Protein AF-A0A496XW71-F1 (afdb_monomer_lite)

Foldseek 3Di:
DDDDCPVVVVVVVVVVVVVVLPDKDKFKEWEDAQAAQDAADAPPLADQCNHNVNDPNHHNVLNVLLLVLQLVQCVVVRHQKYKYWNAQDPVSVVSSCVSVVLQVDKDWDDDPSHRITIMMTHNFDFPDKDWLDFDPVPVHAYIWIWTWTQDSNDTEIETRDDFDAPVAAQVRLLRNLQSVLVVCLPPDLLHHYKYWYQSNAFLLNLQPNCPVVRHPPPNSDHSNPNSQPCDDPSHGQDLVNLQPDDPPSHWHWHKLLQLPFPVQDAFAADPLDGGHSTTMITTSNLQPQDFKHWAASQKDWDDPCCQDDPSAGDPSRHNTTMIMTMIIGHDHDDHPCPDDPQADPVNLSRGAWDPDKHKHAFWAFLDDDPFWTWIAHPVLQIAIEGNACPVPDHQWTWIKIQDTWHQNLNHIYGDYIDPIDTPGGHPDDSVVSADEQQPDDQFDPSQAFGWHAWFKAFDAPQWGFGDHPNDTDIAGEAEPPPVPDDDHRDIDTDGGWGWHDHNNTIHTYDD

Radius of gyration: 27.23 Å; chains: 1; bounding box: 65×84×76 Å

Secondary structure (DSSP, 8-state):
----THHHHHHHHHHHHHHTT----EEEEEEEEEEEE--SS--S---GGG-TTT-SSS-HHHHHHHHHHHHHHHHHHT-SEEEEEEE--HHHHHHHHHT-TT--EEEEE--TT-S-EEEEEESSEEEEEEEEPPPTT-TT---EEEEEEEETTEEEEEEEEEPPPTTS-HHHHHHHHHHHHHHHTTS-TT--EEEEEE-SS-TTHHHHHTT-TTT--STT--IIIIITTSEETTEE--HHHHHH---TT----EEGGGGS-GGG--SEEETTEEE--EEEEE-SGGGSSSS-EE-TT--EE---TTTEETTEE-TTT-SB--EEEEEESSSPP------TT-SSHHHHTT-SS-SS-EEEEEEEEEEEETTEEEEE-TTS-EEEEES--TTPPTTEEEEEEEEEEEEETTEEEEEEEEEEEEEEE-SS-SGGGSEETTTS-TTSGGGTT-EEESEEEEEETTEEEEEETTEEEEEEEEESSGGGPPPTT-EEEE-SEEEEEETTEEEEEE-

pLDDT: mean 91.27, std 10.56, range [42.56, 98.94]

Sequence (511 aa):
MCKNNGGVIKQLFLICLFCSYIFALEFKVGSYNVGNLFDASYDGTEYYDFDVSKNAYWDEHKYKQKLKNISKVLKDAKLDIVVLQEIENSFVLKQLQNNLPMYKYKFFYKRPGSPIGISIFSRYKIVASKLLHLPPNRKKSRDILKSTIKIDGKNFIIFSTHFRSKRAPESHRIAYAIAINNEIKNLQITTDYIIIGDLNSNYDEYKTIKHQKRLNNTSGITGINHILNTIYKDIFVTKSFIQTTKPYFQKLHYNTWLDVKKTSRFSYRYKQTNQTPDNILLSYGVFDNKDISYVDGSFTTFKPKYLYSNGKINKRYSDHLPIYASFDTQKKWKQNTNTNTKNSIRYLYTIDVLEKPVKLDNITVIYKKQKGTIIQDQKGDTIYLYKCSENLKLNHNYNLTINTIKDYYGLTEITKISKIKLLGISKSSLKSRYIDTKIDDIQNKKYQSRIIDNISGVYKKKYLYYRYKNEEQKIRLYFADKTKKPKQNSRTTLKAKRLSIYYGKMQIVID

Structure (mmCIF, N/CA/C/O backbone):
data_AF-A0A496XW71-F1
#
_entry.id   AF-A0A496XW71-F1
#
loop_
_atom_site.group_PDB
_atom_site.id
_atom_site.type_symbol
_atom_site.label_atom_id
_atom_site.label_alt_id
_atom_site.label_comp_id
_atom_site.label_asym_id
_atom_site.label_entity_id
_atom_site.label_seq_id
_atom_site.pdbx_PDB_ins_code
_atom_site.Cartn_x
_atom_site.Cartn_y
_atom_site.Cartn_z
_atom_site.occupancy
_atom_site.B_iso_or_equiv
_atom_site.auth_seq_id
_atom_site.auth_comp_id
_atom_site.auth_asym_id
_atom_site.auth_atom_id
_atom_site.pdbx_PDB_model_num
ATOM 1 N N . MET A 1 1 ? -17.976 -60.954 -38.174 1.00 42.75 1 MET A N 1
ATOM 2 C CA . MET A 1 1 ? -18.329 -59.915 -37.178 1.00 42.75 1 MET A CA 1
ATOM 3 C C . MET A 1 1 ? -17.131 -58.986 -36.960 1.00 42.75 1 MET A C 1
ATOM 5 O O . MET A 1 1 ? -16.367 -59.204 -36.034 1.00 42.75 1 MET A O 1
ATOM 9 N N . CYS A 1 2 ? -16.940 -57.958 -37.791 1.00 42.56 2 CYS A N 1
ATOM 10 C CA . CYS A 1 2 ? -15.975 -56.887 -37.502 1.00 42.56 2 CYS A CA 1
ATOM 11 C C . CYS A 1 2 ? -16.772 -55.640 -37.122 1.00 42.56 2 CYS A C 1
ATOM 13 O O . CYS A 1 2 ? -17.368 -54.993 -37.980 1.00 42.56 2 CYS A O 1
ATOM 15 N N . LYS A 1 3 ? -16.871 -55.363 -35.816 1.00 49.19 3 LYS A N 1
ATOM 16 C CA . LYS A 1 3 ? -17.564 -54.177 -35.305 1.00 49.19 3 LYS A CA 1
ATOM 17 C C . LYS A 1 3 ? -16.702 -52.932 -35.519 1.00 49.19 3 LYS A C 1
ATOM 19 O O . LYS A 1 3 ? -15.489 -52.926 -35.330 1.00 49.19 3 LYS A O 1
ATOM 24 N N . ASN A 1 4 ? -17.395 -51.891 -35.948 1.00 54.38 4 ASN A N 1
ATOM 25 C CA . ASN A 1 4 ? -16.906 -50.616 -36.436 1.00 54.38 4 ASN A CA 1
ATOM 26 C C . ASN A 1 4 ? -16.316 -49.767 -35.283 1.00 54.38 4 ASN A C 1
ATOM 28 O O . ASN A 1 4 ? -16.997 -48.921 -34.709 1.00 54.38 4 ASN A O 1
ATOM 32 N N . ASN A 1 5 ? -15.051 -50.001 -34.914 1.00 55.16 5 ASN A N 1
ATOM 33 C CA . ASN A 1 5 ? -14.367 -49.299 -33.810 1.00 55.16 5 ASN A CA 1
ATOM 34 C C . ASN A 1 5 ? -13.922 -47.856 -34.150 1.00 55.16 5 ASN A C 1
ATOM 36 O O . ASN A 1 5 ? -13.454 -47.127 -33.276 1.00 55.16 5 ASN A O 1
ATOM 40 N N . GLY A 1 6 ? -14.083 -47.406 -35.402 1.00 54.59 6 GLY A N 1
ATOM 41 C CA . GLY A 1 6 ? -13.645 -46.075 -35.849 1.00 54.59 6 GLY A CA 1
ATOM 42 C C . GLY A 1 6 ? -14.481 -44.903 -35.312 1.00 54.59 6 GLY A C 1
ATOM 43 O O . GLY A 1 6 ? -13.964 -43.794 -35.171 1.00 54.59 6 GLY A O 1
ATOM 44 N N . GLY A 1 7 ? -15.756 -45.133 -34.974 1.00 56.97 7 GLY A N 1
ATOM 45 C CA . GLY A 1 7 ? -16.652 -44.095 -34.443 1.00 56.97 7 GLY A CA 1
ATOM 46 C C . GLY A 1 7 ? -16.316 -43.681 -33.008 1.00 56.97 7 GLY A C 1
ATOM 47 O O . GLY A 1 7 ? -16.302 -42.492 -32.693 1.00 56.97 7 GLY A O 1
ATOM 48 N N . VAL A 1 8 ? -15.951 -44.653 -32.167 1.00 60.81 8 VAL A N 1
ATOM 49 C CA . VAL A 1 8 ? -15.616 -44.436 -30.750 1.00 60.81 8 VAL A CA 1
ATOM 50 C C . VAL A 1 8 ? -14.286 -43.692 -30.609 1.00 60.81 8 VAL A C 1
ATOM 52 O O . VAL A 1 8 ? -14.181 -42.774 -29.802 1.00 60.81 8 VAL A O 1
ATOM 55 N N . ILE A 1 9 ? -13.296 -44.006 -31.453 1.00 63.16 9 ILE A N 1
ATOM 56 C CA . ILE A 1 9 ? -12.004 -43.301 -31.480 1.00 63.16 9 ILE A CA 1
ATOM 57 C C . ILE A 1 9 ? -12.185 -41.852 -31.956 1.00 63.16 9 ILE A C 1
ATOM 59 O O . ILE A 1 9 ? -11.627 -40.943 -31.347 1.00 63.16 9 ILE A O 1
ATOM 63 N N . LYS A 1 10 ? -13.017 -41.601 -32.981 1.00 56.78 10 LYS A N 1
ATOM 64 C CA . LYS A 1 10 ? -13.358 -40.233 -33.416 1.00 56.78 10 LYS A CA 1
ATOM 65 C C . LYS A 1 10 ? -14.107 -39.440 -32.340 1.00 56.78 10 LYS A C 1
ATOM 67 O O . LYS A 1 10 ? -13.804 -38.265 -32.156 1.00 56.78 10 LYS A O 1
ATOM 72 N N . GLN A 1 11 ? -15.039 -40.060 -31.613 1.00 58.56 11 GLN A N 1
ATOM 73 C CA . GLN A 1 11 ? -15.750 -39.415 -30.501 1.00 58.56 11 GLN A CA 1
ATOM 74 C C . GLN A 1 11 ? -14.835 -39.128 -29.305 1.00 58.56 11 GLN A C 1
ATOM 76 O O . GLN A 1 11 ? -14.893 -38.027 -28.770 1.00 58.56 11 GLN A O 1
ATOM 81 N N . LEU A 1 12 ? -13.942 -40.048 -28.928 1.00 60.19 12 LEU A N 1
ATOM 82 C CA . LEU A 1 12 ? -12.924 -39.815 -27.894 1.00 60.19 12 LEU A CA 1
ATOM 83 C C . LEU A 1 12 ? -11.941 -38.708 -28.295 1.00 60.19 12 LEU A C 1
ATOM 85 O O . LEU A 1 12 ? -11.598 -37.870 -27.466 1.00 60.19 12 LEU A O 1
ATOM 89 N N . PHE A 1 13 ? -11.540 -38.650 -29.568 1.00 61.84 13 PHE A N 1
ATOM 90 C CA . PHE A 1 13 ? -10.673 -37.588 -30.083 1.00 61.84 13 PHE A CA 1
ATOM 91 C C . PHE A 1 13 ? -11.383 -36.226 -30.084 1.00 61.84 13 PHE A C 1
ATOM 93 O O . PHE A 1 13 ? -10.783 -35.234 -29.675 1.00 61.84 13 PHE A O 1
ATOM 100 N N . LEU A 1 14 ? -12.673 -36.173 -30.450 1.00 58.28 14 LEU A N 1
ATOM 101 C CA . LEU A 1 14 ? -13.492 -34.960 -30.329 1.00 58.28 14 LEU A CA 1
ATOM 102 C C . LEU A 1 14 ? -13.669 -34.535 -28.864 1.00 58.28 14 LEU A C 1
ATOM 104 O O . LEU A 1 14 ? -13.517 -33.360 -28.558 1.00 58.28 14 LEU A O 1
ATOM 108 N N . ILE A 1 15 ? -13.939 -35.468 -27.946 1.00 59.62 15 ILE A N 1
ATOM 109 C CA . ILE A 1 15 ? -14.089 -35.174 -26.511 1.00 59.62 15 ILE A CA 1
ATOM 110 C C . ILE A 1 15 ? -12.761 -34.670 -25.922 1.00 59.62 15 ILE A C 1
ATOM 112 O O . ILE A 1 15 ? -12.764 -33.677 -25.201 1.00 59.62 15 ILE A O 1
ATOM 116 N N . CYS A 1 16 ? -11.613 -35.249 -26.289 1.00 57.22 16 CYS A N 1
ATOM 117 C CA . CYS A 1 16 ? -10.295 -34.730 -25.903 1.00 57.22 16 CYS A CA 1
ATOM 118 C C . CYS A 1 16 ? -9.974 -33.355 -26.526 1.00 57.22 16 CYS A C 1
ATOM 120 O O . CYS A 1 16 ? -9.353 -32.526 -25.860 1.00 57.22 16 CYS A O 1
ATOM 122 N N . LEU A 1 17 ? -10.419 -33.084 -27.760 1.00 55.41 17 LEU A N 1
ATOM 123 C CA . LEU A 1 17 ? -10.305 -31.773 -28.419 1.00 55.41 17 LEU A CA 1
ATOM 124 C C . LEU A 1 17 ? -11.235 -30.709 -27.814 1.00 55.41 17 LEU A C 1
ATOM 126 O O . LEU A 1 17 ? -10.888 -29.533 -27.837 1.00 55.41 17 LEU A O 1
ATOM 130 N N . PHE A 1 18 ? -12.384 -31.095 -27.252 1.00 51.84 18 PHE A N 1
ATOM 131 C CA . PHE A 1 18 ? -13.297 -30.177 -26.560 1.00 51.84 18 PHE A CA 1
ATOM 132 C C . PHE A 1 18 ? -12.927 -29.975 -25.079 1.00 51.84 18 PHE A C 1
ATOM 134 O O . PHE A 1 18 ? -13.084 -28.873 -24.555 1.00 51.84 18 PHE A O 1
ATOM 141 N N . CYS A 1 19 ? -12.371 -30.985 -24.400 1.00 49.09 19 CYS A N 1
ATOM 142 C CA . CYS A 1 19 ? -11.926 -30.868 -23.007 1.00 49.09 19 CYS A CA 1
ATOM 143 C C . CYS A 1 19 ? -10.683 -29.978 -22.828 1.00 49.09 19 CYS A C 1
ATOM 145 O O . CYS A 1 19 ? -10.473 -29.446 -21.739 1.00 49.09 19 CYS A O 1
ATOM 147 N N . SER A 1 20 ? -9.875 -29.768 -23.872 1.00 47.06 20 SER A N 1
ATOM 148 C CA . SER A 1 20 ? -8.675 -28.919 -23.810 1.00 47.06 20 SER A CA 1
ATOM 149 C C . SER A 1 20 ? -8.966 -27.410 -23.776 1.00 47.06 20 SER A C 1
ATOM 151 O O . SER A 1 20 ? -8.056 -26.634 -23.492 1.00 47.06 20 SER A O 1
ATOM 153 N N . TYR A 1 21 ? -10.223 -26.988 -23.963 1.00 51.25 21 TYR A N 1
ATOM 154 C CA . TYR A 1 21 ? -10.646 -25.579 -23.903 1.00 51.25 21 TYR A CA 1
ATOM 155 C C . TYR A 1 21 ? -11.283 -25.153 -22.565 1.00 51.25 21 TYR A C 1
ATOM 157 O O . TYR A 1 21 ? -11.683 -24.000 -22.415 1.00 51.25 21 TYR A O 1
ATOM 165 N N . ILE A 1 22 ? -11.374 -26.051 -21.577 1.00 54.88 22 ILE A N 1
ATOM 166 C CA . ILE A 1 22 ? -12.163 -25.825 -20.345 1.00 54.88 22 ILE A CA 1
ATOM 167 C C . ILE A 1 22 ? -11.284 -25.457 -19.130 1.00 54.88 22 ILE A C 1
ATOM 169 O O . ILE A 1 22 ? -11.785 -25.202 -18.035 1.00 54.88 22 ILE A O 1
ATOM 173 N N . PHE A 1 23 ? -9.959 -25.401 -19.283 1.00 64.56 23 PHE A N 1
ATOM 174 C CA . PHE A 1 23 ? -9.085 -25.078 -18.156 1.00 64.56 23 PHE A CA 1
ATOM 175 C C . PHE A 1 23 ? -8.854 -23.573 -18.034 1.00 64.56 23 PHE A C 1
ATOM 177 O O . PHE A 1 23 ? -8.150 -22.963 -18.834 1.00 64.56 23 PHE A O 1
ATOM 184 N N . ALA A 1 24 ? -9.415 -22.999 -16.970 1.00 73.94 24 ALA A N 1
ATOM 185 C CA . ALA A 1 24 ? -9.101 -21.664 -16.487 1.00 73.94 24 ALA A CA 1
ATOM 186 C C . ALA A 1 24 ? -7.579 -21.466 -16.352 1.00 73.94 24 ALA A C 1
ATOM 188 O O . ALA A 1 24 ? -6.916 -22.183 -15.596 1.00 73.94 24 ALA A O 1
ATOM 189 N N . LEU A 1 25 ? -7.022 -20.487 -17.071 1.00 91.31 25 LEU A N 1
ATOM 190 C CA . LEU A 1 25 ? -5.621 -20.101 -16.927 1.00 91.31 25 LEU A CA 1
ATOM 191 C C . LEU A 1 25 ? -5.495 -19.035 -15.833 1.00 91.31 25 LEU A C 1
ATOM 193 O O . LEU A 1 25 ? -5.841 -17.871 -16.060 1.00 91.31 25 LEU A O 1
ATOM 197 N N . GLU A 1 26 ? -4.965 -19.432 -14.675 1.00 95.38 26 GLU A N 1
ATOM 198 C CA . GLU A 1 26 ? -4.516 -18.509 -13.628 1.00 95.38 26 GLU A CA 1
ATOM 199 C C . GLU A 1 26 ? -3.095 -18.010 -13.938 1.00 95.38 26 GLU A C 1
ATOM 201 O O . GLU A 1 26 ? -2.203 -18.794 -14.272 1.00 95.38 26 GLU A O 1
ATOM 206 N N . PHE A 1 27 ? -2.866 -16.703 -13.808 1.00 97.81 27 PHE A N 1
ATOM 207 C CA . PHE A 1 27 ? -1.564 -16.081 -14.040 1.00 97.81 27 PHE A CA 1
ATOM 208 C C . PHE A 1 27 ? -1.259 -14.965 -13.035 1.00 97.81 27 PHE A C 1
ATOM 210 O O . PHE A 1 27 ? -2.152 -14.302 -12.505 1.00 97.81 27 PHE A O 1
ATOM 217 N N . LYS A 1 28 ? 0.032 -14.728 -12.784 1.00 98.44 28 LYS A N 1
ATOM 218 C CA . LYS A 1 28 ? 0.541 -13.737 -11.828 1.00 98.44 28 LYS A CA 1
ATOM 219 C C . LYS A 1 28 ? 1.154 -12.536 -12.520 1.00 98.44 28 LYS A C 1
ATOM 221 O O . LYS A 1 28 ? 2.054 -12.671 -13.352 1.00 98.44 28 LYS A O 1
ATOM 226 N N . VAL A 1 29 ? 0.734 -11.353 -12.084 1.00 98.88 29 VAL A N 1
ATOM 227 C CA . VAL A 1 29 ? 1.261 -10.073 -12.556 1.00 98.88 29 VAL A CA 1
ATOM 228 C C . VAL A 1 29 ? 1.848 -9.299 -11.389 1.00 98.88 29 VAL A C 1
ATOM 230 O O . VAL A 1 29 ? 1.185 -9.107 -10.368 1.00 98.88 29 VAL A O 1
ATOM 233 N N . GLY A 1 30 ? 3.098 -8.863 -11.525 1.00 98.75 30 GLY A N 1
ATOM 234 C CA . GLY A 1 30 ? 3.809 -8.175 -10.453 1.00 98.75 30 GLY A CA 1
ATOM 235 C C . GLY A 1 30 ? 4.633 -6.972 -10.887 1.00 98.75 30 GLY A C 1
ATOM 236 O O . GLY A 1 30 ? 4.818 -6.699 -12.071 1.00 98.75 30 GLY A O 1
ATOM 237 N N . SER A 1 31 ? 5.124 -6.245 -9.888 1.00 98.88 31 SER A N 1
ATOM 238 C CA . SER A 1 31 ? 6.050 -5.124 -10.038 1.00 98.88 31 SER A CA 1
ATOM 239 C C . SER A 1 31 ? 7.248 -5.305 -9.131 1.00 98.88 31 SER A C 1
ATOM 241 O O . SER A 1 31 ? 7.096 -5.743 -7.986 1.00 98.88 31 SER A O 1
ATOM 243 N N . TYR A 1 32 ? 8.418 -4.892 -9.609 1.00 98.81 32 TYR A N 1
ATOM 244 C CA . TYR A 1 32 ? 9.615 -4.830 -8.793 1.00 98.81 32 TYR A CA 1
ATOM 245 C C . TYR A 1 32 ? 10.532 -3.678 -9.209 1.00 98.81 32 TYR A C 1
ATOM 247 O O . TYR A 1 32 ? 11.146 -3.712 -10.277 1.00 98.81 32 TYR A O 1
ATOM 255 N N . ASN A 1 33 ? 10.674 -2.688 -8.323 1.00 98.69 33 ASN A N 1
ATOM 256 C CA . ASN A 1 33 ? 11.764 -1.730 -8.422 1.00 98.69 33 ASN A CA 1
ATOM 257 C C . ASN A 1 33 ? 13.057 -2.454 -8.015 1.00 98.69 33 ASN A C 1
ATOM 259 O O . ASN A 1 33 ? 13.224 -2.859 -6.861 1.00 98.69 33 ASN A O 1
ATOM 263 N N . VAL A 1 34 ? 13.962 -2.663 -8.974 1.00 98.31 34 VAL A N 1
ATOM 264 C CA . VAL A 1 34 ? 15.163 -3.485 -8.757 1.00 98.31 34 VAL A CA 1
ATOM 265 C C . VAL A 1 34 ? 16.260 -2.748 -7.979 1.00 98.31 34 VAL A C 1
ATOM 267 O O . VAL A 1 34 ? 17.287 -3.351 -7.658 1.00 98.31 34 VAL A O 1
ATOM 270 N N . GLY A 1 35 ? 16.040 -1.472 -7.645 1.00 95.94 35 GLY A N 1
ATOM 271 C CA . GLY A 1 35 ? 16.976 -0.629 -6.912 1.00 95.94 35 GLY A CA 1
ATOM 272 C C . GLY A 1 35 ? 18.273 -0.459 -7.691 1.00 95.94 35 GLY A C 1
ATOM 273 O O . GLY A 1 35 ? 19.287 -1.029 -7.280 1.00 95.94 35 GLY A O 1
ATOM 274 N N . ASN A 1 36 ? 18.203 0.274 -8.806 1.00 96.19 36 ASN A N 1
ATOM 275 C CA . ASN A 1 36 ? 19.284 0.560 -9.757 1.00 96.19 36 ASN A CA 1
ATOM 276 C C . ASN A 1 36 ? 20.079 -0.680 -10.216 1.00 96.19 36 ASN A C 1
ATOM 278 O O . ASN A 1 36 ? 21.071 -1.070 -9.598 1.00 96.19 36 ASN A O 1
ATOM 282 N N . LEU A 1 37 ? 19.661 -1.297 -11.325 1.00 97.56 37 LEU A N 1
ATOM 283 C CA . LEU A 1 37 ? 20.436 -2.331 -12.016 1.00 97.56 37 LEU A CA 1
ATOM 284 C C . LEU A 1 37 ? 21.139 -1.708 -13.227 1.00 97.56 37 LEU A C 1
ATOM 286 O O . LEU A 1 37 ? 20.533 -1.571 -14.292 1.00 97.56 37 LEU A O 1
ATOM 290 N N . PHE A 1 38 ? 22.397 -1.338 -13.004 1.00 97.75 38 PHE A N 1
ATOM 291 C CA . PHE A 1 38 ? 23.336 -0.827 -14.000 1.00 97.75 38 PHE A CA 1
ATOM 292 C C . PHE A 1 38 ? 24.286 -1.946 -14.435 1.00 97.75 38 PHE A C 1
ATOM 294 O O . PHE A 1 38 ? 24.587 -2.819 -13.620 1.00 97.75 38 PHE A O 1
ATOM 301 N N . ASP A 1 39 ? 24.732 -1.954 -15.685 1.00 96.44 39 ASP A N 1
ATOM 302 C CA . ASP A 1 39 ? 25.880 -2.739 -16.120 1.00 96.44 39 ASP A CA 1
ATOM 303 C C . ASP A 1 39 ? 27.190 -2.110 -15.614 1.00 96.44 39 ASP A C 1
ATOM 305 O O . ASP A 1 39 ? 27.185 -1.249 -14.733 1.00 96.44 39 ASP A O 1
ATOM 309 N N . ALA A 1 40 ? 28.327 -2.646 -16.051 1.00 94.94 40 ALA A N 1
ATOM 310 C CA . ALA A 1 40 ? 29.647 -2.163 -15.658 1.00 94.94 40 ALA A CA 1
ATOM 311 C C . ALA A 1 40 ? 30.340 -1.378 -16.782 1.00 94.94 40 ALA A C 1
ATOM 313 O O . ALA A 1 40 ? 31.565 -1.412 -16.890 1.00 94.94 40 ALA A O 1
ATOM 314 N N . SER A 1 41 ? 29.558 -0.703 -17.626 1.00 94.00 41 SER A N 1
ATOM 315 C CA . SER A 1 41 ? 30.034 0.196 -18.678 1.00 94.00 41 SER A CA 1
ATOM 316 C C . SER A 1 41 ? 29.630 1.639 -18.364 1.00 94.00 41 SER A C 1
ATOM 318 O O . SER A 1 41 ? 28.690 1.891 -17.619 1.00 94.00 41 SER A O 1
ATOM 320 N N . TYR A 1 42 ? 30.380 2.604 -18.896 1.00 92.44 42 TYR A N 1
ATOM 321 C CA . TYR A 1 42 ? 30.062 4.023 -18.746 1.00 92.44 42 TYR A CA 1
ATOM 322 C C . TYR A 1 42 ? 29.343 4.529 -20.001 1.00 92.44 42 TYR A C 1
ATOM 324 O O . TYR A 1 42 ? 29.972 4.653 -21.053 1.00 92.44 42 TYR A O 1
ATOM 332 N N . ASP A 1 43 ? 28.052 4.856 -19.873 1.00 89.88 43 ASP A N 1
ATOM 333 C CA . ASP A 1 43 ? 27.229 5.436 -20.946 1.00 89.88 43 ASP A CA 1
ATOM 334 C C . ASP A 1 43 ? 27.058 6.970 -20.795 1.00 89.88 43 ASP A C 1
ATOM 336 O O . ASP A 1 43 ? 26.463 7.631 -21.651 1.00 89.88 43 ASP A O 1
ATOM 340 N N . GLY A 1 44 ? 27.561 7.572 -19.709 1.00 92.19 44 GLY A N 1
ATOM 341 C CA . GLY A 1 44 ? 27.503 9.012 -19.439 1.00 92.19 44 GLY A CA 1
ATOM 342 C C . GLY A 1 44 ? 26.203 9.497 -18.797 1.00 92.19 44 GLY A C 1
ATOM 343 O O . GLY A 1 44 ? 26.011 10.704 -18.620 1.00 92.19 44 GLY A O 1
ATOM 344 N N . THR A 1 45 ? 25.298 8.586 -18.432 1.00 93.12 45 THR A N 1
ATOM 345 C CA . THR A 1 45 ? 24.018 8.922 -17.784 1.00 93.12 45 THR A CA 1
ATOM 346 C C . THR A 1 45 ? 23.930 8.456 -16.338 1.00 93.12 45 THR A C 1
ATOM 348 O O . THR A 1 45 ? 22.924 8.722 -15.674 1.00 93.12 45 THR A O 1
ATOM 351 N N . GLU A 1 46 ? 24.965 7.781 -15.849 1.00 94.38 46 GLU A N 1
ATOM 352 C CA . GLU A 1 46 ? 24.962 7.029 -14.605 1.00 94.38 46 GLU A CA 1
ATOM 353 C C . GLU A 1 46 ? 24.868 7.956 -13.394 1.00 94.38 46 GLU A C 1
ATOM 355 O O . GLU A 1 46 ? 25.268 9.126 -13.396 1.00 94.38 46 GLU A O 1
ATOM 360 N N . TYR A 1 47 ? 24.316 7.429 -12.302 1.00 93.12 47 TYR A N 1
ATOM 361 C CA . TYR A 1 47 ? 24.509 8.084 -11.016 1.00 93.12 47 TYR A CA 1
ATOM 362 C C . TYR A 1 47 ? 25.967 7.948 -10.596 1.00 93.12 47 TYR A C 1
ATOM 364 O O . TYR A 1 47 ? 26.593 6.946 -10.916 1.00 93.12 47 TYR A O 1
ATOM 372 N N . TYR A 1 48 ? 26.458 8.909 -9.806 1.00 92.12 48 TYR A N 1
ATOM 373 C CA . TYR A 1 48 ? 27.839 8.908 -9.323 1.00 92.12 48 TYR A CA 1
ATOM 374 C C . TYR A 1 48 ? 28.257 7.528 -8.807 1.00 92.12 48 TYR A C 1
ATOM 376 O O . TYR A 1 48 ? 29.193 6.970 -9.345 1.00 92.12 48 TYR A O 1
ATOM 384 N N . ASP A 1 49 ? 27.497 6.919 -7.890 1.00 91.75 49 ASP A N 1
ATOM 385 C CA . ASP A 1 49 ? 27.807 5.605 -7.294 1.00 91.75 49 ASP A CA 1
ATOM 386 C C . ASP A 1 49 ? 27.884 4.422 -8.290 1.00 91.75 49 ASP A C 1
ATOM 388 O O . ASP A 1 49 ? 28.343 3.352 -7.906 1.00 91.75 49 ASP A O 1
ATOM 392 N N . PHE A 1 50 ? 27.418 4.585 -9.532 1.00 93.00 50 PHE A N 1
ATOM 393 C CA . PHE A 1 50 ? 27.429 3.566 -10.593 1.00 93.00 50 PHE A CA 1
ATOM 394 C C . PHE A 1 50 ? 28.363 3.932 -11.760 1.00 93.00 50 PHE A C 1
ATOM 396 O O . PHE A 1 50 ? 28.514 3.149 -12.690 1.00 93.00 50 PHE A O 1
ATOM 403 N N . ASP A 1 51 ? 29.003 5.102 -11.705 1.00 90.75 51 ASP A N 1
ATOM 404 C CA . ASP A 1 51 ? 29.965 5.564 -12.702 1.00 90.75 51 ASP A CA 1
ATOM 405 C C . ASP A 1 51 ? 31.316 4.857 -12.500 1.00 90.75 51 ASP A C 1
ATOM 407 O O . ASP A 1 51 ? 32.152 5.285 -11.695 1.00 90.75 51 ASP A O 1
ATOM 411 N N . VAL A 1 52 ? 31.525 3.778 -13.262 1.00 91.06 52 VAL A N 1
ATOM 412 C CA . VAL A 1 52 ? 32.745 2.951 -13.238 1.00 91.06 52 VAL A CA 1
ATOM 413 C C . VAL A 1 52 ? 34.010 3.711 -13.658 1.00 91.06 52 VAL A C 1
ATOM 415 O O . VAL A 1 52 ? 35.115 3.257 -13.374 1.00 91.06 52 VAL A O 1
ATOM 418 N N . SER A 1 53 ? 33.871 4.875 -14.309 1.00 87.44 53 SER A N 1
ATOM 419 C CA . SER A 1 53 ? 35.004 5.730 -14.691 1.00 87.44 53 SER A CA 1
ATOM 420 C C . SER A 1 53 ? 35.466 6.644 -13.552 1.00 87.44 53 SER A C 1
ATOM 422 O O . SER A 1 53 ? 36.615 7.083 -13.541 1.00 87.44 53 SER A O 1
ATOM 424 N N . LYS A 1 54 ? 34.586 6.935 -12.580 1.00 86.50 54 LYS A N 1
ATOM 425 C CA . LYS A 1 54 ? 34.847 7.899 -11.494 1.00 86.50 54 LYS A CA 1
ATOM 426 C C . LYS A 1 54 ? 34.935 7.279 -10.107 1.00 86.50 54 LYS A C 1
ATOM 428 O O . LYS A 1 54 ? 35.466 7.923 -9.202 1.00 86.50 54 LYS A O 1
ATOM 433 N N . ASN A 1 55 ? 34.417 6.070 -9.895 1.00 83.19 55 ASN A N 1
ATOM 434 C CA . ASN A 1 55 ? 34.641 5.333 -8.657 1.00 83.19 55 ASN A CA 1
ATOM 435 C C . ASN A 1 55 ? 34.722 3.818 -8.873 1.00 83.19 55 ASN A C 1
ATOM 437 O O . ASN A 1 55 ? 34.114 3.258 -9.774 1.00 83.19 55 ASN A O 1
ATOM 441 N N . ALA A 1 56 ? 35.430 3.148 -7.962 1.00 85.56 56 ALA A N 1
ATOM 442 C CA . ALA A 1 56 ? 35.510 1.688 -7.899 1.00 85.56 56 ALA A CA 1
ATOM 443 C C . ALA A 1 56 ? 34.364 1.059 -7.072 1.00 85.56 56 ALA A C 1
ATOM 445 O O . ALA A 1 56 ? 34.425 -0.112 -6.677 1.00 85.56 56 ALA A O 1
ATOM 446 N N . TYR A 1 57 ? 33.326 1.834 -6.719 1.00 89.50 57 TYR A N 1
ATOM 447 C CA . TYR A 1 57 ? 32.221 1.314 -5.913 1.00 89.50 57 TYR A CA 1
ATOM 448 C C . TYR A 1 57 ? 31.333 0.376 -6.724 1.00 89.50 57 TYR A C 1
ATOM 450 O O . TYR A 1 57 ? 30.851 -0.603 -6.157 1.00 89.50 57 TYR A O 1
ATOM 458 N N . TRP A 1 58 ? 31.173 0.604 -8.024 1.00 94.94 58 TRP A N 1
ATOM 459 C CA . TRP A 1 58 ? 30.481 -0.301 -8.936 1.00 94.94 58 TRP A CA 1
ATOM 460 C C . TRP A 1 58 ? 31.473 -0.940 -9.909 1.00 94.94 58 TRP A C 1
ATOM 462 O O . TRP A 1 58 ? 32.411 -0.293 -10.355 1.00 94.94 58 TRP A O 1
ATOM 472 N N . ASP A 1 59 ? 31.305 -2.232 -10.180 1.00 94.62 59 ASP A N 1
ATOM 473 C CA . ASP A 1 59 ? 32.196 -3.007 -11.044 1.00 94.62 59 ASP A CA 1
ATOM 474 C C . ASP A 1 59 ? 31.448 -4.206 -11.650 1.00 94.62 59 ASP A C 1
ATOM 476 O O . ASP A 1 59 ? 30.327 -4.543 -11.247 1.00 94.62 59 ASP A O 1
ATOM 480 N N . GLU A 1 60 ? 32.089 -4.882 -12.603 1.00 96.12 60 GLU A N 1
ATOM 481 C CA . GLU A 1 60 ? 31.552 -6.055 -13.306 1.00 96.12 60 GLU A CA 1
ATOM 482 C C . GLU A 1 60 ? 31.126 -7.182 -12.353 1.00 96.12 60 GLU A C 1
ATOM 484 O O . GLU A 1 60 ? 30.125 -7.872 -12.571 1.00 96.12 60 GLU A O 1
ATOM 489 N N . HIS A 1 61 ? 31.858 -7.372 -11.256 1.00 96.31 61 HIS A N 1
ATOM 490 C CA . HIS A 1 61 ? 31.542 -8.399 -10.275 1.00 96.31 61 HIS A CA 1
ATOM 491 C C . HIS A 1 61 ? 30.261 -8.054 -9.496 1.00 96.31 61 HIS A C 1
ATOM 493 O O . HIS A 1 61 ? 29.374 -8.903 -9.362 1.00 96.31 61 HIS A O 1
ATOM 499 N N . LYS A 1 62 ? 30.102 -6.808 -9.036 1.00 96.06 62 LYS A N 1
ATOM 500 C CA . LYS A 1 62 ? 28.887 -6.321 -8.361 1.00 96.06 62 LYS A CA 1
ATOM 501 C C . LYS A 1 62 ? 27.683 -6.308 -9.296 1.00 96.06 62 LYS A C 1
ATOM 503 O O . LYS A 1 62 ? 26.609 -6.749 -8.877 1.00 96.06 62 LYS A O 1
ATOM 508 N N . TYR A 1 63 ? 27.865 -5.901 -10.553 1.00 97.00 63 TYR A N 1
ATOM 509 C CA . TYR A 1 63 ? 26.834 -6.008 -11.582 1.00 97.00 63 TYR A CA 1
ATOM 510 C C . TYR A 1 63 ? 26.354 -7.457 -11.734 1.00 97.00 63 TYR A C 1
ATOM 512 O O . TYR A 1 63 ? 25.164 -7.730 -11.551 1.00 97.00 63 TYR A O 1
ATOM 520 N N . LYS A 1 64 ? 27.262 -8.418 -11.955 1.00 97.94 64 LYS A N 1
ATOM 521 C CA . LYS A 1 64 ? 26.912 -9.847 -12.075 1.00 97.94 64 LYS A CA 1
ATOM 522 C C . LYS A 1 64 ? 26.210 -10.388 -10.833 1.00 97.94 64 LYS A C 1
ATOM 524 O O . LYS A 1 64 ? 25.227 -11.126 -10.948 1.00 97.94 64 LYS A O 1
ATOM 529 N N . GLN A 1 65 ? 26.667 -10.011 -9.638 1.00 97.81 65 GLN A N 1
ATOM 530 C CA . GLN A 1 65 ? 26.004 -10.393 -8.390 1.00 97.81 65 GLN A CA 1
ATOM 531 C C . GLN A 1 65 ? 24.583 -9.833 -8.301 1.00 97.81 65 GLN A C 1
ATOM 533 O O . GLN A 1 65 ? 23.650 -10.572 -7.974 1.00 97.81 65 GLN A O 1
ATOM 538 N N . LYS A 1 66 ? 24.397 -8.546 -8.609 1.00 97.88 66 LYS A N 1
ATOM 539 C CA . LYS A 1 66 ? 23.083 -7.900 -8.615 1.00 97.88 66 LYS A CA 1
ATOM 540 C C . LYS A 1 66 ? 22.170 -8.555 -9.652 1.00 97.88 66 LYS A C 1
ATOM 542 O O . LYS A 1 66 ? 21.050 -8.927 -9.310 1.00 97.88 66 LYS A O 1
ATOM 547 N N . LEU A 1 67 ? 22.656 -8.801 -10.867 1.00 98.38 67 LEU A N 1
ATOM 548 C CA . LEU A 1 67 ? 21.921 -9.492 -11.925 1.00 98.38 67 LEU A CA 1
ATOM 549 C C . LEU A 1 67 ? 21.453 -10.886 -11.471 1.00 98.38 67 LEU A C 1
ATOM 551 O O . LEU A 1 67 ? 20.272 -11.218 -11.609 1.00 98.38 67 LEU A O 1
ATOM 555 N N . LYS A 1 68 ? 22.341 -11.681 -10.857 1.00 98.44 68 LYS A N 1
ATOM 556 C CA . LYS A 1 68 ? 22.016 -13.000 -10.281 1.00 98.44 68 LYS A CA 1
ATOM 557 C C . LYS A 1 68 ? 20.972 -12.895 -9.166 1.00 98.44 68 LYS A C 1
ATOM 559 O O . LYS A 1 68 ? 20.021 -13.677 -9.136 1.00 98.44 68 LYS A O 1
ATOM 564 N N . ASN A 1 69 ? 21.116 -11.917 -8.274 1.00 98.50 69 ASN A N 1
ATOM 565 C CA . ASN A 1 69 ? 20.188 -11.664 -7.174 1.00 98.50 69 ASN A CA 1
ATOM 566 C C . ASN A 1 69 ? 18.785 -11.313 -7.685 1.00 98.50 69 ASN A C 1
ATOM 568 O O . ASN A 1 69 ? 17.809 -11.921 -7.245 1.00 98.50 69 ASN A O 1
ATOM 572 N N . ILE A 1 70 ? 18.670 -10.382 -8.636 1.00 98.50 70 ILE A N 1
ATOM 573 C CA . ILE A 1 70 ? 17.386 -10.008 -9.245 1.00 98.50 70 ILE A CA 1
ATOM 574 C C . ILE A 1 70 ? 16.782 -11.198 -10.002 1.00 98.50 70 ILE A C 1
ATOM 576 O O . ILE A 1 70 ? 15.602 -11.493 -9.818 1.00 98.50 70 ILE A O 1
ATOM 580 N N . SER A 1 71 ? 17.593 -11.949 -10.756 1.00 98.38 71 SER A N 1
ATOM 581 C CA . SER A 1 71 ? 17.147 -13.168 -11.449 1.00 98.38 71 SER A CA 1
ATOM 582 C C . SER A 1 71 ? 16.554 -14.188 -10.471 1.00 98.38 71 SER A C 1
ATOM 584 O O . SER A 1 71 ? 15.467 -14.715 -10.700 1.00 98.38 71 SER A O 1
ATOM 586 N N . LYS A 1 72 ? 17.217 -14.416 -9.328 1.00 98.44 72 LYS A N 1
ATOM 587 C CA . LYS A 1 72 ? 16.711 -15.293 -8.265 1.00 98.44 72 LYS A CA 1
ATOM 588 C C . LYS A 1 72 ? 15.356 -14.825 -7.734 1.00 98.44 72 LYS A C 1
ATOM 590 O O . LYS A 1 72 ? 14.458 -15.644 -7.579 1.00 98.44 72 LYS A O 1
ATOM 595 N N . VAL A 1 73 ? 15.193 -13.527 -7.467 1.00 98.50 73 VAL A N 1
ATOM 596 C CA . VAL A 1 73 ? 13.914 -12.973 -6.989 1.00 98.50 73 VAL A CA 1
ATOM 597 C C . VAL A 1 73 ? 12.792 -13.239 -7.982 1.00 98.50 73 VAL A C 1
ATOM 599 O O . VAL A 1 73 ? 11.746 -13.743 -7.586 1.00 98.50 73 VAL A O 1
ATOM 602 N N . LEU A 1 74 ? 13.012 -12.929 -9.260 1.00 98.12 74 LEU A N 1
ATOM 603 C CA . LEU A 1 74 ? 11.990 -13.086 -10.293 1.00 98.12 74 LEU A CA 1
ATOM 604 C C . LEU A 1 74 ? 11.637 -14.559 -10.537 1.00 98.12 74 LEU A C 1
ATOM 606 O O . LEU A 1 74 ? 10.460 -14.881 -10.700 1.00 98.12 74 LEU A O 1
ATOM 610 N N . LYS A 1 75 ? 12.630 -15.457 -10.494 1.00 97.25 75 LYS A N 1
ATOM 611 C CA . LYS A 1 75 ? 12.423 -16.908 -10.601 1.00 97.25 75 LYS A CA 1
ATOM 612 C C . LYS A 1 75 ? 11.618 -17.460 -9.421 1.00 97.25 75 LYS A C 1
ATOM 614 O O . LYS A 1 75 ? 10.649 -18.185 -9.636 1.00 97.25 75 LYS A O 1
ATOM 619 N N . ASP A 1 76 ? 11.981 -17.097 -8.191 1.00 98.25 76 ASP A N 1
ATOM 620 C CA . ASP A 1 76 ? 11.334 -17.616 -6.978 1.00 98.25 76 ASP A CA 1
ATOM 621 C C . ASP A 1 76 ? 9.925 -17.029 -6.773 1.00 98.25 76 ASP A C 1
ATOM 623 O O . ASP A 1 76 ? 9.044 -17.709 -6.243 1.00 98.25 76 ASP A O 1
ATOM 627 N N . ALA A 1 77 ? 9.685 -15.791 -7.222 1.00 97.62 77 ALA A N 1
ATOM 628 C CA . ALA A 1 77 ? 8.362 -15.166 -7.199 1.00 97.62 77 ALA A CA 1
ATOM 629 C C . ALA A 1 77 ? 7.375 -15.813 -8.189 1.00 97.62 77 ALA A C 1
ATOM 631 O O . ALA A 1 77 ? 6.164 -15.706 -7.984 1.00 97.62 77 ALA A O 1
ATOM 632 N N . LYS A 1 78 ? 7.883 -16.514 -9.220 1.00 97.25 78 LYS A N 1
ATOM 633 C CA . LYS A 1 78 ? 7.098 -17.224 -10.247 1.00 97.25 78 LYS A CA 1
ATOM 634 C C . LYS A 1 78 ? 6.036 -16.327 -10.893 1.00 97.25 78 LYS A C 1
ATOM 636 O O . LYS A 1 78 ? 4.861 -16.681 -10.936 1.00 97.25 78 LYS A O 1
ATOM 641 N N . LEU A 1 79 ? 6.450 -15.138 -11.327 1.00 97.69 79 LEU A N 1
ATOM 642 C CA . LEU A 1 79 ? 5.573 -14.196 -12.020 1.00 97.69 79 LEU A CA 1
ATOM 643 C C . LEU A 1 79 ? 5.470 -14.571 -13.501 1.00 97.69 79 LEU A C 1
ATOM 645 O O . LEU A 1 79 ? 6.458 -14.972 -14.113 1.00 97.69 79 LEU A O 1
ATOM 649 N N . ASP A 1 80 ? 4.284 -14.419 -14.083 1.00 98.69 80 ASP A N 1
ATOM 650 C CA . ASP A 1 80 ? 4.078 -14.635 -15.517 1.00 98.69 80 ASP A CA 1
ATOM 651 C C . ASP A 1 80 ? 4.285 -13.347 -16.309 1.00 98.69 80 ASP A C 1
ATOM 653 O O . ASP A 1 80 ? 4.764 -13.368 -17.445 1.00 98.69 80 ASP A O 1
ATOM 657 N N . ILE A 1 81 ? 3.956 -12.218 -15.684 1.00 98.88 81 ILE A N 1
ATOM 658 C CA . ILE A 1 81 ? 4.209 -10.875 -16.184 1.00 98.88 81 ILE A CA 1
ATOM 659 C C . ILE A 1 81 ? 4.825 -10.058 -15.048 1.00 98.88 81 ILE A C 1
ATOM 661 O O . ILE A 1 81 ? 4.308 -10.046 -13.929 1.00 98.88 81 ILE A O 1
ATOM 665 N N . VAL A 1 82 ? 5.918 -9.349 -15.320 1.00 98.81 82 VAL A N 1
ATOM 666 C CA . VAL A 1 82 ? 6.544 -8.468 -14.332 1.00 98.81 82 VAL A CA 1
ATOM 667 C C . VAL A 1 82 ? 6.951 -7.137 -14.941 1.00 98.81 82 VAL A C 1
ATOM 669 O O . VAL A 1 82 ? 7.601 -7.081 -15.982 1.00 98.81 82 VAL A O 1
ATOM 672 N N . VAL A 1 83 ? 6.578 -6.058 -14.262 1.00 98.81 83 VAL A N 1
ATOM 673 C CA . VAL A 1 83 ? 7.035 -4.700 -14.551 1.00 98.81 83 VAL A CA 1
ATOM 674 C C . VAL A 1 83 ? 8.265 -4.405 -13.704 1.00 98.81 83 VAL A C 1
ATOM 676 O O . VAL A 1 83 ? 8.231 -4.573 -12.485 1.00 98.81 83 VAL A O 1
ATOM 679 N N . LEU A 1 84 ? 9.343 -3.954 -14.341 1.00 98.81 84 LEU A N 1
ATOM 680 C CA . LEU A 1 84 ? 10.586 -3.602 -13.658 1.00 98.81 84 LEU A CA 1
ATOM 681 C C . LEU A 1 84 ? 10.879 -2.116 -13.824 1.00 98.81 84 LEU A C 1
ATOM 683 O O . LEU A 1 84 ? 10.844 -1.574 -14.933 1.00 98.81 84 LEU A O 1
ATOM 687 N N . GLN A 1 85 ? 11.200 -1.471 -12.710 1.00 98.75 85 GLN A N 1
ATOM 688 C CA . GLN A 1 85 ? 11.710 -0.106 -12.666 1.00 98.75 85 GLN A CA 1
ATOM 689 C C . GLN A 1 85 ? 13.213 -0.122 -12.385 1.00 98.75 85 GLN A C 1
ATOM 691 O O . GLN A 1 85 ? 13.702 -1.071 -11.785 1.00 98.75 85 GLN A O 1
ATOM 696 N N . GLU A 1 86 ? 13.915 0.950 -12.758 1.00 98.00 86 GLU A N 1
ATOM 697 C CA . GLU A 1 86 ? 15.343 1.156 -12.443 1.00 98.00 86 GLU A CA 1
ATOM 698 C C . GLU A 1 86 ? 16.311 0.228 -13.188 1.00 98.00 86 GLU A C 1
ATOM 700 O O . GLU A 1 86 ? 17.353 -0.154 -12.662 1.00 98.00 86 GLU A O 1
ATOM 705 N N . ILE A 1 87 ? 15.964 -0.111 -14.431 1.00 98.25 87 ILE A N 1
ATOM 706 C CA . ILE A 1 87 ? 16.849 -0.810 -15.370 1.00 98.25 87 ILE A CA 1
ATOM 707 C C . ILE A 1 87 ? 17.609 0.232 -16.186 1.00 98.25 87 ILE A C 1
ATOM 709 O O . ILE A 1 87 ? 16.971 1.097 -16.784 1.00 98.25 87 ILE A O 1
ATOM 713 N N . GLU A 1 88 ? 18.933 0.158 -16.238 1.00 97.75 88 GLU A N 1
ATOM 714 C CA . GLU A 1 88 ? 19.743 1.147 -16.953 1.00 97.75 88 GLU A CA 1
ATOM 715 C C . GLU A 1 88 ? 19.488 1.169 -18.462 1.00 97.75 88 GLU A C 1
ATOM 717 O O . GLU A 1 88 ? 19.190 2.225 -19.013 1.00 97.75 88 GLU A O 1
ATOM 722 N N . ASN A 1 89 ? 19.599 0.039 -19.159 1.00 97.19 89 ASN A N 1
ATOM 723 C CA . ASN A 1 89 ? 19.543 0.007 -20.621 1.00 97.19 89 ASN A CA 1
ATOM 724 C C . ASN A 1 89 ? 18.978 -1.332 -21.150 1.00 97.19 89 ASN A C 1
ATOM 726 O O . ASN A 1 89 ? 18.634 -2.255 -20.400 1.00 97.19 89 ASN A O 1
ATOM 730 N N . SER A 1 90 ? 18.823 -1.432 -22.474 1.00 96.56 90 SER A N 1
ATOM 731 C CA . SER A 1 90 ? 18.296 -2.635 -23.132 1.00 96.56 90 SER A CA 1
ATOM 732 C C . SER A 1 90 ? 19.254 -3.830 -23.045 1.00 96.56 90 SER A C 1
ATOM 734 O O . SER A 1 90 ? 18.786 -4.975 -23.062 1.00 96.56 90 SER A O 1
ATOM 736 N N . PHE A 1 91 ? 20.563 -3.583 -22.917 1.00 97.31 91 PHE A N 1
ATOM 737 C CA . PHE A 1 91 ? 21.577 -4.617 -22.724 1.00 97.31 91 PHE A CA 1
ATOM 738 C C . PHE A 1 91 ? 21.378 -5.321 -21.380 1.00 97.31 91 PHE A C 1
ATOM 740 O O . PHE A 1 91 ? 21.191 -6.540 -21.365 1.00 97.31 91 PHE A O 1
ATOM 747 N N . VAL A 1 92 ? 21.274 -4.570 -20.281 1.00 97.88 92 VAL A N 1
ATOM 748 C CA . VAL A 1 92 ? 20.956 -5.103 -18.947 1.00 97.88 92 VAL A CA 1
ATOM 749 C C . VAL A 1 92 ? 19.670 -5.931 -18.975 1.00 97.88 92 VAL A C 1
ATOM 751 O O . VAL A 1 92 ? 19.630 -7.052 -18.460 1.00 97.88 92 VAL A O 1
ATOM 754 N N . LEU A 1 93 ? 18.612 -5.430 -19.627 1.00 97.69 93 LEU A N 1
ATOM 755 C CA . LEU A 1 93 ? 17.361 -6.184 -19.741 1.00 97.69 93 LEU A CA 1
ATOM 756 C C . LEU A 1 93 ? 17.545 -7.494 -20.528 1.00 97.69 93 LEU A C 1
ATOM 758 O O . LEU A 1 93 ? 16.934 -8.507 -20.195 1.00 97.69 93 LEU A O 1
ATOM 762 N N . LYS A 1 94 ? 18.379 -7.507 -21.576 1.00 98.06 94 LYS A N 1
ATOM 763 C CA . LYS A 1 94 ? 18.711 -8.729 -22.326 1.00 98.06 94 LYS A CA 1
ATOM 764 C C . LYS A 1 94 ? 19.477 -9.728 -21.458 1.00 98.06 94 LYS A C 1
ATOM 766 O O . LYS A 1 94 ? 19.107 -10.897 -21.457 1.00 98.06 94 LYS A O 1
ATOM 771 N N . GLN A 1 95 ? 20.457 -9.280 -20.677 1.00 98.25 95 GLN A N 1
ATOM 772 C CA . GLN A 1 95 ? 21.188 -10.146 -19.747 1.00 98.25 95 GLN A CA 1
ATOM 773 C C . GLN A 1 95 ? 20.257 -10.759 -18.692 1.00 98.25 95 GLN A C 1
ATOM 775 O O . GLN A 1 95 ? 20.325 -11.955 -18.407 1.00 98.25 95 GLN A O 1
ATOM 780 N N . LEU A 1 96 ? 19.312 -9.972 -18.169 1.00 97.81 96 LEU A N 1
ATOM 781 C CA . LEU A 1 96 ? 18.315 -10.470 -17.224 1.00 97.81 96 LEU A CA 1
ATOM 782 C C . LEU A 1 96 ? 17.373 -11.503 -17.868 1.00 97.81 96 LEU 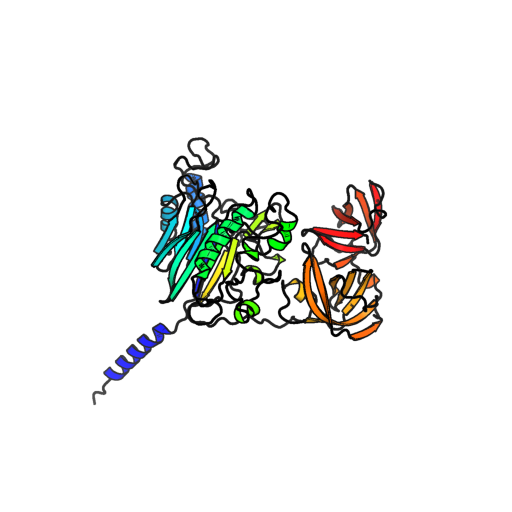A C 1
ATOM 784 O O . LEU A 1 96 ? 17.050 -12.506 -17.236 1.00 97.81 96 LEU A O 1
ATOM 788 N N . GLN A 1 97 ? 16.975 -11.298 -19.130 1.00 97.75 97 GLN A N 1
ATOM 789 C CA . GLN A 1 97 ? 16.172 -12.263 -19.890 1.00 97.75 97 GLN A CA 1
ATOM 790 C C . GLN A 1 97 ? 16.925 -13.575 -20.150 1.00 97.75 97 GLN A C 1
ATOM 792 O O . GLN A 1 97 ? 16.318 -14.636 -20.057 1.00 97.75 97 GLN A O 1
ATOM 797 N N . ASN A 1 98 ? 18.232 -13.530 -20.426 1.00 98.00 98 ASN A N 1
ATOM 798 C CA . ASN A 1 98 ? 19.039 -14.740 -20.625 1.00 98.00 98 ASN A CA 1
ATOM 799 C C . ASN A 1 98 ? 19.018 -15.646 -19.380 1.00 98.00 98 ASN A C 1
ATOM 801 O O . ASN A 1 98 ? 18.917 -16.864 -19.498 1.00 98.00 98 ASN A O 1
ATOM 805 N N . ASN A 1 99 ? 19.023 -15.054 -18.180 1.00 97.75 99 ASN A N 1
ATOM 806 C CA . ASN A 1 99 ? 18.878 -15.787 -16.916 1.00 97.75 99 ASN A CA 1
ATOM 807 C C . ASN A 1 99 ? 17.434 -16.246 -16.634 1.00 97.75 99 ASN A C 1
ATOM 809 O O . ASN A 1 99 ? 17.198 -17.038 -15.716 1.00 97.75 99 ASN A O 1
ATOM 813 N N . LEU A 1 100 ? 16.461 -15.721 -17.381 1.00 97.44 100 LEU A N 1
ATOM 814 C CA . LEU A 1 100 ? 15.026 -15.912 -17.189 1.00 97.44 100 LEU A CA 1
ATOM 815 C C . LEU A 1 100 ? 14.322 -16.242 -18.523 1.00 97.44 100 LEU A C 1
ATOM 817 O O . LEU A 1 100 ? 13.401 -15.525 -18.934 1.00 97.44 100 LEU A O 1
ATOM 821 N N . PRO A 1 101 ? 14.697 -17.350 -19.196 1.00 96.44 101 PRO A N 1
ATOM 822 C CA . PRO A 1 101 ? 14.205 -17.683 -20.536 1.00 96.44 101 PRO A CA 1
ATOM 823 C C . PRO A 1 101 ? 12.695 -17.965 -20.589 1.00 96.44 101 PRO A C 1
ATOM 825 O O . PRO A 1 101 ? 12.113 -18.028 -21.670 1.00 96.44 101 PRO A O 1
ATOM 828 N N . MET A 1 102 ? 12.028 -18.108 -19.435 1.00 96.44 102 MET A N 1
ATOM 829 C CA . MET A 1 102 ? 10.570 -18.219 -19.372 1.00 96.44 102 MET A CA 1
ATOM 830 C C . MET A 1 102 ? 9.859 -16.974 -19.924 1.00 96.44 102 MET A C 1
ATOM 832 O O . MET A 1 102 ? 8.759 -17.099 -20.464 1.00 96.44 102 MET A O 1
ATOM 836 N N . TYR A 1 103 ? 10.467 -15.787 -19.823 1.00 98.25 103 TYR A N 1
ATOM 837 C CA . TYR A 1 103 ? 9.906 -14.556 -20.374 1.00 98.25 103 TYR A CA 1
ATOM 838 C C . TYR A 1 103 ? 10.248 -14.431 -21.857 1.00 98.25 103 TYR A C 1
ATOM 840 O O . TYR A 1 103 ? 11.293 -13.905 -22.245 1.00 98.25 103 TYR A O 1
ATOM 848 N N . LYS A 1 104 ? 9.334 -14.909 -22.701 1.00 97.88 104 LYS A N 1
ATOM 849 C CA . LYS A 1 104 ? 9.477 -14.894 -24.163 1.00 97.88 104 LYS A CA 1
ATOM 850 C C . LYS A 1 104 ? 9.361 -13.492 -24.763 1.00 97.88 104 LYS A C 1
ATOM 852 O O . LYS A 1 104 ? 9.915 -13.236 -25.827 1.00 97.88 104 LYS A O 1
ATOM 857 N N . TYR A 1 105 ? 8.666 -12.582 -24.083 1.00 98.56 105 TYR A N 1
ATOM 858 C CA . TYR A 1 105 ? 8.387 -11.235 -24.570 1.00 98.56 105 TYR A CA 1
ATOM 859 C C . TYR A 1 105 ? 8.892 -10.186 -23.584 1.00 98.56 105 TYR A C 1
ATOM 861 O O . TYR A 1 105 ? 8.794 -10.354 -22.365 1.00 98.56 105 TYR A O 1
ATOM 869 N N . LYS A 1 106 ? 9.417 -9.083 -24.120 1.00 98.12 106 LYS A N 1
ATOM 870 C CA . LYS A 1 106 ? 9.887 -7.945 -23.333 1.00 98.12 106 LYS A CA 1
ATOM 871 C C . LYS A 1 106 ? 9.645 -6.627 -24.050 1.00 98.12 106 LYS A C 1
ATOM 873 O O . LYS A 1 106 ? 9.611 -6.588 -25.277 1.00 98.12 106 LYS A O 1
ATOM 878 N N . PHE A 1 107 ? 9.562 -5.549 -23.283 1.00 98.50 107 PHE A N 1
ATOM 879 C CA . PHE A 1 107 ? 9.651 -4.188 -23.801 1.00 98.50 107 PHE A CA 1
ATOM 880 C C . PHE A 1 107 ? 10.448 -3.325 -22.820 1.00 98.50 107 PHE A C 1
ATOM 882 O O . PHE A 1 107 ? 10.281 -3.459 -21.608 1.00 98.50 107 PHE A O 1
ATOM 889 N N . PHE A 1 108 ? 11.306 -2.448 -23.340 1.00 98.31 108 PHE A N 1
ATOM 890 C CA . PHE A 1 108 ? 12.117 -1.510 -22.565 1.00 98.31 108 PHE A CA 1
ATOM 891 C C . PHE A 1 108 ? 11.919 -0.099 -23.095 1.00 98.31 108 PHE A C 1
ATOM 893 O O . PHE A 1 108 ? 11.902 0.107 -24.306 1.00 98.31 108 PHE A O 1
ATOM 900 N N . TYR A 1 109 ? 11.842 0.871 -22.191 1.00 97.31 109 TYR A N 1
ATOM 901 C CA . TYR A 1 109 ? 11.949 2.271 -22.556 1.00 97.31 109 TYR A CA 1
ATOM 902 C C . TYR A 1 109 ? 12.693 3.071 -21.491 1.00 97.31 109 TYR A C 1
ATOM 904 O O . TYR A 1 109 ? 12.404 2.978 -20.296 1.00 97.31 109 TYR A O 1
ATOM 912 N N . LYS A 1 110 ? 13.601 3.928 -21.956 1.00 94.38 110 LYS A N 1
ATOM 913 C CA . LYS A 1 110 ? 14.283 4.953 -21.172 1.00 94.38 110 LYS A CA 1
ATOM 914 C C . LYS A 1 110 ? 14.229 6.259 -21.952 1.00 94.38 110 LYS A C 1
ATOM 916 O O . LYS A 1 110 ? 14.554 6.284 -23.134 1.00 94.38 110 LYS A O 1
ATOM 921 N N . ARG A 1 111 ? 13.816 7.341 -21.291 1.00 92.62 111 ARG A N 1
ATOM 922 C CA . ARG A 1 111 ? 13.842 8.680 -21.892 1.00 92.62 111 ARG A CA 1
ATOM 923 C C . ARG A 1 111 ? 15.305 9.088 -22.152 1.00 92.62 111 ARG A C 1
ATOM 925 O O . ARG A 1 111 ? 16.130 8.850 -21.266 1.00 92.62 111 ARG A O 1
ATOM 932 N N . PRO A 1 112 ? 15.632 9.738 -23.286 1.00 90.06 112 PRO A N 1
ATOM 933 C CA . PRO A 1 112 ? 16.984 10.235 -23.547 1.00 90.06 112 PRO A CA 1
ATOM 934 C C . PRO A 1 112 ? 17.555 11.051 -22.377 1.00 90.06 112 PRO A C 1
ATOM 936 O O . PRO A 1 112 ? 16.839 11.841 -21.754 1.00 90.06 112 PRO A O 1
ATOM 939 N N . GLY A 1 113 ? 18.826 10.811 -22.043 1.00 89.31 113 GLY A N 1
ATOM 940 C CA . GLY A 1 113 ? 19.526 11.450 -20.920 1.00 89.31 113 GLY A CA 1
ATOM 941 C C . GLY A 1 113 ? 19.079 11.005 -19.521 1.00 89.31 113 GLY A C 1
ATOM 942 O O . GLY A 1 113 ? 19.548 11.554 -18.526 1.00 89.31 113 GLY A O 1
ATOM 943 N N . SER A 1 114 ? 18.160 10.039 -19.405 1.00 92.81 114 SER A N 1
ATOM 944 C CA . SER A 1 114 ? 17.825 9.450 -18.106 1.00 92.81 114 SER A CA 1
ATOM 945 C C . SER A 1 114 ? 18.802 8.323 -17.745 1.00 92.81 114 SER A C 1
ATOM 947 O O . SER A 1 114 ? 19.149 7.544 -18.627 1.00 92.81 114 SER A O 1
ATOM 949 N N . PRO A 1 115 ? 19.169 8.169 -16.458 1.00 94.81 115 PRO A N 1
ATOM 950 C CA . PRO A 1 115 ? 20.003 7.059 -15.974 1.00 94.81 115 PRO A CA 1
ATOM 951 C C . PRO A 1 115 ? 19.311 5.699 -16.103 1.00 94.81 115 PRO A C 1
ATOM 953 O O . PRO A 1 115 ? 19.931 4.684 -16.375 1.00 94.81 115 PRO A O 1
ATOM 956 N N . ILE A 1 116 ? 17.992 5.680 -15.908 1.00 96.62 116 ILE A N 1
ATOM 957 C CA . ILE A 1 116 ? 17.202 4.455 -15.785 1.00 96.62 116 ILE A CA 1
ATOM 958 C C . ILE A 1 116 ? 15.897 4.523 -16.575 1.00 96.62 116 ILE A C 1
ATOM 960 O O . ILE A 1 116 ? 15.295 5.589 -16.740 1.00 96.62 116 ILE A O 1
ATOM 964 N N . GLY A 1 117 ? 15.429 3.356 -16.995 1.00 96.81 117 GLY A N 1
ATOM 965 C CA . GLY A 1 117 ? 14.179 3.129 -17.697 1.00 96.81 117 GLY A CA 1
ATOM 966 C C . GLY A 1 117 ? 13.165 2.290 -16.921 1.00 96.81 117 GLY A C 1
ATOM 967 O O . GLY A 1 117 ? 13.314 1.966 -15.736 1.00 96.81 117 GLY A O 1
ATOM 968 N N . ILE A 1 118 ? 12.100 1.959 -17.642 1.00 97.94 118 ILE A N 1
ATOM 969 C CA . ILE A 1 118 ? 11.032 1.052 -17.243 1.00 97.94 118 ILE A CA 1
ATOM 970 C C . ILE A 1 118 ? 10.941 -0.087 -18.254 1.00 97.94 118 ILE A C 1
ATOM 972 O O . ILE A 1 118 ? 11.179 0.097 -19.450 1.00 97.94 118 ILE A O 1
ATOM 976 N N . SER A 1 119 ? 10.585 -1.272 -17.779 1.00 98.25 119 SER A N 1
ATOM 977 C CA . SER A 1 119 ? 10.396 -2.429 -18.643 1.00 98.25 119 SER A CA 1
ATOM 978 C C . SER A 1 119 ? 9.255 -3.315 -18.187 1.00 98.25 119 SER A C 1
ATOM 980 O O . SER A 1 119 ? 8.748 -3.200 -17.070 1.00 98.25 119 SER A O 1
ATOM 982 N N . ILE A 1 120 ? 8.864 -4.207 -19.084 1.00 98.75 120 ILE A N 1
ATOM 983 C CA . ILE A 1 120 ? 7.948 -5.300 -18.809 1.00 98.75 120 ILE A CA 1
ATOM 984 C C . ILE A 1 120 ? 8.519 -6.582 -19.405 1.00 98.75 120 ILE A C 1
ATOM 986 O O . ILE A 1 120 ? 8.975 -6.594 -20.549 1.00 98.75 120 ILE A O 1
ATOM 990 N N . PHE A 1 121 ? 8.483 -7.652 -18.621 1.00 98.56 121 PHE A N 1
ATOM 991 C CA . PHE A 1 121 ? 8.672 -9.023 -19.067 1.00 98.56 121 PHE A CA 1
ATOM 992 C C . PHE A 1 121 ? 7.338 -9.755 -19.053 1.00 98.56 121 PHE A C 1
ATOM 994 O O . PHE A 1 121 ? 6.519 -9.541 -18.160 1.00 98.56 121 PHE A O 1
ATOM 1001 N N . SER A 1 122 ? 7.132 -10.638 -20.025 1.00 98.62 122 SER A N 1
ATOM 1002 C CA . SER A 1 122 ? 5.910 -11.424 -20.139 1.00 98.62 122 SER A CA 1
ATOM 1003 C C . SER A 1 122 ? 6.187 -12.801 -20.740 1.00 98.62 122 SER A C 1
ATOM 1005 O O . SER A 1 122 ? 6.921 -12.943 -21.721 1.00 98.62 122 SER A O 1
ATOM 1007 N N . ARG A 1 123 ? 5.566 -13.833 -20.163 1.00 98.50 123 ARG A N 1
ATOM 1008 C CA . ARG A 1 123 ? 5.456 -15.168 -20.777 1.00 98.50 123 ARG A CA 1
ATOM 1009 C C . ARG A 1 123 ? 4.492 -15.164 -21.971 1.00 98.50 123 ARG A C 1
ATOM 1011 O O . ARG A 1 123 ? 4.622 -15.994 -22.866 1.00 98.50 123 ARG A O 1
ATOM 1018 N N . TYR A 1 124 ? 3.564 -14.208 -21.990 1.00 98.50 124 TYR A N 1
ATOM 1019 C CA . TYR A 1 124 ? 2.516 -14.030 -22.994 1.00 98.50 124 TYR A CA 1
ATOM 1020 C C . TYR A 1 124 ? 2.851 -12.914 -23.990 1.00 98.50 124 TYR A C 1
ATOM 1022 O O . TYR A 1 124 ? 3.586 -11.977 -23.664 1.00 98.50 124 TYR A O 1
ATOM 1030 N N . LYS A 1 125 ? 2.292 -12.983 -25.201 1.00 98.50 125 LYS A N 1
ATOM 1031 C CA . LYS A 1 125 ? 2.620 -12.051 -26.287 1.00 98.50 125 LYS A CA 1
ATOM 1032 C C . LYS A 1 125 ? 2.208 -10.618 -25.941 1.00 98.50 125 LYS A C 1
ATOM 1034 O O . LYS A 1 125 ? 1.041 -10.361 -25.652 1.00 98.50 125 LYS A O 1
ATOM 1039 N N . ILE A 1 126 ? 3.153 -9.683 -26.042 1.00 98.62 126 ILE A N 1
ATOM 1040 C CA . ILE A 1 126 ? 2.868 -8.242 -26.042 1.00 98.62 126 ILE A CA 1
ATOM 1041 C C . ILE A 1 126 ? 2.434 -7.880 -27.465 1.00 98.62 126 ILE A C 1
ATOM 1043 O O . ILE A 1 126 ? 3.225 -8.003 -28.397 1.00 98.62 126 ILE A O 1
ATOM 1047 N N . VAL A 1 127 ? 1.167 -7.506 -27.647 1.00 98.50 127 VAL A N 1
ATOM 1048 C CA . VAL A 1 127 ? 0.578 -7.245 -28.975 1.00 98.50 127 VAL A CA 1
ATOM 1049 C C . VAL A 1 127 ? 0.563 -5.766 -29.348 1.00 98.50 127 VAL A C 1
ATOM 1051 O O . VAL A 1 127 ? 0.498 -5.445 -30.528 1.00 98.50 127 VAL A O 1
ATOM 1054 N N . ALA A 1 128 ? 0.653 -4.870 -28.365 1.00 98.38 128 ALA A N 1
ATOM 1055 C CA . ALA A 1 128 ? 0.790 -3.436 -28.594 1.00 98.38 128 ALA A CA 1
ATOM 1056 C C . ALA A 1 128 ? 1.498 -2.766 -27.412 1.00 98.38 128 ALA A C 1
ATOM 1058 O O . ALA A 1 128 ? 1.244 -3.123 -26.260 1.00 98.38 128 ALA A O 1
ATOM 1059 N N . SER A 1 129 ? 2.315 -1.754 -27.699 1.00 98.00 129 SER A N 1
ATOM 1060 C CA . SER A 1 129 ? 2.963 -0.900 -26.701 1.00 98.00 129 SER A CA 1
ATOM 1061 C C . SER A 1 129 ? 2.795 0.566 -27.087 1.00 98.00 129 SER A C 1
ATOM 1063 O O . SER A 1 129 ? 2.978 0.928 -28.245 1.00 98.00 129 SER A O 1
ATOM 1065 N N . LYS A 1 130 ? 2.462 1.416 -26.116 1.00 97.94 130 LYS A N 1
ATOM 1066 C CA . LYS A 1 130 ? 2.337 2.870 -26.270 1.00 97.94 130 LYS A CA 1
ATOM 1067 C C . LYS A 1 130 ? 2.992 3.563 -25.082 1.00 97.94 130 LYS A C 1
ATOM 1069 O O . LYS A 1 130 ? 2.805 3.148 -23.939 1.00 97.94 130 LYS A O 1
ATOM 1074 N N . LEU A 1 131 ? 3.723 4.641 -25.341 1.00 97.94 131 LEU A N 1
ATOM 1075 C CA . LEU A 1 131 ? 4.273 5.501 -24.297 1.00 97.94 131 LEU A CA 1
ATOM 1076 C C . LEU A 1 131 ? 3.323 6.668 -24.033 1.00 97.94 131 LEU A C 1
ATOM 1078 O O . LEU A 1 131 ? 2.836 7.306 -24.964 1.00 97.94 131 LEU A O 1
ATOM 1082 N N . LEU A 1 132 ? 3.060 6.954 -22.759 1.00 96.88 132 LEU A N 1
ATOM 1083 C CA . LEU A 1 132 ? 2.406 8.192 -22.344 1.00 96.88 132 LEU A CA 1
ATOM 1084 C C . LEU A 1 132 ? 3.496 9.151 -21.879 1.00 96.88 132 LEU A C 1
ATOM 1086 O O . LEU A 1 132 ? 4.076 8.973 -20.802 1.00 96.88 132 LEU A O 1
ATOM 1090 N N . HIS A 1 133 ? 3.793 10.138 -22.720 1.00 94.00 133 HIS A N 1
ATOM 1091 C CA . HIS A 1 133 ? 4.871 11.081 -22.468 1.00 94.00 133 HIS A CA 1
ATOM 1092 C C . HIS A 1 133 ? 4.483 12.121 -21.419 1.00 94.00 133 HIS A C 1
ATOM 1094 O O . HIS A 1 133 ? 3.425 12.748 -21.487 1.00 94.00 133 HIS A O 1
ATOM 1100 N N . LEU A 1 134 ? 5.367 12.325 -20.446 1.00 91.75 134 LEU A N 1
ATOM 1101 C CA . LEU A 1 134 ? 5.233 13.395 -19.460 1.00 91.75 134 LEU A CA 1
ATOM 1102 C C . LEU A 1 134 ? 5.794 14.713 -20.025 1.00 91.75 134 LEU A C 1
ATOM 1104 O O . LEU A 1 134 ? 6.730 14.673 -20.830 1.00 91.75 134 LEU A O 1
ATOM 1108 N N . PRO A 1 135 ? 5.304 15.886 -19.573 1.00 79.62 135 PRO A N 1
ATOM 1109 C CA . PRO A 1 135 ? 5.758 17.179 -20.083 1.00 79.62 135 PRO A CA 1
ATOM 1110 C C . PRO A 1 135 ? 7.295 17.337 -20.087 1.00 79.62 135 PRO A C 1
ATOM 1112 O O . PRO A 1 135 ? 7.948 17.017 -19.082 1.00 79.62 135 PRO A O 1
ATOM 1115 N N . PRO A 1 136 ? 7.897 17.841 -21.184 1.00 69.62 136 PRO A N 1
ATOM 1116 C CA . PRO A 1 136 ? 9.353 17.876 -21.370 1.00 69.62 136 PRO A CA 1
ATOM 1117 C C . PRO A 1 136 ? 10.064 18.808 -20.382 1.00 69.62 136 PRO A C 1
ATOM 1119 O O . PRO A 1 136 ? 11.197 18.543 -19.985 1.00 69.62 136 PRO A O 1
ATOM 1122 N N . ASN A 1 137 ? 9.373 19.838 -19.884 1.00 73.75 137 ASN A N 1
ATOM 1123 C CA . ASN A 1 137 ? 9.888 20.777 -18.882 1.00 73.75 137 ASN A CA 1
ATOM 1124 C C . ASN A 1 137 ? 10.244 20.124 -17.527 1.00 73.75 137 ASN A C 1
ATOM 1126 O O . ASN A 1 137 ? 10.821 20.764 -16.648 1.00 73.75 137 ASN A O 1
ATOM 1130 N N . ARG A 1 138 ? 9.953 18.832 -17.340 1.00 74.62 138 ARG A N 1
ATOM 1131 C CA . ARG A 1 138 ? 10.333 18.059 -16.155 1.00 74.62 138 ARG A CA 1
ATOM 1132 C C . ARG A 1 138 ? 11.528 17.160 -16.476 1.00 74.62 138 ARG A C 1
ATOM 1134 O O . ARG A 1 138 ? 11.352 15.963 -16.684 1.00 74.62 138 ARG A O 1
ATOM 1141 N N . LYS A 1 139 ? 12.750 17.709 -16.398 1.00 69.62 139 LYS A N 1
ATOM 1142 C CA . LYS A 1 139 ? 14.046 17.037 -16.695 1.00 69.62 139 LYS A CA 1
ATOM 1143 C C . LYS A 1 139 ? 14.299 15.688 -15.983 1.00 69.62 139 LYS A C 1
ATOM 1145 O O . LYS A 1 139 ? 15.202 14.961 -16.359 1.00 69.62 139 LYS A O 1
ATOM 1150 N N . LYS A 1 140 ? 13.526 15.346 -14.940 1.00 82.25 140 LYS A N 1
ATOM 1151 C CA . LYS A 1 140 ? 13.605 14.072 -14.181 1.00 82.25 140 LYS A CA 1
ATOM 1152 C C . LYS A 1 140 ? 12.300 13.266 -14.228 1.00 82.25 140 LYS A C 1
ATOM 1154 O O . LYS A 1 140 ? 11.994 12.524 -13.291 1.00 82.25 140 LYS A O 1
ATOM 1159 N N . SER A 1 141 ? 11.459 13.524 -15.227 1.00 86.31 141 SER A N 1
ATOM 1160 C CA . SER A 1 141 ? 10.245 12.750 -15.465 1.00 86.31 141 SER A CA 1
ATOM 1161 C C . SER A 1 141 ? 10.560 11.475 -16.238 1.00 86.31 141 SER A C 1
ATOM 1163 O O . SER A 1 141 ? 11.524 11.411 -16.994 1.00 86.31 141 SER A O 1
ATOM 1165 N N . ARG A 1 142 ? 9.751 10.453 -15.987 1.00 92.69 142 ARG A N 1
ATOM 1166 C CA . ARG A 1 142 ? 9.782 9.155 -16.648 1.00 92.69 142 ARG A CA 1
ATOM 1167 C C . ARG A 1 142 ? 8.457 8.999 -17.377 1.00 92.69 142 ARG A C 1
ATOM 1169 O O . ARG A 1 142 ? 7.445 9.492 -16.883 1.00 92.69 142 ARG A O 1
ATOM 1176 N N . ASP A 1 143 ? 8.468 8.341 -18.527 1.00 95.75 143 ASP A N 1
ATOM 1177 C CA . ASP A 1 143 ? 7.222 8.058 -19.240 1.00 95.75 143 ASP A CA 1
ATOM 1178 C C . ASP A 1 143 ? 6.544 6.805 -18.692 1.00 95.75 143 ASP A C 1
ATOM 1180 O O . ASP A 1 143 ? 7.139 6.023 -17.945 1.00 95.75 143 ASP A O 1
ATOM 1184 N N . ILE A 1 144 ? 5.270 6.648 -19.033 1.00 98.12 144 ILE A N 1
ATOM 1185 C CA . ILE A 1 144 ? 4.450 5.507 -18.624 1.00 98.12 144 ILE A CA 1
ATOM 1186 C C . ILE A 1 144 ? 4.331 4.576 -19.820 1.00 98.12 144 ILE A C 1
ATOM 1188 O O . ILE A 1 144 ? 4.010 5.021 -20.920 1.00 98.12 144 ILE A O 1
ATOM 1192 N N . LEU A 1 145 ? 4.567 3.286 -19.608 1.00 98.62 145 LEU A N 1
ATOM 1193 C CA . LEU A 1 145 ? 4.444 2.281 -20.656 1.00 98.62 145 LEU A CA 1
ATOM 1194 C C . LEU A 1 145 ? 3.076 1.600 -20.546 1.00 98.62 145 LEU A C 1
ATOM 1196 O O . LEU A 1 145 ? 2.816 0.879 -19.588 1.00 98.62 145 LEU A O 1
ATOM 1200 N N . LYS A 1 146 ? 2.213 1.810 -21.539 1.00 98.69 146 LYS A N 1
ATOM 1201 C CA . LYS A 1 146 ? 0.969 1.061 -21.737 1.00 98.69 146 LYS A CA 1
ATOM 1202 C C . LYS A 1 146 ? 1.268 -0.135 -22.637 1.00 98.69 146 LYS A C 1
ATOM 1204 O O . LYS A 1 146 ? 1.622 0.055 -23.795 1.00 98.69 146 LYS A O 1
ATOM 1209 N N . SER A 1 147 ? 1.104 -1.348 -22.125 1.00 98.75 147 SER A N 1
ATOM 1210 C CA . SER A 1 147 ? 1.266 -2.591 -22.890 1.00 98.75 147 SER A CA 1
ATOM 1211 C C . SER A 1 147 ? -0.062 -3.335 -22.968 1.00 98.75 147 SER A C 1
ATOM 1213 O O . SER A 1 147 ? -0.760 -3.430 -21.966 1.00 98.75 147 SER A O 1
ATOM 1215 N N . THR A 1 148 ? -0.406 -3.877 -24.132 1.00 98.81 148 THR A N 1
ATOM 1216 C CA . THR A 1 148 ? -1.523 -4.819 -24.292 1.00 98.81 148 THR A CA 1
ATOM 1217 C C . THR A 1 148 ? -0.944 -6.217 -24.427 1.00 98.81 148 THR A C 1
ATOM 1219 O O . THR A 1 148 ? -0.142 -6.469 -25.329 1.00 98.81 148 THR A O 1
ATOM 1222 N N . ILE A 1 149 ? -1.319 -7.112 -23.520 1.00 98.69 149 ILE A N 1
ATOM 1223 C CA . ILE A 1 149 ? -0.843 -8.493 -23.471 1.00 98.69 149 ILE A CA 1
ATOM 1224 C C . ILE A 1 149 ? -1.991 -9.422 -23.846 1.00 98.69 149 ILE A C 1
ATOM 1226 O O . ILE A 1 149 ? -3.092 -9.274 -23.323 1.00 98.69 149 ILE A O 1
ATOM 1230 N N . LYS A 1 150 ? -1.732 -10.376 -24.744 1.00 98.25 150 LYS A N 1
ATOM 1231 C CA . LYS A 1 150 ? -2.718 -11.376 -25.160 1.00 98.25 150 LYS A CA 1
ATOM 1232 C C . LYS A 1 150 ? -2.562 -12.653 -24.333 1.00 98.25 150 LYS A C 1
ATOM 1234 O O . LYS A 1 150 ? -1.544 -13.332 -24.464 1.00 98.25 150 LYS A O 1
ATOM 1239 N N . ILE A 1 151 ? -3.556 -12.968 -23.505 1.00 97.12 151 ILE A N 1
ATOM 1240 C CA . ILE A 1 151 ? -3.560 -14.081 -22.543 1.00 97.12 151 ILE A CA 1
ATOM 1241 C C . ILE A 1 151 ? -4.823 -14.900 -22.787 1.00 97.12 151 ILE A C 1
ATOM 1243 O O . ILE A 1 151 ? -5.917 -14.360 -22.686 1.00 97.12 151 ILE A O 1
ATOM 1247 N N . ASP A 1 152 ? -4.670 -16.173 -23.154 1.00 94.56 152 ASP A N 1
ATOM 1248 C CA . ASP A 1 152 ? -5.798 -17.054 -23.503 1.00 94.56 152 ASP A CA 1
ATOM 1249 C C . ASP A 1 152 ? -6.791 -16.414 -24.500 1.00 94.56 152 ASP A C 1
ATOM 1251 O O . ASP A 1 152 ? -8.000 -16.377 -24.309 1.00 94.56 152 ASP A O 1
ATOM 1255 N N . GLY A 1 153 ? -6.259 -15.767 -25.544 1.00 94.31 153 GLY A N 1
ATOM 1256 C CA . GLY A 1 153 ? -7.067 -15.048 -26.537 1.00 94.31 153 GLY A CA 1
ATOM 1257 C C . GLY A 1 153 ? -7.571 -13.661 -26.109 1.00 94.31 153 GLY A C 1
ATOM 1258 O O . GLY A 1 153 ? -7.900 -12.866 -26.988 1.00 94.31 153 GLY A O 1
ATOM 1259 N N . LYS A 1 154 ? -7.544 -13.331 -24.814 1.00 96.31 154 LYS A N 1
ATOM 1260 C CA . LYS A 1 154 ? -8.073 -12.089 -24.226 1.00 96.31 154 LYS A CA 1
ATOM 1261 C C . LYS A 1 154 ? -7.014 -10.995 -24.132 1.00 96.31 154 LYS A C 1
ATOM 1263 O O . LYS A 1 154 ? -5.827 -11.277 -23.969 1.00 96.31 154 LYS A O 1
ATOM 1268 N N . ASN A 1 155 ? -7.438 -9.736 -24.226 1.00 97.81 155 ASN A N 1
ATOM 1269 C CA . ASN A 1 155 ? -6.546 -8.582 -24.116 1.00 97.81 155 ASN A CA 1
ATOM 1270 C C . ASN A 1 155 ? -6.508 -8.058 -22.681 1.00 97.81 155 ASN A C 1
ATOM 1272 O O . ASN A 1 155 ? -7.536 -7.685 -22.129 1.00 97.81 155 ASN A O 1
ATOM 1276 N N . PHE A 1 156 ? -5.304 -7.938 -22.125 1.00 98.56 156 PHE A N 1
ATOM 1277 C CA . PHE A 1 156 ? -5.064 -7.345 -20.815 1.00 98.56 156 PHE A CA 1
ATOM 1278 C C . PHE A 1 156 ? -4.163 -6.120 -20.937 1.00 98.56 156 PHE A C 1
ATOM 1280 O O . PHE A 1 156 ? -3.030 -6.225 -21.417 1.00 98.56 156 PHE A O 1
ATOM 1287 N N . ILE A 1 157 ? -4.644 -4.950 -20.514 1.00 98.81 157 ILE A N 1
ATOM 1288 C CA . ILE A 1 157 ? -3.861 -3.711 -20.588 1.00 98.81 157 ILE A CA 1
ATOM 1289 C C . ILE A 1 157 ? -3.117 -3.472 -19.272 1.00 98.81 157 ILE A C 1
ATOM 1291 O O . ILE A 1 157 ? -3.696 -3.439 -18.189 1.00 98.81 157 ILE A O 1
ATOM 1295 N N . ILE A 1 158 ? -1.816 -3.225 -19.371 1.00 98.94 158 ILE A N 1
ATOM 1296 C CA . ILE A 1 158 ? -0.947 -2.941 -18.233 1.00 98.94 158 ILE A CA 1
ATOM 1297 C C . ILE A 1 158 ? -0.332 -1.558 -18.402 1.00 98.94 158 ILE A C 1
ATOM 1299 O O . ILE A 1 158 ? 0.415 -1.311 -19.350 1.00 98.94 158 ILE A O 1
ATOM 1303 N N . PHE A 1 159 ? -0.620 -0.664 -17.456 1.00 98.88 159 PHE A N 1
ATOM 1304 C CA . PHE A 1 159 ? 0.086 0.604 -17.299 1.00 98.88 159 PHE A CA 1
ATOM 1305 C C . PHE A 1 159 ? 1.248 0.417 -16.328 1.00 98.88 159 PHE A C 1
ATOM 1307 O O . PHE A 1 159 ? 1.070 0.451 -15.110 1.00 98.88 159 PHE A O 1
ATOM 1314 N N . SER A 1 160 ? 2.439 0.231 -16.884 1.00 98.81 160 SER A N 1
ATOM 1315 C CA . SER A 1 160 ? 3.703 0.144 -16.163 1.00 98.81 160 SER A CA 1
ATOM 1316 C C . SER A 1 160 ? 4.156 1.535 -15.729 1.00 98.81 160 SER A C 1
ATOM 1318 O O . SER A 1 160 ? 4.336 2.429 -16.561 1.00 98.81 160 SER A O 1
ATOM 1320 N N . THR A 1 161 ? 4.368 1.725 -14.427 1.00 98.38 161 THR A N 1
ATOM 1321 C CA . THR A 1 161 ? 4.626 3.046 -13.838 1.00 98.38 161 THR A CA 1
ATOM 1322 C C . THR A 1 161 ? 5.922 3.121 -13.028 1.00 98.38 161 THR A C 1
ATOM 1324 O O . THR A 1 161 ? 6.355 2.154 -12.399 1.00 98.38 161 THR A O 1
ATOM 1327 N N . HIS A 1 162 ? 6.539 4.309 -13.047 1.00 98.00 162 HIS A N 1
ATOM 1328 C CA . HIS A 1 162 ? 7.577 4.728 -12.106 1.00 98.00 162 HIS A CA 1
ATOM 1329 C C . HIS A 1 162 ? 7.478 6.246 -11.857 1.00 98.00 162 HIS A C 1
ATOM 1331 O O . HIS A 1 162 ? 8.178 7.060 -12.468 1.00 98.00 162 HIS A O 1
ATOM 1337 N N . PHE A 1 163 ? 6.565 6.658 -10.980 1.00 97.50 163 PHE A N 1
ATOM 1338 C CA . PHE A 1 163 ? 6.229 8.069 -10.757 1.00 97.50 163 PHE A CA 1
ATOM 1339 C C . PHE A 1 163 ? 7.384 8.840 -10.127 1.00 97.50 163 PHE A C 1
ATOM 1341 O O . PHE A 1 163 ? 8.292 8.264 -9.537 1.00 97.50 163 PHE A O 1
ATOM 1348 N N . ARG A 1 164 ? 7.360 10.173 -10.210 1.00 96.12 164 ARG A N 1
ATOM 1349 C CA . ARG A 1 164 ? 8.402 11.015 -9.607 1.00 96.12 164 ARG A CA 1
ATOM 1350 C C . ARG A 1 164 ? 8.522 10.776 -8.091 1.00 96.12 164 ARG A C 1
ATOM 1352 O O . ARG A 1 164 ? 7.552 10.941 -7.352 1.00 96.12 164 ARG A O 1
ATOM 1359 N N . SER A 1 165 ? 9.747 10.515 -7.629 1.00 95.06 165 SER A N 1
ATOM 1360 C CA . SER A 1 165 ? 10.019 10.281 -6.207 1.00 95.06 165 SER A CA 1
ATOM 1361 C C . SER A 1 165 ? 9.643 11.443 -5.291 1.00 95.06 165 SER A C 1
ATOM 1363 O O . SER A 1 165 ? 9.592 12.610 -5.699 1.00 95.06 165 SER A O 1
ATOM 1365 N N . LYS A 1 166 ? 9.476 11.141 -3.997 1.00 94.69 166 LYS A N 1
ATOM 1366 C CA . LYS A 1 166 ? 9.211 12.130 -2.937 1.00 94.69 166 LYS A CA 1
ATOM 1367 C C . LYS A 1 166 ? 10.365 13.119 -2.696 1.00 94.69 166 LYS A C 1
ATOM 1369 O O . LYS A 1 166 ? 10.318 13.900 -1.750 1.00 94.69 166 LYS A O 1
ATOM 1374 N N . ARG A 1 167 ? 11.401 13.170 -3.541 1.00 93.06 167 ARG A N 1
ATOM 1375 C CA . ARG A 1 167 ? 12.317 14.329 -3.602 1.00 93.06 167 ARG A CA 1
ATOM 1376 C C . ARG A 1 167 ? 11.635 15.554 -4.227 1.00 93.06 167 ARG A C 1
ATOM 1378 O O . ARG A 1 167 ? 12.038 16.667 -3.923 1.00 93.06 167 ARG A O 1
ATOM 1385 N N . ALA A 1 168 ? 10.591 15.353 -5.033 1.00 94.06 168 ALA A N 1
ATOM 1386 C CA . ALA A 1 168 ? 9.771 16.405 -5.634 1.00 94.06 168 ALA A CA 1
ATOM 1387 C C . ALA A 1 168 ? 8.359 16.459 -5.008 1.00 94.06 168 ALA A C 1
ATOM 1389 O O . ALA A 1 168 ? 7.903 15.451 -4.446 1.00 94.06 168 ALA A O 1
ATOM 1390 N N . PRO A 1 169 ? 7.667 17.610 -5.098 1.00 95.88 169 PRO A N 1
ATOM 1391 C CA . PRO A 1 169 ? 6.349 17.790 -4.497 1.00 95.88 169 PRO A CA 1
ATOM 1392 C C . PRO A 1 169 ? 5.241 17.014 -5.239 1.00 95.88 169 PRO A C 1
ATOM 1394 O O . PRO A 1 169 ? 5.460 16.478 -6.325 1.00 95.88 169 PRO A O 1
ATOM 1397 N N . GLU A 1 170 ? 4.056 16.901 -4.634 1.00 97.56 170 GLU A N 1
ATOM 1398 C CA . GLU A 1 170 ? 2.943 16.042 -5.083 1.00 97.56 170 GLU A CA 1
ATOM 1399 C C . GLU A 1 170 ? 2.435 16.372 -6.489 1.00 97.56 170 GLU A C 1
ATOM 1401 O O . GLU A 1 170 ? 2.144 15.459 -7.261 1.00 97.56 170 GLU A O 1
ATOM 1406 N N . SER A 1 171 ? 2.450 17.645 -6.886 1.00 96.00 171 SER A N 1
ATOM 1407 C CA . SER A 1 171 ? 2.160 18.078 -8.267 1.00 96.00 171 SER A CA 1
ATOM 1408 C C . SER A 1 171 ? 2.994 17.352 -9.337 1.00 96.00 171 SER A C 1
ATOM 1410 O O . SER A 1 171 ? 2.581 17.228 -10.498 1.00 96.00 171 SER A O 1
ATOM 1412 N N . HIS A 1 172 ? 4.171 16.828 -8.969 1.00 95.75 172 HIS A N 1
ATOM 1413 C CA . HIS A 1 172 ? 4.973 16.032 -9.885 1.00 95.75 172 HIS A CA 1
ATOM 1414 C C . HIS A 1 172 ? 4.374 14.657 -10.153 1.00 95.75 172 HIS A C 1
ATOM 1416 O O . HIS A 1 172 ? 4.436 14.204 -11.291 1.00 95.75 172 HIS A O 1
ATOM 1422 N N . ARG A 1 173 ? 3.789 14.023 -9.133 1.00 97.31 173 ARG A N 1
ATOM 1423 C CA . ARG A 1 173 ? 3.107 12.725 -9.231 1.00 97.31 173 ARG A CA 1
ATOM 1424 C C . ARG A 1 173 ? 1.711 12.867 -9.834 1.00 97.31 173 ARG A C 1
ATOM 1426 O O . ARG A 1 173 ? 1.327 12.033 -10.646 1.00 97.31 173 ARG A O 1
ATOM 1433 N N . ILE A 1 174 ? 1.006 13.965 -9.544 1.00 97.56 174 ILE A N 1
ATOM 1434 C CA . ILE A 1 174 ? -0.291 14.281 -10.166 1.00 97.56 174 ILE A CA 1
ATOM 1435 C C . ILE A 1 174 ? -0.214 14.270 -11.697 1.00 97.56 174 ILE A C 1
ATOM 1437 O O . ILE A 1 174 ? -1.106 13.721 -12.329 1.00 97.56 174 ILE A O 1
ATOM 1441 N N . ALA A 1 175 ? 0.853 14.790 -12.311 1.00 96.81 175 ALA A N 1
ATOM 1442 C CA . ALA A 1 175 ? 0.956 14.784 -13.776 1.00 96.81 175 ALA A CA 1
ATOM 1443 C C . ALA A 1 175 ? 0.955 13.373 -14.389 1.00 96.81 175 ALA A C 1
ATOM 1445 O O . ALA A 1 175 ? 0.395 13.181 -15.462 1.00 96.81 175 ALA A O 1
ATOM 1446 N N . TYR A 1 176 ? 1.530 12.382 -13.700 1.00 97.81 176 TYR A N 1
ATOM 1447 C CA . TYR A 1 176 ? 1.473 10.988 -14.153 1.00 97.81 176 TYR A CA 1
ATOM 1448 C C . TYR A 1 176 ? 0.056 10.438 -14.038 1.00 97.81 176 TYR A C 1
ATOM 1450 O O . TYR A 1 176 ? -0.436 9.790 -14.957 1.00 97.81 176 TYR A O 1
ATOM 1458 N N . ALA A 1 177 ? -0.612 10.730 -12.922 1.00 98.00 177 ALA A N 1
ATOM 1459 C CA . ALA A 1 177 ? -1.993 10.330 -12.718 1.00 98.00 177 ALA A CA 1
ATOM 1460 C C . ALA A 1 177 ? -2.931 10.952 -13.767 1.00 98.00 177 ALA A C 1
ATOM 1462 O O . ALA A 1 177 ? -3.788 10.253 -14.295 1.00 98.00 177 ALA A O 1
ATOM 1463 N N . ILE A 1 178 ? -2.726 12.224 -14.131 1.00 97.06 178 ILE A N 1
ATOM 1464 C CA . ILE A 1 178 ? -3.465 12.897 -15.211 1.00 97.06 178 ILE A CA 1
ATOM 1465 C C . ILE A 1 178 ? -3.194 12.221 -16.559 1.00 97.06 178 ILE A C 1
ATOM 1467 O O . ILE A 1 178 ? -4.139 11.969 -17.299 1.00 97.06 178 ILE A O 1
ATOM 1471 N N . ALA A 1 179 ? -1.935 11.896 -16.874 1.00 97.19 179 ALA A N 1
ATOM 1472 C CA . ALA A 1 179 ? -1.586 11.217 -18.124 1.00 97.19 179 ALA A CA 1
ATOM 1473 C C . ALA A 1 179 ? -2.298 9.859 -18.256 1.00 97.19 179 ALA A C 1
ATOM 1475 O O . ALA A 1 179 ? -2.870 9.568 -19.303 1.00 97.19 179 ALA A O 1
ATOM 1476 N N . ILE A 1 180 ? -2.339 9.067 -17.178 1.00 97.94 180 ILE A N 1
ATOM 1477 C CA . ILE A 1 180 ? -3.105 7.812 -17.146 1.00 97.94 180 ILE A CA 1
ATOM 1478 C C . ILE A 1 180 ? -4.602 8.094 -17.274 1.00 97.94 180 ILE A C 1
ATOM 1480 O O . ILE A 1 180 ? -5.258 7.472 -18.103 1.00 97.94 180 ILE A O 1
ATOM 1484 N N . ASN A 1 181 ? -5.144 9.038 -16.499 1.00 95.81 181 ASN A N 1
ATOM 1485 C CA . ASN A 1 181 ? -6.574 9.348 -16.512 1.00 95.81 181 ASN A CA 1
ATOM 1486 C C . ASN A 1 181 ? -7.058 9.790 -17.911 1.00 95.81 181 ASN A C 1
ATOM 1488 O O . ASN A 1 181 ? -8.121 9.380 -18.372 1.00 95.81 181 ASN A O 1
ATOM 1492 N N . ASN A 1 182 ? -6.236 10.566 -18.623 1.00 95.50 182 ASN A N 1
ATOM 1493 C CA . ASN A 1 182 ? -6.490 10.987 -20.000 1.00 95.50 182 ASN A CA 1
ATOM 1494 C C . ASN A 1 182 ? -6.469 9.836 -21.011 1.00 95.50 182 ASN A C 1
ATOM 1496 O O . ASN A 1 182 ? -7.144 9.932 -22.031 1.00 95.50 182 ASN A O 1
ATOM 1500 N N . GLU A 1 183 ? -5.714 8.772 -20.748 1.00 96.12 183 GLU A N 1
ATOM 1501 C CA . GLU A 1 183 ? -5.693 7.583 -21.599 1.00 96.12 183 GLU A CA 1
ATOM 1502 C C . GLU A 1 183 ? -6.883 6.659 -21.290 1.00 96.12 183 GLU A C 1
ATOM 1504 O O . GLU A 1 183 ? -7.552 6.188 -22.207 1.00 96.12 183 GLU A O 1
ATOM 1509 N N . ILE A 1 184 ? -7.195 6.426 -20.009 1.00 95.75 184 ILE A N 1
ATOM 1510 C CA . ILE A 1 184 ? -8.263 5.495 -19.599 1.00 95.75 184 ILE A CA 1
ATOM 1511 C C . ILE A 1 184 ? -9.676 6.047 -19.812 1.00 95.75 184 ILE A C 1
ATOM 1513 O O . ILE A 1 184 ? -10.618 5.260 -19.906 1.00 95.75 184 ILE A O 1
ATOM 1517 N N . LYS A 1 185 ? -9.859 7.374 -19.908 1.00 92.50 185 LYS A N 1
ATOM 1518 C CA . LYS A 1 185 ? -11.180 7.969 -20.193 1.00 92.50 185 LYS A CA 1
ATOM 1519 C C . LYS A 1 185 ? -11.756 7.493 -21.533 1.00 92.50 185 LYS A C 1
ATOM 1521 O O . LYS A 1 185 ? -12.970 7.402 -21.665 1.00 92.50 185 LYS A O 1
ATOM 1526 N N . ASN A 1 186 ? -10.881 7.146 -22.479 1.00 90.50 186 ASN A N 1
ATOM 1527 C CA . ASN A 1 186 ? -11.245 6.653 -23.807 1.00 90.50 186 ASN A CA 1
ATOM 1528 C C . ASN A 1 186 ? -11.473 5.131 -23.838 1.00 90.50 186 ASN A C 1
ATOM 1530 O O . ASN A 1 186 ? -11.865 4.592 -24.868 1.00 90.50 186 ASN A O 1
ATOM 1534 N N . LEU A 1 187 ? -11.202 4.416 -22.740 1.00 93.19 187 LEU A N 1
ATOM 1535 C CA . LEU A 1 187 ? -11.435 2.975 -22.652 1.00 93.19 187 LEU A CA 1
ATOM 1536 C C . LEU A 1 187 ? -12.889 2.686 -22.272 1.00 93.19 187 LEU A C 1
ATOM 1538 O O . LEU A 1 187 ? -13.513 3.417 -21.490 1.00 93.19 187 LEU A O 1
ATOM 1542 N N . GLN A 1 188 ? -13.417 1.563 -22.757 1.00 92.75 188 GLN A N 1
ATOM 1543 C CA . GLN A 1 188 ? -14.699 1.046 -22.284 1.00 92.75 188 GLN A CA 1
ATOM 1544 C C . GLN A 1 188 ? -14.609 0.740 -20.782 1.00 92.75 188 GLN A C 1
ATOM 1546 O O . GLN A 1 188 ? -13.543 0.468 -20.234 1.00 92.75 188 GLN A O 1
ATOM 1551 N N . ILE A 1 189 ? -15.726 0.847 -20.057 1.00 91.62 189 ILE A N 1
ATOM 1552 C CA . ILE A 1 189 ? -15.721 0.575 -18.607 1.00 91.62 189 ILE A CA 1
ATOM 1553 C C . ILE A 1 189 ? -15.369 -0.886 -18.294 1.00 91.62 189 ILE A C 1
ATOM 1555 O O . ILE A 1 189 ? -14.751 -1.140 -17.268 1.00 91.62 189 ILE A O 1
ATOM 1559 N N . THR A 1 190 ? -15.708 -1.799 -19.203 1.00 93.19 190 THR A N 1
ATOM 1560 C CA . THR A 1 190 ? -15.443 -3.244 -19.148 1.00 93.19 190 THR A CA 1
ATOM 1561 C C . THR A 1 190 ? -14.040 -3.622 -19.621 1.00 93.19 190 THR A C 1
ATOM 1563 O O . THR A 1 190 ? -13.731 -4.797 -19.701 1.00 93.19 190 THR A O 1
ATOM 1566 N N . THR A 1 191 ? -13.186 -2.662 -19.995 1.00 96.31 191 THR A N 1
ATOM 1567 C CA . THR A 1 191 ? -11.818 -2.991 -20.405 1.00 96.31 191 THR A CA 1
ATOM 1568 C C . THR A 1 191 ? -11.019 -3.507 -19.211 1.00 96.31 191 THR A C 1
ATOM 1570 O O . THR A 1 191 ? -10.884 -2.802 -18.209 1.00 96.31 191 THR A O 1
ATOM 1573 N N . ASP A 1 192 ? -10.419 -4.686 -19.360 1.00 97.75 192 ASP A N 1
ATOM 1574 C CA . ASP A 1 192 ? -9.530 -5.261 -18.356 1.00 97.75 192 ASP A CA 1
ATOM 1575 C C . ASP A 1 192 ? -8.165 -4.593 -18.389 1.00 97.75 192 ASP A C 1
ATOM 1577 O O . ASP A 1 192 ? -7.335 -4.806 -19.282 1.00 97.75 192 ASP A O 1
ATOM 1581 N N . TYR A 1 193 ? -7.927 -3.758 -17.384 1.00 98.69 193 TYR A N 1
ATOM 1582 C CA . TYR A 1 193 ? -6.630 -3.134 -17.204 1.00 98.69 193 TYR A CA 1
ATOM 1583 C C . TYR A 1 193 ? -6.217 -2.998 -15.746 1.00 98.69 193 TYR A C 1
ATOM 1585 O O . TYR A 1 193 ? -7.050 -2.955 -14.832 1.00 98.69 193 TYR A O 1
ATOM 1593 N N . ILE A 1 194 ? -4.906 -2.861 -15.552 1.00 98.88 194 ILE A N 1
ATOM 1594 C CA . ILE A 1 194 ? -4.295 -2.521 -14.268 1.00 98.88 194 ILE A CA 1
ATOM 1595 C C . ILE A 1 194 ? -3.299 -1.374 -14.405 1.00 98.88 194 ILE A C 1
ATOM 1597 O O . ILE A 1 194 ? -2.651 -1.200 -15.440 1.00 98.88 194 ILE A O 1
ATOM 1601 N N . ILE A 1 195 ? -3.140 -0.616 -13.323 1.00 98.94 195 ILE A N 1
ATOM 1602 C CA . ILE A 1 195 ? -2.041 0.337 -13.148 1.00 98.94 195 ILE A CA 1
ATOM 1603 C C . ILE A 1 195 ? -1.097 -0.256 -12.117 1.00 98.94 195 ILE A C 1
ATOM 1605 O O . ILE A 1 195 ? -1.499 -0.501 -10.982 1.00 98.94 195 ILE A O 1
ATOM 1609 N N . ILE A 1 196 ? 0.145 -0.507 -12.512 1.00 98.94 196 ILE A N 1
ATOM 1610 C CA . ILE A 1 196 ? 1.097 -1.269 -11.712 1.00 98.94 196 ILE A CA 1
ATOM 1611 C C . ILE A 1 196 ? 2.470 -0.607 -11.732 1.00 98.94 196 ILE A C 1
ATOM 1613 O O . ILE A 1 196 ? 2.936 -0.119 -12.764 1.00 98.94 196 ILE A O 1
ATOM 1617 N N . GLY A 1 197 ? 3.125 -0.554 -10.577 1.00 98.69 197 GLY A N 1
ATOM 1618 C CA . GLY A 1 197 ? 4.478 -0.020 -10.478 1.00 98.69 197 GLY A CA 1
ATOM 1619 C C . GLY A 1 197 ? 4.763 0.760 -9.209 1.00 98.69 197 GLY A C 1
ATOM 1620 O O . GLY A 1 197 ? 3.927 0.842 -8.307 1.00 98.69 197 GLY A O 1
ATOM 1621 N N . ASP A 1 198 ? 5.947 1.368 -9.180 1.00 98.75 198 ASP A N 1
ATOM 1622 C CA . ASP A 1 198 ? 6.340 2.326 -8.152 1.00 98.75 198 ASP A CA 1
ATOM 1623 C C . ASP A 1 198 ? 5.668 3.685 -8.420 1.00 98.75 198 ASP A C 1
ATOM 1625 O O . ASP A 1 198 ? 6.150 4.524 -9.190 1.00 98.75 198 ASP A O 1
ATOM 1629 N N . LEU A 1 199 ? 4.537 3.924 -7.755 1.00 98.56 199 LEU A N 1
ATOM 1630 C CA . LEU A 1 199 ? 3.814 5.197 -7.795 1.00 98.56 199 LEU A CA 1
ATOM 1631 C C . LEU A 1 199 ? 4.437 6.261 -6.882 1.00 98.56 199 LEU A C 1
ATOM 1633 O O . LEU A 1 199 ? 3.999 7.415 -6.896 1.00 98.56 199 LEU A O 1
ATOM 1637 N N . ASN A 1 200 ? 5.449 5.906 -6.084 1.00 98.00 200 ASN A N 1
ATOM 1638 C CA . ASN A 1 200 ? 6.090 6.777 -5.102 1.00 98.00 200 ASN A CA 1
ATOM 1639 C C . ASN A 1 200 ? 5.099 7.469 -4.139 1.00 98.00 200 ASN A C 1
ATOM 1641 O O . ASN A 1 200 ? 5.403 8.511 -3.548 1.00 98.00 200 ASN A O 1
ATOM 1645 N N . SER A 1 201 ? 3.926 6.864 -3.952 1.00 97.69 201 SER A N 1
ATOM 1646 C CA . SER A 1 201 ? 2.848 7.302 -3.068 1.00 97.69 201 SER A CA 1
ATOM 1647 C C . SER A 1 201 ? 2.302 6.090 -2.331 1.00 97.69 201 SER A C 1
ATOM 1649 O O . SER A 1 201 ? 2.128 5.033 -2.930 1.00 97.69 201 SER A O 1
ATOM 1651 N N . ASN A 1 202 ? 2.025 6.244 -1.038 1.00 97.38 202 ASN A N 1
ATOM 1652 C CA . ASN A 1 202 ? 1.361 5.190 -0.281 1.00 97.38 202 ASN A CA 1
ATOM 1653 C C . ASN A 1 202 ? -0.079 5.013 -0.776 1.00 97.38 202 ASN A C 1
ATOM 1655 O O . ASN A 1 202 ? -0.697 5.977 -1.233 1.00 97.38 202 ASN A O 1
ATOM 1659 N N . TYR A 1 203 ? -0.649 3.819 -0.590 1.00 97.19 203 TYR A N 1
ATOM 1660 C CA . TYR A 1 203 ? -2.059 3.551 -0.911 1.00 97.19 203 TYR A CA 1
ATOM 1661 C C . TYR A 1 203 ? -3.025 4.565 -0.261 1.00 97.19 203 TYR A C 1
ATOM 1663 O O . TYR A 1 203 ? -4.084 4.853 -0.810 1.00 97.19 203 TYR A O 1
ATOM 1671 N N . ASP A 1 204 ? -2.647 5.144 0.884 1.00 95.00 204 ASP A N 1
ATOM 1672 C CA . ASP A 1 204 ? -3.404 6.112 1.678 1.00 95.00 204 ASP A CA 1
ATOM 1673 C C . ASP A 1 204 ? -2.782 7.522 1.712 1.00 95.00 204 ASP A C 1
ATOM 1675 O O . ASP A 1 204 ? -2.983 8.270 2.674 1.00 95.00 204 ASP A O 1
ATOM 1679 N N . GLU A 1 205 ? -2.033 7.912 0.672 1.00 95.62 205 GLU A N 1
ATOM 1680 C CA . GLU A 1 205 ? -1.274 9.173 0.623 1.00 95.62 205 GLU A CA 1
ATOM 1681 C C . GLU A 1 205 ? -2.102 10.404 1.041 1.00 95.62 205 GLU A C 1
ATOM 1683 O O . GLU A 1 205 ? -1.603 11.244 1.795 1.00 95.62 205 GLU A O 1
ATOM 1688 N N . TYR A 1 206 ? -3.380 10.483 0.640 1.00 94.38 206 TYR A N 1
ATOM 1689 C CA . TYR A 1 206 ? -4.297 11.590 0.963 1.00 94.38 206 TYR A CA 1
ATOM 1690 C C . TYR A 1 206 ? -4.451 11.870 2.466 1.00 94.38 206 TYR A C 1
ATOM 1692 O O . TYR A 1 206 ? -4.688 13.014 2.867 1.00 94.38 206 TYR A O 1
ATOM 1700 N N . LYS A 1 207 ? -4.273 10.850 3.316 1.00 90.31 207 LYS A N 1
ATOM 1701 C CA . LYS A 1 207 ? -4.341 10.996 4.776 1.00 90.31 207 LYS A CA 1
ATOM 1702 C C . LYS A 1 207 ? -3.115 11.705 5.336 1.00 90.31 207 LYS A C 1
ATOM 1704 O O . LYS A 1 207 ? -3.215 12.426 6.324 1.00 90.31 207 LYS A O 1
ATOM 1709 N N . THR A 1 208 ? -1.947 11.490 4.734 1.00 87.81 208 THR A N 1
ATOM 1710 C CA . THR A 1 208 ? -0.667 11.946 5.298 1.00 87.81 208 THR A CA 1
ATOM 1711 C C . THR A 1 208 ? -0.109 13.184 4.604 1.00 87.81 208 THR A C 1
ATOM 1713 O O . THR A 1 208 ? 0.592 13.967 5.251 1.00 87.81 208 THR A O 1
ATOM 1716 N N . ILE A 1 209 ? -0.441 13.406 3.327 1.00 92.19 209 ILE A N 1
ATOM 1717 C CA . ILE A 1 209 ? 0.099 14.507 2.521 1.00 92.19 209 ILE A CA 1
ATOM 1718 C C . ILE A 1 209 ? -0.190 15.876 3.143 1.00 92.19 209 ILE A C 1
ATOM 1720 O O . ILE A 1 209 ? 0.692 16.729 3.157 1.00 92.19 209 ILE A O 1
ATOM 1724 N N . LYS A 1 210 ? -1.369 16.061 3.761 1.00 88.31 210 LYS A N 1
ATOM 1725 C CA . LYS A 1 210 ? -1.832 17.333 4.350 1.00 88.31 210 LYS A CA 1
ATOM 1726 C C . LYS A 1 210 ? -0.850 17.920 5.377 1.00 88.31 210 LYS A C 1
ATOM 1728 O O . LYS A 1 210 ? -0.848 19.124 5.611 1.00 88.31 210 LYS A O 1
ATOM 1733 N N . HIS A 1 211 ? 0.035 17.093 5.937 1.00 83.81 211 HIS A N 1
ATOM 1734 C CA . HIS A 1 211 ? 1.015 17.476 6.962 1.00 83.81 211 HIS A CA 1
ATOM 1735 C C . HIS A 1 211 ? 2.462 17.441 6.471 1.00 83.81 211 HIS A C 1
ATOM 1737 O O . HIS A 1 211 ? 3.376 17.863 7.180 1.00 83.81 211 HIS A O 1
ATOM 1743 N N . GLN A 1 212 ? 2.695 16.965 5.250 1.00 89.50 212 GLN A N 1
ATOM 1744 C CA . GLN A 1 212 ? 4.011 16.924 4.632 1.00 89.50 212 GLN A CA 1
ATOM 1745 C C . GLN A 1 212 ? 4.234 18.224 3.856 1.00 89.50 212 GLN A C 1
ATOM 1747 O O . GLN A 1 212 ? 4.198 18.223 2.632 1.00 89.50 212 GLN A O 1
ATOM 1752 N N . LYS A 1 213 ? 4.478 19.340 4.563 1.00 91.31 213 LYS A N 1
ATOM 1753 C CA . LYS A 1 213 ? 4.597 20.693 3.970 1.00 91.31 213 LYS A CA 1
ATOM 1754 C C . LYS A 1 213 ? 5.497 20.752 2.727 1.00 91.31 213 LYS A C 1
ATOM 1756 O O . LYS A 1 213 ? 5.129 21.363 1.738 1.00 91.31 213 LYS A O 1
ATOM 1761 N N . ARG A 1 214 ? 6.643 20.057 2.752 1.00 94.44 214 ARG A N 1
ATOM 1762 C CA . ARG A 1 214 ? 7.586 19.986 1.616 1.00 94.44 214 ARG A CA 1
ATOM 1763 C C . ARG A 1 214 ? 6.980 19.339 0.362 1.00 94.44 214 ARG A C 1
ATOM 1765 O O . ARG A 1 214 ? 7.421 19.609 -0.747 1.00 94.44 214 ARG A O 1
ATOM 1772 N N . LEU A 1 215 ? 6.034 18.423 0.541 1.00 94.69 215 LEU A N 1
ATOM 1773 C CA . LEU A 1 215 ? 5.412 17.664 -0.540 1.00 94.69 215 LEU A CA 1
ATOM 1774 C C . LEU A 1 215 ? 4.058 18.235 -0.953 1.00 94.69 215 LEU A C 1
ATOM 1776 O O . LEU A 1 215 ? 3.701 18.125 -2.121 1.00 94.69 215 LEU A O 1
ATOM 1780 N N . ASN A 1 216 ? 3.321 18.838 -0.025 1.00 96.25 216 ASN A N 1
ATOM 1781 C CA . ASN A 1 216 ? 1.968 19.322 -0.249 1.00 96.25 216 ASN A CA 1
ATOM 1782 C C . ASN A 1 216 ? 1.946 20.708 -0.903 1.00 96.25 216 ASN A C 1
ATOM 1784 O O . ASN A 1 216 ? 1.742 21.713 -0.228 1.00 96.25 216 ASN A O 1
ATOM 1788 N N . ASN A 1 217 ? 2.118 20.744 -2.222 1.00 96.81 217 ASN A N 1
ATOM 1789 C CA . ASN A 1 217 ? 1.872 21.937 -3.034 1.00 96.81 217 ASN A CA 1
ATOM 1790 C C . ASN A 1 217 ? 0.551 21.852 -3.822 1.00 96.81 217 ASN A C 1
ATOM 1792 O O . ASN A 1 217 ? 0.401 22.487 -4.860 1.00 96.81 217 ASN A O 1
ATOM 1796 N N . THR A 1 218 ? -0.371 21.007 -3.360 1.00 96.50 218 THR A N 1
ATOM 1797 C CA . THR A 1 218 ? -1.606 20.618 -4.061 1.00 96.50 218 THR A CA 1
ATOM 1798 C C . THR A 1 218 ? -2.829 20.697 -3.145 1.00 96.50 218 THR A C 1
ATOM 1800 O O . THR A 1 218 ? -3.855 20.083 -3.421 1.00 96.50 218 THR A O 1
ATOM 1803 N N . SER A 1 219 ? -2.716 21.396 -2.010 1.00 95.50 219 SER A N 1
ATOM 1804 C CA . SER A 1 219 ? -3.791 21.549 -1.016 1.00 95.50 219 SER A CA 1
ATOM 1805 C C . SER A 1 219 ? -4.395 20.218 -0.540 1.00 95.50 219 SER A C 1
ATOM 1807 O O . SER A 1 219 ? -5.571 20.125 -0.209 1.00 95.50 219 SER A O 1
ATOM 1809 N N . GLY A 1 220 ? -3.572 19.169 -0.468 1.00 95.19 220 GLY A N 1
ATOM 1810 C CA . GLY A 1 220 ? -3.969 17.837 -0.019 1.00 95.19 220 GLY A CA 1
ATOM 1811 C C . GLY A 1 220 ? -4.458 16.891 -1.119 1.00 95.19 220 GLY A C 1
ATOM 1812 O O . GLY A 1 220 ? -4.678 15.718 -0.824 1.00 95.19 220 GLY A O 1
ATOM 1813 N N . ILE A 1 221 ? -4.576 17.358 -2.366 1.00 97.56 221 ILE A N 1
ATOM 1814 C CA . ILE A 1 221 ? -4.921 16.521 -3.523 1.00 97.56 221 ILE A CA 1
ATOM 1815 C C . ILE A 1 221 ? -3.720 15.637 -3.875 1.00 97.56 221 ILE A C 1
ATOM 1817 O O . ILE A 1 221 ? -2.586 16.112 -3.931 1.00 97.56 221 ILE A O 1
ATOM 1821 N N . THR A 1 222 ? -3.963 14.353 -4.129 1.00 98.25 222 THR A N 1
ATOM 1822 C CA . THR A 1 222 ? -2.927 13.355 -4.447 1.00 98.25 222 THR A CA 1
ATOM 1823 C C . THR A 1 222 ? -3.205 12.669 -5.772 1.00 98.25 222 THR A C 1
ATOM 1825 O O . THR A 1 222 ? -4.358 12.391 -6.102 1.00 98.25 222 THR A O 1
ATOM 1828 N N . GLY A 1 223 ? -2.144 12.337 -6.509 1.00 98.00 223 GLY A N 1
ATOM 1829 C CA . GLY A 1 223 ? -2.250 11.630 -7.783 1.00 98.00 223 GLY A CA 1
ATOM 1830 C C . GLY A 1 223 ? -2.900 10.258 -7.619 1.00 98.00 223 GLY A C 1
ATOM 1831 O O . GLY A 1 223 ? -3.854 9.943 -8.321 1.00 98.00 223 GLY A O 1
ATOM 1832 N N . ILE A 1 224 ? -2.435 9.465 -6.648 1.00 98.38 224 ILE A N 1
ATOM 1833 C CA . ILE A 1 224 ? -2.938 8.100 -6.443 1.00 98.38 224 ILE A CA 1
ATOM 1834 C C . ILE A 1 224 ? -4.398 8.062 -5.979 1.00 98.38 224 ILE A C 1
ATOM 1836 O O . ILE A 1 224 ? -5.162 7.255 -6.486 1.00 98.38 224 ILE A O 1
ATOM 1840 N N . ASN A 1 225 ? -4.815 8.915 -5.038 1.00 98.31 225 ASN A N 1
ATOM 1841 C CA . ASN A 1 225 ? -6.159 8.789 -4.475 1.00 98.31 225 ASN A CA 1
ATOM 1842 C C . ASN A 1 225 ? -7.185 9.612 -5.248 1.00 98.31 225 ASN A C 1
ATOM 1844 O O . ASN A 1 225 ? -8.214 9.071 -5.637 1.00 98.31 225 ASN A O 1
ATOM 1848 N N . HIS A 1 226 ? -6.904 10.895 -5.482 1.00 97.81 226 HIS A N 1
ATOM 1849 C CA . HIS A 1 226 ? -7.893 11.833 -6.014 1.00 97.81 226 HIS A CA 1
ATOM 1850 C C . HIS A 1 226 ? -7.944 11.862 -7.543 1.00 97.81 226 HIS A C 1
ATOM 1852 O O . HIS A 1 226 ? -8.995 12.148 -8.093 1.00 97.81 226 HIS A O 1
ATOM 1858 N N . ILE A 1 227 ? -6.823 11.603 -8.228 1.00 97.69 227 ILE A N 1
ATOM 1859 C CA . ILE A 1 227 ? -6.768 11.660 -9.700 1.00 97.69 227 ILE A CA 1
ATOM 1860 C C . ILE A 1 227 ? -6.950 10.269 -10.315 1.00 97.69 227 ILE A C 1
ATOM 1862 O O . ILE A 1 227 ? -7.690 10.122 -11.280 1.00 97.69 227 ILE A O 1
ATOM 1866 N N . LEU A 1 228 ? -6.324 9.235 -9.737 1.00 98.00 228 LEU A N 1
ATOM 1867 C CA . LEU A 1 228 ? -6.580 7.834 -10.105 1.00 98.00 228 LEU A CA 1
ATOM 1868 C C . LEU A 1 228 ? -7.802 7.242 -9.381 1.00 98.00 228 LEU A C 1
ATOM 1870 O O . LEU A 1 228 ? -8.028 6.041 -9.464 1.00 98.00 228 LEU A O 1
ATOM 1874 N N . ASN A 1 229 ? -8.599 8.051 -8.679 1.00 97.31 229 ASN A N 1
ATOM 1875 C CA . ASN A 1 229 ? -9.889 7.664 -8.093 1.00 97.31 229 ASN A CA 1
ATOM 1876 C C . ASN A 1 229 ? -9.864 6.354 -7.280 1.00 97.31 229 ASN A C 1
ATOM 1878 O O . ASN A 1 229 ? -10.751 5.510 -7.423 1.00 97.31 229 ASN A O 1
ATOM 1882 N N . THR A 1 230 ? -8.858 6.164 -6.417 1.00 97.88 230 THR A N 1
ATOM 1883 C CA . THR A 1 230 ? -8.880 5.061 -5.430 1.00 97.88 230 THR A CA 1
ATOM 1884 C C . THR A 1 230 ? -9.700 5.410 -4.188 1.00 97.88 230 THR A C 1
ATOM 1886 O O . THR A 1 230 ? -9.842 4.594 -3.274 1.00 97.88 230 THR A O 1
ATOM 1889 N N . ILE A 1 231 ? -10.193 6.646 -4.120 1.00 95.88 231 ILE A N 1
ATOM 1890 C CA . ILE A 1 231 ? -11.175 7.118 -3.151 1.00 95.88 231 ILE A CA 1
ATOM 1891 C C . ILE A 1 231 ? -12.339 7.777 -3.898 1.00 95.88 231 ILE A C 1
ATOM 1893 O O . ILE A 1 231 ? -12.156 8.335 -4.976 1.00 95.88 231 ILE A O 1
ATOM 1897 N N . TYR A 1 232 ? -13.518 7.759 -3.290 1.00 91.75 232 TYR A N 1
ATOM 1898 C CA . TYR A 1 232 ? -14.682 8.535 -3.693 1.00 91.75 232 TYR A CA 1
ATOM 1899 C C . TYR A 1 232 ? -15.247 9.226 -2.450 1.00 91.75 232 TYR A C 1
ATOM 1901 O O . TYR A 1 232 ? -15.514 8.566 -1.446 1.00 91.75 232 TYR A O 1
ATOM 1909 N N . LYS A 1 233 ? -15.379 10.560 -2.487 1.00 88.50 233 LYS A N 1
ATOM 1910 C CA . LYS A 1 233 ? -15.780 11.380 -1.322 1.00 88.50 233 LYS A CA 1
ATOM 1911 C C . LYS A 1 233 ? -14.964 11.050 -0.053 1.00 88.50 233 LYS A C 1
ATOM 1913 O O . LYS A 1 233 ? -15.528 10.806 1.008 1.00 88.50 233 LYS A O 1
ATOM 1918 N N . ASP A 1 234 ? -13.634 11.001 -0.182 1.00 87.44 234 ASP A N 1
ATOM 1919 C CA . ASP A 1 234 ? -12.664 10.677 0.887 1.00 87.44 234 ASP A CA 1
ATOM 1920 C C . ASP A 1 234 ? -12.743 9.260 1.498 1.00 87.44 234 ASP A C 1
ATOM 1922 O O . ASP A 1 234 ? -12.038 8.953 2.470 1.00 87.44 234 ASP A O 1
ATOM 1926 N N . ILE A 1 235 ? -13.539 8.365 0.907 1.00 89.94 235 ILE A N 1
ATOM 1927 C CA . ILE A 1 235 ? -13.673 6.960 1.311 1.00 89.94 235 ILE A CA 1
ATOM 1928 C C . ILE A 1 235 ? -13.007 6.079 0.257 1.00 89.94 235 ILE A C 1
ATOM 1930 O O . ILE A 1 235 ? -13.174 6.317 -0.933 1.00 89.94 235 ILE A O 1
ATOM 1934 N N . PHE A 1 236 ? -12.255 5.056 0.669 1.00 95.25 236 PHE A N 1
ATOM 1935 C CA . PHE A 1 236 ? -11.668 4.113 -0.285 1.00 95.25 236 PHE A CA 1
ATOM 1936 C C . PHE A 1 236 ? -12.731 3.426 -1.141 1.00 95.25 236 PHE A C 1
ATOM 1938 O O . PHE A 1 236 ? -13.761 2.984 -0.634 1.00 95.25 236 PHE A O 1
ATOM 1945 N N . VAL A 1 237 ? -12.432 3.287 -2.431 1.00 95.31 237 VAL A N 1
ATOM 1946 C CA . VAL A 1 237 ? -13.209 2.449 -3.345 1.00 95.31 237 VAL A CA 1
ATOM 1947 C C . VAL A 1 237 ? -13.059 0.999 -2.891 1.00 95.31 237 VAL A C 1
ATOM 1949 O O . VAL A 1 237 ? -11.955 0.457 -2.894 1.00 95.31 237 VAL A O 1
ATOM 1952 N N . THR A 1 238 ? -14.159 0.377 -2.472 1.00 93.44 238 THR A N 1
ATOM 1953 C CA . THR A 1 238 ? -14.190 -1.043 -2.101 1.00 93.44 238 THR A CA 1
ATOM 1954 C C . THR A 1 238 ? -14.602 -1.916 -3.287 1.00 93.44 238 THR A C 1
ATOM 1956 O O . THR A 1 238 ? -15.080 -1.406 -4.302 1.00 93.44 238 THR A O 1
ATOM 1959 N N . LYS A 1 239 ? -14.451 -3.240 -3.159 1.00 91.56 239 LYS A N 1
ATOM 1960 C CA . LYS A 1 239 ? -14.891 -4.212 -4.175 1.00 91.56 239 LYS A CA 1
ATOM 1961 C C . LYS A 1 239 ? -16.397 -4.113 -4.435 1.00 91.56 239 LYS A C 1
ATOM 1963 O O . LYS A 1 239 ? -16.820 -4.021 -5.580 1.00 91.56 239 LYS A O 1
ATOM 1968 N N . SER A 1 240 ? -17.206 -4.022 -3.377 1.00 89.38 240 SER A N 1
ATOM 1969 C CA . SER A 1 240 ? -18.648 -3.810 -3.537 1.00 89.38 240 SER A CA 1
ATOM 1970 C C . SER A 1 240 ? -18.961 -2.460 -4.194 1.00 89.38 240 SER A C 1
ATOM 1972 O O . SER A 1 240 ? -19.860 -2.375 -5.033 1.00 89.38 240 SER A O 1
ATOM 1974 N N . PHE A 1 241 ? -18.217 -1.405 -3.844 1.00 90.50 241 PHE A N 1
ATOM 1975 C CA . PHE A 1 241 ? -18.459 -0.066 -4.374 1.00 90.50 241 PHE A CA 1
ATOM 1976 C C . PHE A 1 241 ? -18.143 0.036 -5.868 1.00 90.50 241 PHE A C 1
ATOM 1978 O O . PHE A 1 241 ? -18.978 0.526 -6.623 1.00 90.50 241 PHE A O 1
ATOM 1985 N N . ILE A 1 242 ? -16.986 -0.470 -6.316 1.00 92.31 242 ILE A N 1
ATOM 1986 C CA . ILE A 1 242 ? -16.599 -0.412 -7.736 1.00 92.31 242 ILE A CA 1
ATOM 1987 C C . ILE A 1 242 ? -17.577 -1.186 -8.632 1.00 92.31 242 ILE A C 1
ATOM 1989 O O . ILE A 1 242 ? -17.796 -0.798 -9.774 1.00 92.31 242 ILE A O 1
ATOM 1993 N N . GLN A 1 243 ? -18.211 -2.241 -8.113 1.00 89.25 243 GLN A N 1
ATOM 1994 C CA . GLN A 1 243 ? -19.186 -3.033 -8.864 1.00 89.25 243 GLN A CA 1
ATOM 1995 C C . GLN A 1 243 ? -20.558 -2.371 -8.989 1.00 89.25 243 GLN A C 1
ATOM 1997 O O . GLN A 1 243 ? -21.224 -2.519 -10.014 1.00 89.25 243 GLN A O 1
ATOM 2002 N N . THR A 1 244 ? -20.985 -1.664 -7.943 1.00 86.81 244 THR A N 1
ATOM 2003 C CA . THR A 1 244 ? -22.342 -1.104 -7.833 1.00 86.81 244 THR A CA 1
ATOM 2004 C C . THR A 1 244 ? -22.419 0.357 -8.249 1.00 86.81 244 THR A C 1
ATOM 2006 O O . THR A 1 244 ? -23.477 0.824 -8.657 1.00 86.81 244 THR A O 1
ATOM 2009 N N . THR A 1 245 ? -21.306 1.086 -8.170 1.00 81.94 245 THR A N 1
ATOM 2010 C CA . THR A 1 245 ? -21.266 2.524 -8.425 1.00 81.94 245 THR A CA 1
ATOM 2011 C C . THR A 1 245 ? -20.390 2.824 -9.628 1.00 81.94 245 THR A C 1
ATOM 2013 O O . THR A 1 245 ? -19.187 2.571 -9.627 1.00 81.94 245 THR A O 1
ATOM 2016 N N . LYS A 1 246 ? -20.999 3.422 -10.652 1.00 75.31 246 LYS A N 1
ATOM 2017 C CA . LYS A 1 246 ? -20.320 3.857 -11.875 1.00 75.31 246 LYS A CA 1
ATOM 2018 C C . LYS A 1 246 ? -20.482 5.371 -12.007 1.00 75.31 246 LYS A C 1
ATOM 2020 O O . LYS A 1 246 ? -21.423 5.816 -12.662 1.00 75.31 246 LYS A O 1
ATOM 2025 N N . PRO A 1 247 ? -19.642 6.176 -11.329 1.00 69.69 247 PRO A N 1
ATOM 2026 C CA . PRO A 1 247 ? -19.741 7.623 -11.431 1.00 69.69 247 PRO A CA 1
ATOM 2027 C C . PRO A 1 247 ? -19.543 8.047 -12.887 1.00 69.69 247 PRO A C 1
ATOM 2029 O O . PRO A 1 247 ? -18.627 7.581 -13.569 1.00 69.69 247 PRO A O 1
ATOM 2032 N N . TYR A 1 248 ? -20.419 8.930 -13.359 1.00 62.38 248 TYR A N 1
ATOM 2033 C CA . TYR A 1 248 ? -20.343 9.460 -14.714 1.00 62.38 248 TYR A CA 1
ATOM 2034 C C . TYR A 1 248 ? -18.969 10.122 -14.926 1.00 62.38 248 TYR A C 1
ATOM 2036 O O . TYR A 1 248 ? -18.499 10.879 -14.076 1.00 62.38 248 TYR A O 1
ATOM 2044 N N . PHE A 1 249 ? -18.306 9.791 -16.038 1.00 67.62 249 PHE A N 1
ATOM 2045 C CA . PHE A 1 249 ? -16.988 10.310 -16.443 1.00 67.62 249 PHE A CA 1
ATOM 2046 C C . PHE A 1 249 ? -15.772 9.964 -15.555 1.00 67.62 249 PHE A C 1
ATOM 2048 O O . PHE A 1 249 ? -14.665 10.401 -15.871 1.00 67.62 249 PHE A O 1
ATOM 2055 N N . GLN A 1 250 ? -15.910 9.162 -14.490 1.00 81.81 250 GLN A N 1
ATOM 2056 C CA . GLN A 1 250 ? -14.781 8.777 -13.628 1.00 81.81 250 GLN A CA 1
ATOM 2057 C C . GLN A 1 250 ? -14.551 7.265 -13.637 1.00 81.81 250 GLN A C 1
ATOM 2059 O O . GLN A 1 250 ? -15.414 6.477 -13.254 1.00 81.81 250 GLN A O 1
ATOM 2064 N N . LYS A 1 251 ? -13.344 6.847 -14.029 1.00 92.50 251 LYS A N 1
ATOM 2065 C CA . LYS A 1 251 ? -12.896 5.463 -13.846 1.00 92.50 251 LYS A CA 1
ATOM 2066 C C . LYS A 1 251 ? -12.394 5.309 -12.413 1.00 92.50 251 LYS A C 1
ATOM 2068 O O . LYS A 1 251 ? -11.354 5.868 -12.061 1.00 92.50 251 LYS A O 1
ATOM 2073 N N . LEU A 1 252 ? -13.168 4.607 -11.589 1.00 95.69 252 LEU A N 1
ATOM 2074 C CA . LEU A 1 252 ? -12.767 4.221 -10.238 1.00 95.69 252 LEU A CA 1
ATOM 2075 C C . LEU A 1 252 ? -11.732 3.098 -10.293 1.00 95.69 252 LEU A C 1
ATOM 2077 O O . LEU A 1 252 ? -11.780 2.265 -11.199 1.00 95.69 252 LEU A O 1
ATOM 2081 N N . HIS A 1 253 ? -10.850 3.046 -9.294 1.00 97.88 253 HIS A N 1
ATOM 2082 C CA . HIS A 1 253 ? -9.902 1.943 -9.162 1.00 97.88 253 HIS A CA 1
ATOM 2083 C C . HIS A 1 253 ? -9.886 1.371 -7.752 1.00 97.88 253 HIS A C 1
ATOM 2085 O O . HIS A 1 253 ? -9.827 2.099 -6.762 1.00 97.88 253 HIS A O 1
ATOM 2091 N N . TYR A 1 254 ? -9.860 0.046 -7.663 1.00 97.94 254 TYR A N 1
ATOM 2092 C CA . TYR A 1 254 ? -9.612 -0.645 -6.407 1.00 97.94 254 TYR A CA 1
ATOM 2093 C C . TYR A 1 254 ? -8.103 -0.757 -6.167 1.00 97.94 254 TYR A C 1
ATOM 2095 O O . TYR A 1 254 ? -7.376 -1.255 -7.024 1.00 97.94 254 TYR A O 1
ATOM 2103 N N . ASN A 1 255 ? -7.614 -0.311 -5.008 1.00 98.56 255 ASN A N 1
ATOM 2104 C CA . ASN A 1 255 ? -6.211 -0.497 -4.632 1.00 98.56 255 ASN A CA 1
ATOM 2105 C C . ASN A 1 255 ? -6.050 -1.820 -3.870 1.00 98.56 255 ASN A C 1
ATOM 2107 O O . ASN A 1 255 ? -6.613 -1.989 -2.787 1.00 98.56 255 ASN A O 1
ATOM 2111 N N . THR A 1 256 ? -5.247 -2.741 -4.405 1.00 98.38 256 THR A N 1
ATOM 2112 C CA . THR A 1 256 ? -5.100 -4.096 -3.855 1.00 98.38 256 THR A CA 1
ATOM 2113 C C . THR A 1 256 ? -4.475 -4.150 -2.463 1.00 98.38 256 THR A C 1
ATOM 2115 O O . THR A 1 256 ? -4.647 -5.150 -1.768 1.00 98.38 256 THR A O 1
ATOM 2118 N N . TRP A 1 257 ? -3.823 -3.083 -1.979 1.00 97.75 257 TRP A N 1
ATOM 2119 C CA . TRP A 1 257 ? -3.369 -3.018 -0.584 1.00 97.75 257 TRP A CA 1
ATOM 2120 C C . TRP A 1 257 ? -4.509 -3.220 0.419 1.00 97.75 257 TRP A C 1
ATOM 2122 O O . TRP A 1 257 ? -4.255 -3.695 1.528 1.00 97.75 257 TRP A O 1
ATOM 2132 N N . LEU A 1 258 ? -5.753 -2.919 0.033 1.00 95.31 258 LEU A N 1
ATOM 2133 C CA . LEU A 1 258 ? -6.941 -3.147 0.853 1.00 95.31 258 LEU A CA 1
ATOM 2134 C C . LEU A 1 258 ? -7.220 -4.639 1.130 1.00 95.31 258 LEU A C 1
ATOM 2136 O O . LEU A 1 258 ? -7.862 -4.937 2.134 1.00 95.31 258 LEU A O 1
ATOM 2140 N N . ASP A 1 259 ? -6.653 -5.568 0.350 1.00 93.31 259 ASP A N 1
ATOM 2141 C CA . ASP A 1 259 ? -6.719 -7.017 0.621 1.00 93.31 259 ASP A CA 1
ATOM 2142 C C . ASP A 1 259 ? -5.785 -7.450 1.762 1.00 93.31 259 ASP A C 1
ATOM 2144 O O . ASP A 1 259 ? -5.977 -8.491 2.392 1.00 93.31 259 ASP A O 1
ATOM 2148 N N . VAL A 1 260 ? -4.766 -6.643 2.062 1.00 93.19 260 VAL A N 1
ATOM 2149 C CA . VAL A 1 260 ? -3.746 -6.952 3.066 1.00 93.19 260 VAL A CA 1
ATOM 2150 C C . VAL A 1 260 ? -4.089 -6.250 4.373 1.00 93.19 260 VAL A C 1
ATOM 2152 O O . VAL A 1 260 ? -4.429 -5.068 4.388 1.00 93.19 260 VAL A O 1
ATOM 2155 N N . LYS A 1 261 ? -3.932 -6.941 5.508 1.00 87.94 261 LYS A N 1
ATOM 2156 C CA . LYS A 1 261 ? -4.101 -6.338 6.843 1.00 87.94 261 LYS A CA 1
ATOM 2157 C C . LYS A 1 261 ? -3.225 -5.089 6.989 1.00 87.94 261 LYS A C 1
ATOM 2159 O O . LYS A 1 261 ? -2.026 -5.156 6.723 1.00 87.94 261 LYS A O 1
ATOM 2164 N N . LYS A 1 262 ? -3.787 -3.989 7.511 1.00 86.44 262 LYS A N 1
ATOM 2165 C CA . LYS A 1 262 ? -3.114 -2.682 7.699 1.00 86.44 262 LYS A CA 1
ATOM 2166 C C . LYS A 1 262 ? -1.674 -2.781 8.219 1.00 86.44 262 LYS A C 1
ATOM 2168 O O . LYS A 1 262 ? -0.769 -2.155 7.679 1.00 86.44 262 LYS A O 1
ATOM 2173 N N . THR A 1 263 ? -1.442 -3.586 9.255 1.00 83.44 263 THR A N 1
ATOM 2174 C CA . THR A 1 263 ? -0.129 -3.733 9.912 1.00 83.44 263 THR A CA 1
ATOM 2175 C C . THR A 1 263 ? 0.906 -4.494 9.082 1.00 83.44 263 THR A C 1
ATOM 2177 O O . THR A 1 263 ? 2.098 -4.425 9.377 1.00 83.44 263 THR A O 1
ATOM 2180 N N . SER A 1 264 ? 0.472 -5.214 8.050 1.00 90.12 264 SER A N 1
ATOM 2181 C CA . SER A 1 264 ? 1.315 -6.035 7.180 1.00 90.12 264 SER A CA 1
ATOM 2182 C C . SER A 1 264 ? 1.642 -5.370 5.840 1.00 90.12 264 SER A C 1
ATOM 2184 O O . SER A 1 264 ? 2.455 -5.919 5.098 1.00 90.12 264 SER A O 1
ATOM 2186 N N . ARG A 1 265 ? 1.047 -4.208 5.538 1.00 94.75 265 ARG A N 1
ATOM 2187 C CA . ARG A 1 265 ? 1.233 -3.479 4.275 1.00 94.75 265 ARG A CA 1
ATOM 2188 C C . ARG A 1 265 ? 2.615 -2.842 4.209 1.00 94.75 265 ARG A C 1
ATOM 2190 O O . ARG A 1 265 ? 2.902 -1.942 4.997 1.00 94.75 265 ARG A O 1
ATOM 2197 N N . PHE A 1 266 ? 3.457 -3.310 3.294 1.00 97.50 266 PHE A N 1
ATOM 2198 C CA . PHE A 1 266 ? 4.648 -2.598 2.835 1.00 97.50 266 PHE A CA 1
ATOM 2199 C C . PHE A 1 266 ? 5.281 -3.286 1.628 1.00 97.50 266 PHE A C 1
ATOM 2201 O O . PHE A 1 266 ? 5.264 -4.513 1.520 1.00 97.50 266 PHE A O 1
ATOM 2208 N N . SER A 1 267 ? 5.914 -2.483 0.786 1.00 98.00 267 SER A N 1
ATOM 2209 C CA . SER A 1 267 ? 6.939 -2.908 -0.173 1.00 98.00 267 SER A CA 1
ATOM 2210 C C . SER A 1 267 ? 8.278 -2.208 0.088 1.00 98.00 267 SER A C 1
ATOM 2212 O O . SER A 1 267 ? 9.307 -2.659 -0.393 1.00 98.00 267 SER A O 1
ATOM 2214 N N . TYR A 1 268 ? 8.293 -1.160 0.920 1.00 96.75 268 TYR A N 1
ATOM 2215 C CA . TYR A 1 268 ? 9.476 -0.369 1.258 1.00 96.75 268 TYR A CA 1
ATOM 2216 C C . TYR A 1 268 ? 9.508 -0.036 2.757 1.00 96.75 268 TYR A C 1
ATOM 2218 O O . TYR A 1 268 ? 8.461 0.089 3.405 1.00 96.75 268 TYR A O 1
ATOM 2226 N N . ARG A 1 269 ? 10.707 0.129 3.338 1.00 92.50 269 ARG A N 1
ATOM 2227 C CA . ARG A 1 269 ? 10.876 0.561 4.738 1.00 92.50 269 ARG A CA 1
ATOM 2228 C C . ARG A 1 269 ? 11.800 1.769 4.858 1.00 92.50 269 ARG A C 1
ATOM 2230 O O . ARG A 1 269 ? 13.004 1.663 4.648 1.00 92.50 269 ARG A O 1
ATOM 2237 N N . TYR A 1 270 ? 11.260 2.885 5.348 1.00 84.38 270 TYR A N 1
ATOM 2238 C CA . TYR A 1 270 ? 12.017 4.108 5.630 1.00 84.38 270 TYR A CA 1
ATOM 2239 C C . TYR A 1 270 ? 12.048 4.407 7.125 1.00 84.38 270 TYR A C 1
ATOM 2241 O O . TYR A 1 270 ? 10.994 4.540 7.744 1.00 84.38 270 TYR A O 1
ATOM 2249 N N . LYS A 1 271 ? 13.236 4.541 7.732 1.00 80.38 271 LYS A N 1
ATOM 2250 C CA . LYS A 1 271 ? 13.398 4.834 9.176 1.00 80.38 271 LYS A CA 1
ATOM 2251 C C . LYS A 1 271 ? 12.488 3.965 10.067 1.00 80.38 271 LYS A C 1
ATOM 2253 O O . LYS A 1 271 ? 11.811 4.466 10.959 1.00 80.38 271 LYS A O 1
ATOM 2258 N N . GLN A 1 272 ? 12.450 2.661 9.775 1.00 76.31 272 GLN A N 1
ATOM 2259 C CA . GLN A 1 272 ? 11.611 1.640 10.426 1.00 76.31 272 GLN A CA 1
ATOM 2260 C C . GLN A 1 272 ? 10.093 1.757 10.185 1.00 76.31 272 GLN A C 1
ATOM 2262 O O . GLN A 1 272 ? 9.346 0.890 10.640 1.00 76.31 272 GLN A O 1
ATOM 2267 N N . THR A 1 273 ? 9.631 2.749 9.424 1.00 83.19 273 THR A N 1
ATOM 2268 C CA . THR A 1 273 ? 8.230 2.875 9.001 1.00 83.19 273 THR A CA 1
ATOM 2269 C C . THR A 1 273 ? 7.972 2.109 7.711 1.00 83.19 273 THR A C 1
ATOM 2271 O O . THR A 1 273 ? 8.785 2.131 6.788 1.00 83.19 273 THR A O 1
ATOM 2274 N N . ASN A 1 274 ? 6.840 1.417 7.676 1.00 92.62 274 ASN A N 1
ATOM 2275 C CA . ASN A 1 274 ? 6.354 0.686 6.516 1.00 92.62 274 ASN A CA 1
ATOM 2276 C C . ASN A 1 274 ? 5.745 1.663 5.503 1.00 92.62 274 ASN A C 1
ATOM 2278 O O . ASN A 1 274 ? 4.983 2.550 5.889 1.00 92.62 274 ASN A O 1
ATOM 2282 N N . GLN A 1 275 ? 6.092 1.503 4.228 1.00 95.31 275 GLN A N 1
ATOM 2283 C CA . GLN A 1 275 ? 5.582 2.301 3.115 1.00 95.31 275 GLN A CA 1
ATOM 2284 C C . GLN A 1 275 ? 5.150 1.391 1.961 1.00 95.31 275 GLN A C 1
ATOM 2286 O O . GLN A 1 275 ? 5.623 0.262 1.826 1.00 95.31 275 GLN A O 1
ATOM 2291 N N . THR A 1 276 ? 4.245 1.901 1.134 1.00 97.75 276 THR A N 1
ATOM 2292 C CA . THR A 1 276 ? 3.581 1.194 0.024 1.00 97.75 276 THR A CA 1
ATOM 2293 C C . THR A 1 276 ? 3.723 1.971 -1.294 1.00 97.75 276 THR A C 1
ATOM 2295 O O . THR A 1 276 ? 2.714 2.278 -1.926 1.00 97.75 276 THR A O 1
ATOM 2298 N N . PRO A 1 277 ? 4.947 2.379 -1.690 1.00 98.19 277 PRO A N 1
ATOM 2299 C CA . PRO A 1 277 ? 5.145 3.132 -2.930 1.00 98.19 277 PRO A CA 1
ATOM 2300 C C . PRO A 1 277 ? 4.764 2.308 -4.169 1.00 98.19 277 PRO A C 1
ATOM 2302 O O . PRO A 1 277 ? 4.234 2.860 -5.133 1.00 98.19 277 PRO A O 1
ATOM 2305 N N . ASP A 1 278 ? 4.956 0.988 -4.114 1.00 98.75 278 ASP A N 1
ATOM 2306 C CA . ASP A 1 278 ? 4.539 0.055 -5.156 1.00 98.75 278 ASP A CA 1
ATOM 2307 C C . ASP A 1 278 ? 3.052 -0.281 -5.004 1.00 98.75 278 ASP A C 1
ATOM 2309 O O . ASP A 1 278 ? 2.593 -0.624 -3.911 1.00 98.75 278 ASP A O 1
ATOM 2313 N N . ASN A 1 279 ? 2.283 -0.187 -6.088 1.00 98.81 279 ASN A N 1
ATOM 2314 C CA . ASN A 1 279 ? 0.837 -0.413 -6.071 1.00 98.81 279 ASN A CA 1
ATOM 2315 C C . ASN A 1 279 ? 0.380 -1.242 -7.279 1.00 98.81 279 ASN A C 1
ATOM 2317 O O . ASN A 1 279 ? 0.996 -1.187 -8.343 1.00 98.81 279 ASN A O 1
ATOM 2321 N N . ILE A 1 280 ? -0.736 -1.960 -7.110 1.00 98.88 280 ILE A N 1
ATOM 2322 C CA . ILE A 1 280 ? -1.549 -2.512 -8.199 1.00 98.88 280 ILE A CA 1
ATOM 2323 C C . ILE A 1 280 ? -2.955 -1.930 -8.036 1.00 98.88 280 ILE A C 1
ATOM 2325 O O . ILE A 1 280 ? -3.604 -2.120 -7.006 1.00 98.88 280 ILE A O 1
ATOM 2329 N N . LEU A 1 281 ? -3.404 -1.165 -9.028 1.00 98.88 281 LEU A N 1
ATOM 2330 C CA . LEU A 1 281 ? -4.745 -0.592 -9.075 1.00 98.88 281 LEU A CA 1
ATOM 2331 C C . LEU A 1 281 ? -5.561 -1.337 -10.126 1.00 98.88 281 LEU A C 1
ATOM 2333 O O . LEU A 1 281 ? -5.117 -1.476 -11.267 1.00 98.88 281 LEU A O 1
ATOM 2337 N N . LEU A 1 282 ? -6.740 -1.803 -9.732 1.00 98.62 282 LEU A N 1
ATOM 2338 C CA . LEU A 1 282 ? -7.625 -2.625 -10.549 1.00 98.62 282 LEU A CA 1
ATOM 2339 C C . LEU A 1 282 ? -8.777 -1.788 -11.103 1.00 98.62 282 LEU A C 1
ATOM 2341 O O . LEU A 1 282 ? -9.399 -1.021 -10.366 1.00 98.62 282 LEU A O 1
ATOM 2345 N N . SER A 1 283 ? -9.047 -1.951 -12.394 1.00 97.38 283 SER A N 1
ATOM 2346 C CA . SER A 1 283 ? -10.213 -1.388 -13.083 1.00 97.38 283 SER A CA 1
ATOM 2347 C C . SER A 1 283 ? -11.512 -2.124 -12.728 1.00 97.38 283 SER A C 1
ATOM 2349 O O . SER A 1 283 ? -11.486 -3.149 -12.055 1.00 97.38 283 SER A O 1
ATOM 2351 N N . TYR A 1 284 ? -12.658 -1.613 -13.192 1.00 95.50 284 TYR A N 1
ATOM 2352 C CA . TYR A 1 284 ? -13.941 -2.320 -13.081 1.00 95.50 284 TYR A CA 1
ATOM 2353 C C . TYR A 1 284 ? -13.966 -3.636 -13.873 1.00 95.50 284 TYR A C 1
ATOM 2355 O O . TYR A 1 284 ? -14.550 -4.596 -13.377 1.00 95.50 284 TYR A O 1
ATOM 2363 N N . GLY A 1 285 ? -13.345 -3.677 -15.062 1.00 95.19 285 GLY A N 1
ATOM 2364 C CA . GLY A 1 285 ? -13.382 -4.839 -15.963 1.00 95.19 285 GLY A CA 1
ATOM 2365 C C . GLY A 1 285 ? -13.023 -6.137 -15.244 1.00 95.19 285 GLY A C 1
ATOM 2366 O O . GLY A 1 285 ? -13.803 -7.082 -15.243 1.00 95.19 285 GLY A O 1
ATOM 2367 N N . VAL A 1 286 ? -11.969 -6.109 -14.420 1.00 96.50 286 VAL A N 1
ATOM 2368 C CA . VAL A 1 286 ? -11.507 -7.312 -13.708 1.00 96.50 286 VAL A CA 1
ATOM 2369 C C . VAL A 1 286 ? -12.422 -7.817 -12.580 1.00 96.50 286 VAL A C 1
ATOM 2371 O O . VAL A 1 286 ? -12.083 -8.778 -11.886 1.00 96.50 286 VAL A O 1
ATOM 2374 N N . PHE A 1 287 ? -13.575 -7.175 -12.376 1.00 94.94 287 PHE A N 1
ATOM 2375 C CA . PHE A 1 287 ? -14.633 -7.571 -11.442 1.00 94.94 287 PHE A CA 1
ATOM 2376 C C . PHE A 1 287 ? -15.973 -7.872 -12.135 1.00 94.94 287 PHE A C 1
ATOM 2378 O O . PHE A 1 287 ? -16.962 -8.128 -11.439 1.00 94.94 287 PHE A O 1
ATOM 2385 N N . ASP A 1 288 ? -16.044 -7.796 -13.468 1.00 92.00 288 ASP A N 1
ATOM 2386 C CA . ASP A 1 288 ? -17.289 -7.929 -14.234 1.00 92.00 288 ASP A CA 1
ATOM 2387 C C . ASP A 1 288 ? -17.599 -9.365 -14.694 1.00 92.00 288 ASP A C 1
ATOM 2389 O O . ASP A 1 288 ? -18.706 -9.631 -15.171 1.00 92.00 288 ASP A O 1
ATOM 2393 N N . ASN A 1 289 ? -16.661 -10.292 -14.467 1.00 89.06 289 ASN A N 1
ATOM 2394 C CA . ASN A 1 289 ? -16.757 -11.721 -14.772 1.00 89.06 289 ASN A CA 1
ATOM 2395 C C . ASN A 1 289 ? -16.873 -12.075 -16.264 1.00 89.06 289 ASN A C 1
ATOM 2397 O O . ASN A 1 289 ? -17.421 -13.137 -16.574 1.00 89.06 289 ASN A O 1
ATOM 2401 N N . LYS A 1 290 ? -16.398 -11.224 -17.182 1.00 88.94 290 LYS A N 1
ATOM 2402 C CA . LYS A 1 290 ? -16.446 -11.500 -18.628 1.00 88.94 290 LYS A CA 1
ATOM 2403 C C . LYS A 1 290 ? -15.150 -12.086 -19.168 1.00 88.94 290 LYS A C 1
ATOM 2405 O O . LYS A 1 290 ? -15.143 -13.197 -19.695 1.00 88.94 290 LYS A O 1
ATOM 2410 N N . ASP A 1 291 ? -14.062 -11.341 -19.025 1.00 93.25 291 ASP A N 1
ATOM 2411 C CA . ASP A 1 291 ? -12.800 -11.666 -19.670 1.00 93.25 291 ASP A CA 1
ATOM 2412 C C . ASP A 1 291 ? -11.764 -12.133 -18.650 1.00 93.25 291 ASP A C 1
ATOM 2414 O O . ASP A 1 291 ? -11.689 -13.330 -18.364 1.00 93.25 291 ASP A O 1
ATOM 2418 N N . ILE A 1 292 ? -10.982 -11.218 -18.092 1.00 96.56 292 ILE A N 1
ATOM 2419 C CA . ILE A 1 292 ? -9.967 -11.499 -17.082 1.00 96.56 292 ILE A CA 1
ATOM 2420 C C . ILE A 1 292 ? -10.494 -11.051 -15.731 1.00 96.56 292 ILE A C 1
ATOM 2422 O O . ILE A 1 292 ? -10.747 -9.878 -15.511 1.00 96.56 292 ILE A O 1
ATOM 2426 N N . SER A 1 293 ? -10.596 -11.971 -14.782 1.00 96.62 293 SER A N 1
ATOM 2427 C CA . SER A 1 293 ? -11.046 -11.690 -13.422 1.00 96.62 293 SER A CA 1
ATOM 2428 C C . SER A 1 293 ? -9.876 -11.632 -12.447 1.00 96.62 293 SER A C 1
ATOM 2430 O O . SER A 1 293 ? -8.941 -12.427 -12.514 1.00 96.62 293 SER A O 1
ATOM 2432 N N . TYR A 1 294 ? -9.931 -10.713 -11.487 1.00 97.56 294 TYR A N 1
ATOM 2433 C CA . TYR A 1 294 ? -9.006 -10.714 -10.356 1.00 97.56 294 TYR A CA 1
ATOM 2434 C C . TYR A 1 294 ? -9.245 -11.942 -9.461 1.00 97.56 294 TYR A C 1
ATOM 2436 O O . TYR A 1 294 ? -10.387 -12.277 -9.144 1.00 97.56 294 TYR A O 1
ATOM 2444 N N . VAL A 1 295 ? -8.182 -12.595 -8.986 1.00 96.00 295 VAL A N 1
ATOM 2445 C CA . VAL A 1 295 ? -8.299 -13.640 -7.960 1.00 96.00 295 VAL A CA 1
ATOM 2446 C C . VAL A 1 295 ? -8.353 -12.970 -6.588 1.00 96.00 295 VAL A C 1
ATOM 2448 O O . VAL A 1 295 ? -7.366 -12.404 -6.114 1.00 96.00 295 VAL A O 1
ATOM 2451 N N . ASP A 1 296 ? -9.519 -13.018 -5.945 1.00 93.25 296 ASP A N 1
ATOM 2452 C CA . ASP A 1 296 ? -9.796 -12.267 -4.720 1.00 93.25 296 ASP A CA 1
ATOM 2453 C C . ASP A 1 296 ? -8.810 -12.578 -3.580 1.00 93.25 296 ASP A C 1
ATOM 2455 O O . ASP A 1 296 ? -8.605 -13.736 -3.217 1.00 93.25 296 ASP A O 1
ATOM 2459 N N . GLY A 1 297 ? -8.195 -11.543 -2.998 1.00 92.88 297 GLY A N 1
ATOM 2460 C CA . GLY A 1 297 ? -7.238 -11.705 -1.899 1.00 92.88 297 GLY A CA 1
ATOM 2461 C C . GLY A 1 297 ? -5.870 -12.257 -2.315 1.00 92.88 297 GLY A C 1
ATOM 2462 O O . GLY A 1 297 ? -5.049 -12.536 -1.443 1.00 92.88 297 GLY A O 1
ATOM 2463 N N . SER A 1 298 ? -5.602 -12.409 -3.617 1.00 97.00 298 SER A N 1
ATOM 2464 C CA . SER A 1 298 ? -4.323 -12.932 -4.119 1.00 97.00 298 SER A CA 1
ATOM 2465 C C . SER A 1 298 ? -3.164 -11.936 -4.030 1.00 97.00 298 SER A C 1
ATOM 2467 O O . SER A 1 298 ? -2.004 -12.334 -4.154 1.00 97.00 298 SER A O 1
ATOM 2469 N N . PHE A 1 299 ? -3.451 -10.647 -3.826 1.00 98.38 299 PHE A N 1
ATOM 2470 C CA . PHE A 1 299 ? -2.420 -9.625 -3.729 1.00 98.38 299 PHE A CA 1
ATOM 2471 C C . PHE A 1 299 ? -1.534 -9.791 -2.489 1.00 98.38 299 PHE A C 1
ATOM 2473 O O . PHE A 1 299 ? -2.015 -9.876 -1.357 1.00 98.38 299 PHE A O 1
ATOM 2480 N N . THR A 1 300 ? -0.216 -9.759 -2.688 1.00 97.69 300 THR A N 1
ATOM 2481 C CA . THR A 1 300 ? 0.751 -9.819 -1.589 1.00 97.69 300 THR A CA 1
ATOM 2482 C C . THR A 1 300 ? 2.114 -9.234 -1.966 1.00 97.69 300 THR A C 1
ATOM 2484 O O . THR A 1 300 ? 2.426 -8.991 -3.132 1.00 97.69 300 THR A O 1
ATOM 2487 N N . THR A 1 301 ? 2.952 -9.044 -0.947 1.00 97.94 301 THR A N 1
ATOM 2488 C CA . THR A 1 301 ? 4.373 -8.716 -1.092 1.00 97.94 301 THR A CA 1
ATOM 2489 C C . THR A 1 301 ? 5.198 -10.003 -1.066 1.00 97.94 301 THR A C 1
ATOM 2491 O O . THR A 1 301 ? 5.117 -10.776 -0.106 1.00 97.94 301 THR A O 1
ATOM 2494 N N . PHE A 1 302 ? 6.055 -10.217 -2.063 1.00 98.31 302 PHE A N 1
ATOM 2495 C CA . PHE A 1 302 ? 7.028 -11.305 -2.070 1.00 98.31 302 PHE A CA 1
ATOM 2496 C C . PHE A 1 302 ? 8.187 -10.996 -1.111 1.00 98.31 302 PHE A C 1
ATOM 2498 O O . PHE A 1 302 ? 8.995 -10.101 -1.347 1.00 98.31 302 PHE A O 1
ATOM 2505 N N . LYS A 1 303 ? 8.263 -11.728 0.004 1.00 96.88 303 LYS A N 1
ATOM 2506 C CA . LYS A 1 303 ? 9.211 -11.453 1.100 1.00 96.88 303 LYS A CA 1
ATOM 2507 C C . LYS A 1 303 ? 9.809 -12.721 1.732 1.00 96.88 303 LYS A C 1
ATOM 2509 O O . LYS A 1 303 ? 9.681 -12.921 2.940 1.00 96.88 303 LYS A O 1
ATOM 2514 N N . PRO A 1 304 ? 10.439 -13.612 0.945 1.00 97.81 304 PRO A N 1
ATOM 2515 C CA . PRO A 1 304 ? 11.154 -14.763 1.495 1.00 97.81 304 PRO A CA 1
ATOM 2516 C C . PRO A 1 304 ? 12.269 -14.315 2.454 1.00 97.81 304 PRO A C 1
ATOM 2518 O O . PRO A 1 304 ? 12.754 -13.184 2.368 1.00 97.81 304 PRO A O 1
ATOM 2521 N N . LYS A 1 305 ? 12.727 -15.219 3.334 1.00 97.69 305 LYS A N 1
ATOM 2522 C CA . LYS A 1 305 ? 13.721 -14.915 4.388 1.00 97.69 305 LYS A CA 1
ATOM 2523 C C . LYS A 1 305 ? 14.996 -14.231 3.867 1.00 97.69 305 LYS A C 1
ATOM 2525 O O . LYS A 1 305 ? 15.575 -13.416 4.576 1.00 97.69 305 LYS A O 1
ATOM 2530 N N . TYR A 1 306 ? 15.426 -14.533 2.638 1.00 97.44 306 TYR A N 1
ATOM 2531 C CA . TYR A 1 306 ? 16.625 -13.927 2.043 1.00 97.44 306 TYR A CA 1
ATOM 2532 C C . TYR A 1 306 ? 16.427 -12.467 1.591 1.00 97.44 306 TYR A C 1
ATOM 2534 O O . TYR A 1 306 ? 17.409 -11.725 1.518 1.00 97.44 306 TYR A O 1
ATOM 2542 N N . LEU A 1 307 ? 15.182 -12.047 1.317 1.00 97.06 307 LEU A N 1
ATOM 2543 C CA . LEU A 1 307 ? 14.823 -10.653 1.021 1.00 97.06 307 LEU A CA 1
ATOM 2544 C C . LEU A 1 307 ? 14.428 -9.876 2.270 1.00 97.06 307 LEU A C 1
ATOM 2546 O O . LEU A 1 307 ? 14.717 -8.686 2.363 1.00 97.06 307 LEU A O 1
ATOM 2550 N N . TYR A 1 308 ? 13.753 -10.528 3.215 1.00 96.50 308 TYR A N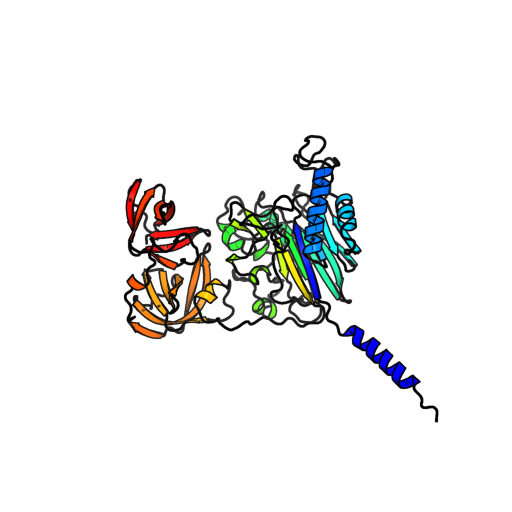 1
ATOM 2551 C CA . TYR A 1 308 ? 13.267 -9.885 4.425 1.00 96.50 308 TYR A CA 1
ATOM 2552 C C . TYR A 1 308 ? 13.419 -10.797 5.639 1.00 96.50 308 TYR A C 1
ATOM 2554 O O . TYR A 1 308 ? 12.757 -11.829 5.753 1.00 96.50 308 TYR A O 1
ATOM 2562 N N . SER A 1 309 ? 14.257 -10.376 6.581 1.00 95.69 309 SER A N 1
ATOM 2563 C CA . SER A 1 309 ? 14.489 -11.070 7.847 1.00 95.69 309 SER A CA 1
ATOM 2564 C C . SER A 1 309 ? 14.747 -10.062 8.960 1.00 95.69 309 SER A C 1
ATOM 2566 O O . SER A 1 309 ? 15.249 -8.964 8.717 1.00 95.69 309 SER A O 1
ATOM 2568 N N . ASN A 1 310 ? 14.351 -10.395 10.192 1.00 91.19 310 ASN A N 1
ATOM 2569 C CA . ASN A 1 310 ? 14.604 -9.571 11.384 1.00 91.19 310 ASN A CA 1
ATOM 2570 C C . ASN A 1 310 ? 14.193 -8.094 11.214 1.00 91.19 310 ASN A C 1
ATOM 2572 O O . ASN A 1 310 ? 14.865 -7.171 11.673 1.00 91.19 310 ASN A O 1
ATOM 2576 N N . GLY A 1 311 ? 13.098 -7.853 10.487 1.00 89.06 311 GLY A N 1
ATOM 2577 C CA . GLY A 1 311 ? 12.609 -6.506 10.218 1.00 89.06 311 GLY A CA 1
ATOM 2578 C C . GLY A 1 311 ? 13.435 -5.697 9.206 1.00 89.06 311 GLY A C 1
ATOM 2579 O O . GLY A 1 311 ? 13.209 -4.494 9.080 1.00 89.06 311 GLY A O 1
ATOM 2580 N N . LYS A 1 312 ? 14.365 -6.283 8.458 1.00 93.06 312 LYS A N 1
ATOM 2581 C CA . LYS A 1 312 ? 15.204 -5.557 7.495 1.00 93.06 312 LYS A CA 1
ATOM 2582 C C . LYS A 1 312 ? 15.010 -6.115 6.089 1.00 93.06 312 LYS A C 1
ATOM 2584 O O . LYS A 1 312 ? 14.939 -7.325 5.908 1.00 93.06 312 LYS A O 1
ATOM 2589 N N . ILE A 1 313 ? 14.909 -5.215 5.110 1.00 95.50 313 ILE A N 1
ATOM 2590 C CA . ILE A 1 313 ? 14.965 -5.570 3.687 1.00 95.50 313 ILE A CA 1
ATOM 2591 C C . ILE A 1 313 ? 16.442 -5.705 3.304 1.00 95.50 313 ILE A C 1
ATOM 2593 O O . ILE A 1 313 ? 17.263 -4.859 3.676 1.00 95.50 313 ILE A O 1
ATOM 2597 N N . ASN A 1 314 ? 16.783 -6.773 2.590 1.00 96.12 314 ASN A N 1
ATOM 2598 C CA . ASN A 1 314 ? 18.140 -7.051 2.149 1.00 96.12 314 ASN A CA 1
ATOM 2599 C C . ASN A 1 314 ? 18.502 -6.225 0.906 1.00 96.12 314 ASN A C 1
ATOM 2601 O O . ASN A 1 314 ? 18.236 -6.619 -0.230 1.00 96.12 314 ASN A O 1
ATOM 2605 N N . LYS A 1 315 ? 19.189 -5.103 1.135 1.00 93.69 315 LYS A N 1
ATOM 2606 C CA . LYS A 1 315 ? 19.579 -4.139 0.095 1.00 93.69 315 LYS A CA 1
ATOM 2607 C C . LYS A 1 315 ? 20.565 -4.669 -0.952 1.00 93.69 315 LYS A C 1
ATOM 2609 O O . LYS A 1 315 ? 20.740 -4.019 -1.975 1.00 93.69 315 LYS A O 1
ATOM 2614 N N . ARG A 1 316 ? 21.173 -5.849 -0.748 1.00 93.88 316 ARG A N 1
ATOM 2615 C CA . ARG A 1 316 ? 21.965 -6.525 -1.798 1.00 93.88 316 ARG A CA 1
ATOM 2616 C C . ARG A 1 316 ? 21.106 -6.938 -3.002 1.00 93.88 316 ARG A C 1
ATOM 2618 O O . ARG A 1 316 ? 21.639 -7.158 -4.085 1.00 93.88 316 ARG A O 1
ATOM 2625 N N . TYR A 1 317 ? 19.791 -7.056 -2.803 1.00 97.06 317 TYR A N 1
ATOM 2626 C CA . TYR A 1 317 ? 18.812 -7.324 -3.854 1.00 97.06 317 TYR A CA 1
ATOM 2627 C C . TYR A 1 317 ? 18.178 -6.022 -4.329 1.00 97.06 317 TYR A C 1
ATOM 2629 O O . TYR A 1 317 ? 18.426 -5.607 -5.448 1.00 97.06 317 TYR A O 1
ATOM 2637 N N . SER A 1 318 ? 17.408 -5.365 -3.467 1.00 97.38 318 SER A N 1
ATOM 2638 C CA . SER A 1 318 ? 16.777 -4.058 -3.673 1.00 97.38 318 SER A CA 1
ATOM 2639 C C . SER A 1 318 ? 16.369 -3.520 -2.299 1.00 97.38 318 SER A C 1
ATOM 2641 O O . SER A 1 318 ? 16.294 -4.274 -1.325 1.00 97.38 318 SER A O 1
ATOM 2643 N N . ASP A 1 319 ? 16.131 -2.220 -2.179 1.00 95.88 319 ASP A N 1
ATOM 2644 C CA . ASP A 1 319 ? 15.460 -1.638 -1.017 1.00 95.88 319 ASP A CA 1
ATOM 2645 C C . ASP A 1 319 ? 13.926 -1.741 -1.096 1.00 95.88 319 ASP A C 1
ATOM 2647 O O . ASP A 1 319 ? 13.254 -1.521 -0.083 1.00 95.88 319 ASP A O 1
ATOM 2651 N N . HIS A 1 320 ? 13.390 -2.162 -2.245 1.00 98.06 320 HIS A N 1
ATOM 2652 C CA . HIS A 1 320 ? 11.997 -2.552 -2.441 1.00 98.06 320 HIS A CA 1
ATOM 2653 C C . HIS A 1 320 ? 11.808 -4.075 -2.353 1.00 98.06 320 HIS A C 1
ATOM 2655 O O . HIS A 1 320 ? 12.726 -4.870 -2.556 1.00 98.06 320 HIS A O 1
ATOM 2661 N N . LEU A 1 321 ? 10.579 -4.493 -2.063 1.00 98.50 321 LEU A N 1
ATOM 2662 C CA . LEU A 1 321 ? 10.111 -5.871 -2.175 1.00 98.50 321 LEU A CA 1
ATOM 2663 C C . LEU A 1 321 ? 9.146 -5.982 -3.364 1.00 98.50 321 LEU A C 1
ATOM 2665 O O . LEU A 1 321 ? 8.293 -5.102 -3.508 1.00 98.50 321 LEU A O 1
ATOM 2669 N N . PRO A 1 322 ? 9.207 -7.057 -4.172 1.00 98.56 322 PRO A N 1
ATOM 2670 C CA . PRO A 1 322 ? 8.243 -7.259 -5.245 1.00 98.56 322 PRO A CA 1
ATOM 2671 C C . PRO A 1 322 ? 6.817 -7.381 -4.706 1.00 98.56 322 PRO A C 1
ATOM 2673 O O . PRO A 1 322 ? 6.588 -7.999 -3.663 1.00 98.56 322 PRO A O 1
ATOM 2676 N N . ILE A 1 323 ? 5.852 -6.859 -5.453 1.00 98.81 323 ILE A N 1
ATOM 2677 C CA . ILE A 1 323 ? 4.420 -7.070 -5.206 1.00 98.81 323 ILE A CA 1
ATOM 2678 C C . ILE A 1 323 ? 3.803 -7.805 -6.388 1.00 98.81 323 ILE A C 1
ATOM 2680 O O . ILE A 1 323 ? 4.261 -7.637 -7.519 1.00 98.81 323 ILE A O 1
ATOM 2684 N N . TYR A 1 324 ? 2.767 -8.602 -6.149 1.00 98.81 324 TYR A N 1
ATOM 2685 C CA . TYR A 1 324 ? 2.030 -9.259 -7.225 1.00 98.81 324 TYR A CA 1
ATOM 2686 C C . TYR A 1 324 ? 0.582 -9.538 -6.845 1.00 98.81 324 TYR A C 1
ATOM 2688 O O . TYR A 1 324 ? 0.234 -9.576 -5.666 1.00 98.81 324 TYR A O 1
ATOM 2696 N N . ALA A 1 325 ? -0.237 -9.741 -7.869 1.00 98.69 325 ALA A N 1
ATOM 2697 C CA . ALA A 1 325 ? -1.622 -10.186 -7.812 1.00 98.69 325 ALA A CA 1
ATOM 2698 C C . ALA A 1 325 ? -1.831 -11.303 -8.845 1.00 98.69 325 ALA A C 1
ATOM 2700 O O . ALA A 1 325 ? -1.097 -11.376 -9.833 1.00 98.69 325 ALA A O 1
ATOM 2701 N N . SER A 1 326 ? -2.817 -12.166 -8.607 1.00 98.38 326 SER A N 1
ATOM 2702 C CA . SER A 1 326 ? -3.188 -13.244 -9.530 1.00 98.38 326 SER A CA 1
ATOM 2703 C C . SER A 1 326 ? -4.512 -12.920 -10.219 1.00 98.38 326 SER A C 1
ATOM 2705 O O . SER A 1 326 ? -5.377 -12.248 -9.650 1.00 98.38 326 SER A O 1
ATOM 2707 N N . PHE A 1 327 ? -4.645 -13.384 -11.452 1.00 97.88 327 PHE A N 1
ATOM 2708 C CA . PHE A 1 327 ? -5.782 -13.161 -12.334 1.00 97.88 327 PHE A CA 1
ATOM 2709 C C . PHE A 1 327 ? -6.137 -14.468 -13.030 1.00 97.88 327 PHE A C 1
ATOM 2711 O O . PHE A 1 327 ? -5.289 -15.346 -13.162 1.00 97.88 327 PHE A O 1
ATOM 2718 N N . ASP A 1 328 ? -7.379 -14.584 -13.471 1.00 95.75 328 ASP A N 1
ATOM 2719 C CA . ASP A 1 328 ? -7.920 -15.787 -14.085 1.00 95.75 328 ASP A CA 1
ATOM 2720 C C . ASP A 1 328 ? -8.715 -15.420 -15.340 1.00 95.75 328 ASP A C 1
ATOM 2722 O O . ASP A 1 328 ? -9.388 -14.392 -15.387 1.00 95.75 328 ASP A O 1
ATOM 2726 N N . THR A 1 329 ? -8.608 -16.240 -16.375 1.00 94.00 329 THR A N 1
ATOM 2727 C CA . THR A 1 329 ? -9.233 -16.021 -17.686 1.00 94.00 329 THR A CA 1
ATOM 2728 C C . THR A 1 329 ? -10.635 -16.615 -17.802 1.00 94.00 329 THR A C 1
ATOM 2730 O O . THR A 1 329 ? -11.315 -16.336 -18.778 1.00 94.00 329 THR A O 1
ATOM 2733 N N . GLN A 1 330 ? -11.113 -17.421 -16.857 1.00 82.50 330 GLN A N 1
ATOM 2734 C CA . GLN A 1 330 ? -12.440 -18.052 -16.947 1.00 82.50 330 GLN A CA 1
ATOM 2735 C C . GLN A 1 330 ? -13.197 -18.048 -15.615 1.00 82.50 330 GLN A C 1
ATOM 2737 O O . GLN A 1 330 ? -14.431 -17.994 -15.580 1.00 82.50 330 GLN A O 1
ATOM 2742 N N . LYS A 1 331 ? -12.482 -18.092 -14.490 1.00 80.06 331 LYS A N 1
ATOM 2743 C CA . LYS A 1 331 ? -13.080 -18.113 -13.161 1.00 80.06 331 LYS A CA 1
ATOM 2744 C C . LYS A 1 331 ? -13.706 -16.766 -12.845 1.00 80.06 331 LYS A C 1
ATOM 2746 O O . LYS A 1 331 ? -13.022 -15.758 -12.695 1.00 80.06 331 LYS A O 1
ATOM 2751 N N . LYS A 1 332 ? -15.019 -16.785 -12.627 1.00 82.31 332 LYS A N 1
ATOM 2752 C CA . LYS A 1 332 ? -15.754 -15.625 -12.119 1.00 82.31 332 LYS A CA 1
ATOM 2753 C C . LYS A 1 332 ? -15.156 -15.177 -10.785 1.00 82.31 332 LYS A C 1
ATOM 2755 O O . LYS A 1 332 ? -15.027 -15.983 -9.856 1.00 82.31 332 LYS A O 1
ATOM 2760 N N . TRP A 1 333 ? -14.843 -13.891 -10.679 1.00 85.25 333 TRP A N 1
ATOM 2761 C CA . TRP A 1 333 ? -14.546 -13.238 -9.418 1.00 85.25 333 TRP A CA 1
ATOM 2762 C C . TRP A 1 333 ? -15.675 -13.499 -8.415 1.00 85.25 333 TRP A C 1
ATOM 2764 O O . TRP A 1 333 ? -16.869 -13.338 -8.691 1.00 85.25 333 TRP A O 1
ATOM 2774 N N . LYS A 1 334 ? -15.267 -13.907 -7.215 1.00 81.31 334 LYS A N 1
ATOM 2775 C CA . LYS A 1 334 ? -16.12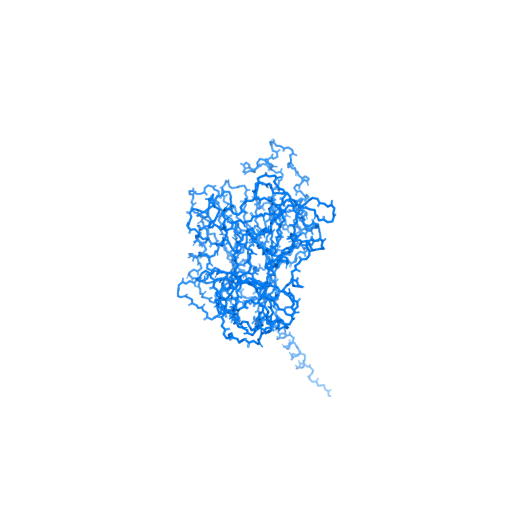8 -14.060 -6.047 1.00 81.31 334 LYS A CA 1
ATOM 2776 C C . LYS A 1 334 ? -15.440 -13.363 -4.887 1.00 81.31 334 LYS A C 1
ATOM 2778 O O . LYS A 1 334 ? -14.317 -13.726 -4.539 1.00 81.31 334 LYS A O 1
ATOM 2783 N N . GLN A 1 335 ? -16.115 -12.388 -4.283 1.00 77.56 335 GLN A N 1
ATOM 2784 C CA . GLN A 1 335 ? -15.612 -11.757 -3.068 1.00 77.56 335 GLN A CA 1
ATOM 2785 C C . GLN A 1 335 ? -15.450 -12.819 -1.981 1.00 77.56 335 GLN A C 1
ATOM 2787 O O . GLN A 1 335 ? -16.404 -13.532 -1.660 1.00 77.56 335 GLN A O 1
ATOM 2792 N N . ASN A 1 336 ? -14.266 -12.913 -1.381 1.00 67.25 336 ASN A N 1
ATOM 2793 C CA . ASN A 1 336 ? -14.049 -13.822 -0.272 1.00 67.25 336 ASN A CA 1
ATOM 2794 C C . ASN A 1 336 ? -14.724 -13.258 0.984 1.00 67.25 336 ASN A C 1
ATOM 2796 O O . ASN A 1 336 ? -14.181 -12.414 1.701 1.00 67.25 336 ASN A O 1
ATOM 2800 N N . THR A 1 337 ? -15.946 -13.707 1.259 1.00 61.31 337 THR A N 1
ATOM 2801 C CA . THR A 1 337 ? -16.686 -13.339 2.463 1.00 61.31 337 THR A CA 1
ATOM 2802 C C . THR A 1 337 ? -16.330 -14.274 3.616 1.00 61.31 337 THR A C 1
ATOM 2804 O O . THR A 1 337 ? -17.212 -14.926 4.158 1.00 61.31 337 THR A O 1
ATOM 2807 N N . ASN A 1 338 ? -15.064 -14.368 4.025 1.00 52.19 338 ASN A N 1
ATOM 2808 C CA . ASN A 1 338 ? -14.739 -15.129 5.235 1.00 52.19 338 ASN A CA 1
ATOM 2809 C C . ASN A 1 338 ? -15.392 -14.451 6.463 1.00 52.19 338 ASN A C 1
ATOM 2811 O O . ASN A 1 338 ? -15.066 -13.318 6.826 1.00 52.19 338 ASN A O 1
ATOM 2815 N N . THR A 1 339 ? -16.395 -15.116 7.048 1.00 50.09 339 THR A N 1
ATOM 2816 C CA . THR A 1 339 ? -17.463 -14.517 7.877 1.00 50.09 339 THR A CA 1
ATOM 2817 C C . THR A 1 339 ? -17.445 -14.856 9.363 1.00 50.09 339 THR A C 1
ATOM 2819 O O . THR A 1 339 ? -18.397 -14.496 10.044 1.00 50.09 339 THR A O 1
ATOM 2822 N N . ASN A 1 340 ? -16.401 -15.456 9.933 1.00 49.69 340 ASN A N 1
ATOM 2823 C CA . ASN A 1 340 ? -16.555 -15.986 11.298 1.00 49.69 340 ASN A CA 1
ATOM 2824 C C . ASN A 1 340 ? -16.345 -14.983 12.451 1.00 49.69 340 ASN A C 1
ATOM 2826 O O . ASN A 1 340 ? -16.608 -15.332 13.596 1.00 49.69 340 ASN A O 1
ATOM 2830 N N . THR A 1 341 ? -15.953 -13.721 12.208 1.00 56.84 341 THR A N 1
ATOM 2831 C CA . THR A 1 341 ? -15.770 -12.735 13.305 1.00 56.84 341 THR A CA 1
ATOM 2832 C C . THR A 1 341 ? -16.168 -11.290 12.969 1.00 56.84 341 THR A C 1
ATOM 2834 O O . THR A 1 341 ? -15.520 -10.354 13.437 1.00 56.84 341 THR A O 1
ATOM 2837 N N . LYS A 1 342 ? -17.216 -11.062 12.165 1.00 69.19 342 LYS A N 1
ATOM 2838 C CA . LYS A 1 342 ? -17.599 -9.701 11.714 1.00 69.19 342 LYS A CA 1
ATOM 2839 C C . LYS A 1 342 ? -18.105 -8.757 12.824 1.00 69.19 342 LYS A C 1
ATOM 2841 O O . LYS A 1 342 ? -18.056 -7.546 12.646 1.00 69.19 342 LYS A O 1
ATOM 2846 N N . ASN A 1 343 ? -18.525 -9.279 13.978 1.00 86.56 343 ASN A N 1
ATOM 2847 C CA . ASN A 1 343 ? -19.140 -8.497 15.062 1.00 86.56 343 ASN A CA 1
ATOM 2848 C C . ASN A 1 343 ? -18.231 -8.393 16.297 1.00 86.56 343 ASN A C 1
ATOM 2850 O O . ASN A 1 343 ? -18.549 -8.897 17.368 1.00 86.56 343 ASN A O 1
ATOM 2854 N N . SER A 1 344 ? -17.054 -7.786 16.140 1.00 91.81 344 SER A N 1
AT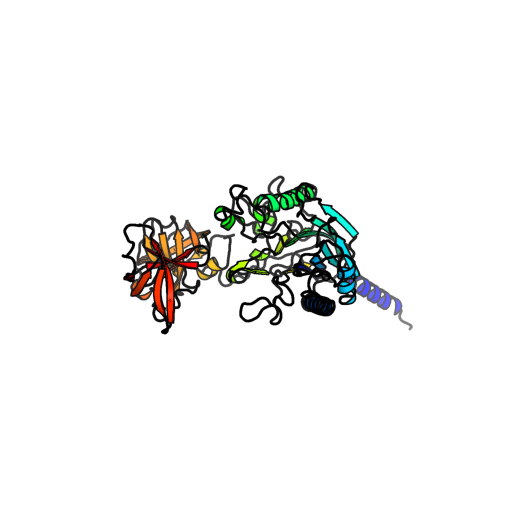OM 2855 C CA . SER A 1 344 ? -16.109 -7.570 17.246 1.00 91.81 344 SER A CA 1
ATOM 2856 C C . SER A 1 344 ? -15.337 -6.269 17.072 1.00 91.81 344 SER A C 1
ATOM 2858 O O . SER A 1 344 ? -15.152 -5.800 15.946 1.00 91.81 344 SER A O 1
ATOM 2860 N N . ILE A 1 345 ? -14.820 -5.712 18.169 1.00 94.44 345 ILE A N 1
ATOM 2861 C CA . ILE A 1 345 ? -13.910 -4.563 18.092 1.00 94.44 345 ILE A CA 1
ATOM 2862 C C . ILE A 1 345 ? -12.636 -4.949 17.332 1.00 94.44 345 ILE A C 1
ATOM 2864 O O . ILE A 1 345 ? -12.168 -4.198 16.474 1.00 94.44 345 ILE A O 1
ATOM 2868 N N . ARG A 1 346 ? -12.117 -6.162 17.569 1.00 91.62 346 ARG A N 1
ATOM 2869 C CA . ARG A 1 346 ? -10.952 -6.702 16.857 1.00 91.62 346 ARG A CA 1
ATOM 2870 C C . ARG A 1 346 ? -11.098 -6.629 15.340 1.00 91.62 346 ARG A C 1
ATOM 2872 O O . ARG A 1 346 ? -10.142 -6.264 14.660 1.00 91.62 346 ARG A O 1
ATOM 2879 N N . TYR A 1 347 ? -12.278 -6.955 14.815 1.00 90.06 347 TYR A N 1
ATOM 2880 C CA . TYR A 1 347 ? -12.564 -6.891 13.384 1.00 90.06 347 TYR A CA 1
ATOM 2881 C C . TYR A 1 347 ? -12.462 -5.467 12.827 1.00 90.06 347 TYR A C 1
ATOM 2883 O O . TYR A 1 347 ? -11.877 -5.284 11.760 1.00 90.06 347 TYR A O 1
ATOM 2891 N N . LEU A 1 348 ? -12.919 -4.450 13.563 1.00 92.25 348 LEU A N 1
ATOM 2892 C CA . LEU A 1 348 ? -12.843 -3.048 13.125 1.00 92.25 348 LEU A CA 1
ATOM 2893 C C . LEU A 1 348 ? -11.398 -2.584 12.885 1.00 92.25 348 LEU A C 1
ATOM 2895 O O . LE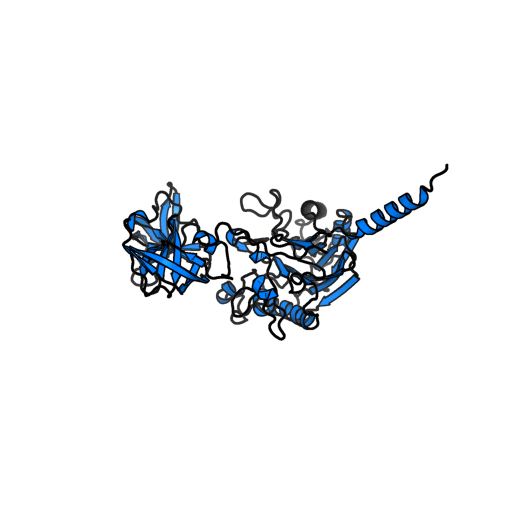U A 1 348 ? -11.146 -1.771 11.999 1.00 92.25 348 LEU A O 1
ATOM 2899 N N . TYR A 1 349 ? -10.428 -3.148 13.610 1.00 90.12 349 TYR A N 1
ATOM 2900 C CA . TYR A 1 349 ? -9.005 -2.879 13.387 1.00 90.12 349 TYR A CA 1
ATOM 2901 C C . TYR A 1 349 ? -8.428 -3.532 12.123 1.00 90.12 349 TYR A C 1
ATOM 2903 O O . TYR A 1 349 ? -7.331 -3.169 11.693 1.00 90.12 349 TYR A O 1
ATOM 2911 N N . THR A 1 350 ? -9.138 -4.488 11.520 1.00 86.94 350 THR A N 1
ATOM 2912 C CA . THR A 1 350 ? -8.674 -5.214 10.326 1.00 86.94 350 THR A CA 1
ATOM 2913 C C . THR A 1 350 ? -9.088 -4.564 9.009 1.00 86.94 350 THR A C 1
ATOM 2915 O O . THR A 1 350 ? -8.467 -4.850 7.989 1.00 86.94 350 THR A O 1
ATOM 2918 N N . ILE A 1 351 ? -10.074 -3.664 9.039 1.00 88.00 351 ILE A N 1
ATOM 2919 C CA . ILE A 1 351 ? -10.693 -3.056 7.855 1.00 88.00 351 ILE A CA 1
ATOM 2920 C C . ILE A 1 351 ? -10.424 -1.550 7.774 1.00 88.00 351 ILE A C 1
ATOM 2922 O O . ILE A 1 351 ? -10.199 -0.879 8.784 1.00 88.00 351 ILE A O 1
ATOM 2926 N N . ASP A 1 352 ? -10.444 -1.000 6.561 1.00 89.06 352 ASP A N 1
ATOM 2927 C CA . ASP A 1 352 ? -10.318 0.445 6.315 1.00 89.06 352 ASP A CA 1
ATOM 2928 C C . ASP A 1 352 ? -11.663 1.157 6.201 1.00 89.06 352 ASP A C 1
ATOM 2930 O O . ASP A 1 352 ? -11.770 2.318 6.592 1.00 89.06 352 ASP A O 1
ATOM 2934 N N . VAL A 1 353 ? -12.666 0.462 5.665 1.00 88.00 353 VAL A N 1
ATOM 2935 C CA . VAL A 1 353 ? -14.009 0.978 5.395 1.00 88.00 353 VAL A CA 1
ATOM 2936 C C . VAL A 1 353 ? -15.026 -0.069 5.833 1.00 88.00 353 VAL A C 1
ATOM 2938 O O . VAL A 1 353 ? -14.829 -1.266 5.623 1.00 88.00 353 VAL A O 1
ATOM 2941 N N . LEU A 1 354 ? -16.116 0.386 6.447 1.00 87.81 354 LEU A N 1
ATOM 2942 C CA . LEU A 1 354 ? -17.274 -0.451 6.736 1.00 87.81 354 LEU A CA 1
ATOM 2943 C C . LEU A 1 354 ? -18.194 -0.478 5.515 1.00 87.81 354 LEU A C 1
ATOM 2945 O O . LEU A 1 354 ? -18.862 0.510 5.234 1.00 87.81 354 LEU A O 1
ATOM 2949 N N . GLU A 1 355 ? -18.246 -1.611 4.813 1.00 82.25 355 GLU A N 1
ATOM 2950 C CA . GLU A 1 355 ? -19.228 -1.822 3.735 1.00 82.25 355 GLU A CA 1
ATOM 2951 C C . GLU A 1 355 ? -20.648 -2.015 4.285 1.00 82.25 355 GLU A C 1
ATOM 2953 O O . GLU A 1 355 ? -21.631 -1.674 3.635 1.00 82.25 355 GLU A O 1
ATOM 2958 N N . LYS A 1 356 ? -20.759 -2.573 5.497 1.00 86.88 356 LYS A N 1
ATOM 2959 C CA . LYS A 1 356 ? -22.024 -2.803 6.201 1.00 86.88 356 LYS A CA 1
ATOM 2960 C C . LYS A 1 356 ? -21.875 -2.413 7.673 1.00 86.88 356 LYS A C 1
ATOM 2962 O O . LYS A 1 356 ? -20.778 -2.576 8.218 1.00 86.88 356 LYS A O 1
ATOM 2967 N N . PRO A 1 357 ? -22.947 -1.935 8.329 1.00 92.25 357 PRO A N 1
ATOM 2968 C CA . PRO A 1 357 ? -22.915 -1.669 9.760 1.00 92.25 357 PRO A CA 1
ATOM 2969 C C . PRO A 1 357 ? -22.548 -2.919 10.568 1.00 92.25 357 PRO A C 1
ATOM 2971 O O . PRO A 1 357 ? -22.948 -4.031 10.220 1.00 92.25 357 PRO A O 1
ATOM 2974 N N . VAL A 1 358 ? -21.810 -2.732 11.662 1.00 94.19 358 VAL A N 1
ATOM 2975 C CA . VAL A 1 358 ? -21.369 -3.818 12.551 1.00 94.19 358 VAL A CA 1
ATOM 2976 C C . VAL A 1 358 ? -22.088 -3.706 13.882 1.00 94.19 358 VAL A C 1
ATOM 2978 O O . VAL A 1 358 ? -22.012 -2.675 14.548 1.00 94.19 358 VAL A O 1
ATOM 2981 N N . LYS A 1 359 ? -22.770 -4.773 14.292 1.00 95.50 359 LYS A N 1
ATOM 2982 C CA . LYS A 1 359 ? -23.413 -4.837 15.604 1.00 95.50 359 LYS A CA 1
ATOM 2983 C C . LYS A 1 359 ? -22.381 -5.260 16.648 1.00 95.50 359 LYS A C 1
ATOM 2985 O O . LYS A 1 359 ? -21.679 -6.247 16.449 1.00 95.50 359 LYS A O 1
ATOM 2990 N N . LEU A 1 360 ? -22.287 -4.508 17.739 1.00 96.12 360 LEU A N 1
ATOM 2991 C CA . LEU A 1 360 ? -21.508 -4.870 18.917 1.00 96.12 360 LEU A CA 1
ATOM 2992 C C . LEU A 1 360 ? -22.462 -5.043 20.095 1.00 96.12 360 LEU A C 1
ATOM 2994 O O . LEU A 1 360 ? -23.220 -4.129 20.428 1.00 96.12 360 LEU A O 1
ATOM 2998 N N . ASP A 1 361 ? -22.405 -6.216 20.710 1.00 95.12 361 ASP A N 1
ATOM 2999 C CA . ASP A 1 361 ? -23.241 -6.584 21.845 1.00 95.12 361 ASP A CA 1
ATOM 3000 C C . ASP A 1 361 ? -22.435 -6.564 23.145 1.00 95.12 361 ASP A C 1
ATOM 3002 O O . ASP A 1 361 ? -21.247 -6.892 23.162 1.00 95.12 361 ASP A O 1
ATOM 3006 N N . ASN A 1 362 ? -23.105 -6.183 24.233 1.00 95.38 362 ASN A N 1
ATOM 3007 C CA . ASN A 1 362 ? -22.568 -6.138 25.588 1.00 95.38 362 ASN A CA 1
ATOM 3008 C C . ASN A 1 362 ? -21.213 -5.409 25.677 1.00 95.38 362 ASN A C 1
ATOM 3010 O O . ASN A 1 362 ? -20.222 -5.954 26.163 1.00 95.38 362 ASN A O 1
ATOM 3014 N N . ILE A 1 363 ? -21.154 -4.171 25.184 1.00 96.38 363 ILE A N 1
ATOM 3015 C CA . ILE A 1 363 ? -19.961 -3.318 25.270 1.00 96.38 363 ILE A CA 1
ATOM 3016 C C . ILE A 1 363 ? -20.039 -2.392 26.481 1.00 96.38 363 ILE A C 1
ATOM 3018 O O . ILE A 1 363 ? -21.060 -1.746 26.715 1.00 96.38 363 ILE A O 1
ATOM 3022 N N . THR A 1 364 ? -18.946 -2.287 27.230 1.00 97.19 364 THR A N 1
ATOM 3023 C CA . THR A 1 364 ? -18.844 -1.434 28.418 1.00 97.19 364 THR A CA 1
ATOM 3024 C C . THR A 1 364 ? -18.179 -0.110 28.070 1.00 97.19 364 THR A C 1
ATOM 3026 O O . THR A 1 364 ? -17.127 -0.083 27.432 1.00 97.19 364 THR A O 1
ATOM 3029 N N . VAL A 1 365 ? -18.735 1.006 28.538 1.00 97.12 365 VAL A N 1
ATOM 3030 C CA . VAL A 1 365 ? -18.066 2.314 28.462 1.00 97.12 365 VAL A CA 1
ATOM 3031 C C . VAL A 1 365 ? -17.052 2.436 29.598 1.00 97.12 365 VAL A C 1
ATOM 3033 O O . VAL A 1 365 ? -17.439 2.562 30.760 1.00 97.12 365 VAL A O 1
ATOM 3036 N N . ILE A 1 366 ? -15.758 2.443 29.271 1.00 95.44 366 ILE A N 1
ATOM 3037 C CA . ILE A 1 366 ? -14.667 2.441 30.266 1.00 95.44 366 ILE A CA 1
ATOM 3038 C C . ILE A 1 366 ? -13.991 3.803 30.450 1.00 95.44 366 ILE A C 1
ATOM 3040 O O . ILE A 1 366 ? -13.215 4.000 31.380 1.00 95.44 366 ILE A O 1
ATOM 3044 N N . TYR A 1 367 ? -14.273 4.753 29.560 1.00 94.38 367 TYR A N 1
ATOM 3045 C CA . TYR A 1 367 ? -13.770 6.121 29.631 1.00 94.38 367 TYR A CA 1
ATOM 3046 C C . TYR A 1 367 ? -14.729 7.055 28.906 1.00 94.38 367 TYR A C 1
ATOM 3048 O O . TYR A 1 367 ? -15.192 6.720 27.816 1.00 94.38 367 TYR A O 1
ATOM 3056 N N . LYS A 1 368 ? -14.986 8.238 29.472 1.00 93.06 368 LYS A N 1
ATOM 3057 C CA . LYS A 1 368 ? -15.809 9.275 28.844 1.00 93.06 368 LYS A CA 1
ATOM 3058 C C . LYS A 1 368 ? -15.290 10.672 29.182 1.00 93.06 368 LYS A C 1
ATOM 3060 O O . LYS A 1 368 ? -15.045 11.001 30.341 1.00 93.06 368 LYS A O 1
ATOM 3065 N N . LYS A 1 369 ? -15.165 11.499 28.149 1.00 90.69 369 LYS A N 1
ATOM 3066 C CA . LYS A 1 369 ? -14.954 12.952 28.181 1.00 90.69 369 LYS A CA 1
ATOM 3067 C C . LYS A 1 369 ? -15.841 13.601 27.119 1.00 90.69 369 LYS A C 1
ATOM 3069 O O . LYS A 1 369 ? -16.399 12.905 26.277 1.00 90.69 369 LYS A O 1
ATOM 3074 N N . GLN A 1 370 ? -15.920 14.933 27.120 1.00 84.62 370 GLN A N 1
ATOM 3075 C CA . GLN A 1 370 ? -16.813 15.709 26.246 1.00 84.62 370 GLN A CA 1
ATOM 3076 C C . GLN A 1 370 ? -16.780 15.268 24.769 1.00 84.62 370 GLN A C 1
ATOM 3078 O O . GLN A 1 370 ? -17.823 15.117 24.150 1.00 84.62 370 GLN A O 1
ATOM 3083 N N . LYS A 1 371 ? -15.588 15.037 24.200 1.00 85.38 371 LYS A N 1
ATOM 3084 C CA . LYS A 1 371 ? -15.417 14.713 22.769 1.00 85.38 371 LYS A CA 1
ATOM 3085 C C . LYS A 1 371 ? -15.024 13.258 22.497 1.00 85.38 371 LYS A C 1
ATOM 3087 O O . LYS A 1 371 ? -14.860 12.895 21.333 1.00 85.38 371 LYS A O 1
ATOM 3092 N N . GLY A 1 372 ? -14.831 12.444 23.535 1.00 92.81 372 GLY A N 1
ATOM 3093 C CA . GLY A 1 372 ? -14.159 11.154 23.411 1.00 92.81 372 GLY A CA 1
ATOM 3094 C C . GLY A 1 372 ? -14.621 10.120 24.422 1.00 92.81 372 GLY A C 1
ATOM 3095 O O . GLY A 1 372 ? -14.593 10.372 25.624 1.00 92.81 372 GLY A O 1
ATOM 3096 N N . THR A 1 373 ? -14.950 8.933 23.928 1.00 96.50 373 THR A N 1
ATOM 3097 C CA . THR A 1 373 ? -15.369 7.784 24.737 1.00 96.50 373 THR A CA 1
ATOM 3098 C C . THR A 1 373 ? -14.536 6.569 24.349 1.00 96.50 373 THR A C 1
ATOM 3100 O O . THR A 1 373 ? -14.166 6.429 23.188 1.00 96.50 373 THR A O 1
ATOM 3103 N N . ILE A 1 374 ? -14.215 5.689 25.295 1.00 97.25 374 ILE A N 1
ATOM 3104 C CA . ILE A 1 374 ? -13.649 4.371 24.983 1.00 97.25 374 ILE A CA 1
ATOM 3105 C C . ILE A 1 374 ? -14.645 3.317 25.429 1.00 97.25 374 ILE A C 1
ATOM 3107 O O . ILE A 1 374 ? -15.102 3.331 26.576 1.00 97.25 374 ILE A O 1
ATOM 3111 N N . ILE A 1 375 ? -14.950 2.410 24.509 1.00 97.00 375 ILE A N 1
ATOM 3112 C CA . ILE A 1 375 ? -15.746 1.217 24.775 1.00 97.00 375 ILE A CA 1
ATOM 3113 C C . ILE A 1 375 ? -14.840 -0.010 24.790 1.00 97.00 375 ILE A C 1
ATOM 3115 O O . ILE A 1 375 ? -13.787 -0.010 24.149 1.00 97.00 375 ILE A O 1
ATOM 3119 N N . GLN A 1 376 ? -15.257 -1.039 25.516 1.00 96.12 376 GLN A N 1
ATOM 3120 C CA . GLN A 1 376 ? -14.576 -2.322 25.614 1.00 96.12 376 GLN A CA 1
ATOM 3121 C C . GLN A 1 376 ? -15.571 -3.460 25.397 1.00 96.12 376 GLN A C 1
ATOM 3123 O O . GLN A 1 376 ? -16.682 -3.398 25.923 1.00 96.12 376 GLN A O 1
ATOM 3128 N N . ASP A 1 377 ? -15.183 -4.489 24.649 1.00 93.94 377 ASP A N 1
ATOM 3129 C CA . ASP A 1 377 ? -15.970 -5.718 24.535 1.00 93.94 377 ASP A CA 1
ATOM 3130 C C . ASP A 1 377 ? -15.630 -6.729 25.647 1.00 93.94 377 ASP A C 1
ATOM 3132 O O . ASP A 1 377 ? -14.751 -6.514 26.484 1.00 93.94 377 ASP A O 1
ATOM 3136 N N . GLN A 1 378 ? -16.339 -7.858 25.671 1.00 89.88 378 GLN A N 1
ATOM 3137 C CA . GLN A 1 378 ? -16.138 -8.904 26.682 1.00 89.88 378 GLN A CA 1
ATOM 3138 C C . GLN A 1 378 ? -14.788 -9.630 26.557 1.00 89.88 378 GLN A C 1
ATOM 3140 O O . GLN A 1 378 ? -14.362 -10.287 27.502 1.00 89.88 378 GLN A O 1
ATOM 3145 N N . LYS A 1 379 ? -14.091 -9.501 25.419 1.00 90.44 379 LYS A N 1
ATOM 3146 C CA . LYS A 1 379 ? -12.749 -10.066 25.204 1.00 90.44 379 LYS A CA 1
ATOM 3147 C C . LYS A 1 379 ? -11.643 -9.111 25.655 1.00 90.44 379 LYS A C 1
ATOM 3149 O O . LYS A 1 379 ? -10.468 -9.467 25.621 1.00 90.44 379 LYS A O 1
ATOM 3154 N N . GLY A 1 380 ? -12.010 -7.904 26.083 1.00 90.12 380 GLY A N 1
ATOM 3155 C CA . GLY A 1 380 ? -11.086 -6.888 26.563 1.00 90.12 380 GLY A CA 1
ATOM 3156 C C . GLY A 1 380 ? -10.532 -5.975 25.469 1.00 90.12 380 GLY A C 1
ATOM 3157 O O . GLY A 1 380 ? -9.793 -5.043 25.808 1.00 90.12 380 GLY A O 1
ATOM 3158 N N . ASP A 1 381 ? -10.906 -6.179 24.200 1.00 93.25 381 ASP A N 1
ATOM 3159 C CA . ASP A 1 381 ? -10.540 -5.281 23.107 1.00 93.25 381 ASP A CA 1
ATOM 3160 C C . ASP A 1 381 ? -11.260 -3.938 23.298 1.00 93.25 381 ASP A C 1
ATOM 3162 O O . ASP A 1 381 ? -12.441 -3.884 23.646 1.00 93.25 381 ASP A O 1
ATOM 3166 N N . THR A 1 382 ? -10.546 -2.834 23.091 1.00 96.12 382 THR A N 1
ATOM 3167 C CA . THR A 1 382 ? -11.077 -1.477 23.266 1.00 96.12 382 THR A CA 1
ATOM 3168 C C . THR A 1 382 ? -11.043 -0.702 21.965 1.00 96.12 382 THR A C 1
ATOM 3170 O O . THR A 1 382 ? -10.234 -1.009 21.102 1.00 96.12 382 THR A O 1
ATOM 3173 N N . ILE A 1 383 ? -11.897 0.315 21.818 1.00 96.88 383 ILE A N 1
ATOM 3174 C CA . ILE A 1 383 ? -11.860 1.249 20.682 1.00 96.88 383 ILE A CA 1
ATOM 3175 C C . ILE A 1 383 ? -12.365 2.636 21.082 1.00 96.88 383 ILE A C 1
ATOM 3177 O O . ILE A 1 383 ? -13.196 2.784 21.981 1.00 96.88 383 ILE A O 1
ATOM 3181 N N . TYR A 1 384 ? -11.831 3.667 20.425 1.00 97.38 384 TYR A N 1
ATOM 3182 C CA . TYR A 1 384 ? -12.173 5.065 20.674 1.00 97.38 384 TYR A CA 1
ATOM 3183 C C . TYR A 1 384 ? -13.356 5.531 19.815 1.00 97.38 384 TYR A C 1
ATOM 3185 O O . TYR A 1 384 ? -13.402 5.273 18.615 1.00 97.38 384 TYR A O 1
ATOM 3193 N N . LEU A 1 385 ? -14.291 6.250 20.430 1.00 97.62 385 LEU A N 1
ATOM 3194 C CA . LEU A 1 385 ? -15.431 6.913 19.801 1.00 97.62 385 LEU A CA 1
ATOM 3195 C C . LEU A 1 385 ? -15.191 8.422 19.847 1.00 97.62 385 LEU A C 1
ATOM 3197 O O . LEU A 1 385 ? -15.097 9.001 20.933 1.00 97.62 385 LEU A O 1
ATOM 3201 N N . TYR A 1 386 ? -15.143 9.060 18.682 1.00 96.25 386 TYR A N 1
ATOM 3202 C CA . TYR A 1 386 ? -14.955 10.501 18.551 1.00 96.25 386 TYR A CA 1
ATOM 3203 C C . TYR A 1 386 ? -16.289 11.188 18.250 1.00 96.25 386 TYR A C 1
ATOM 3205 O O . TYR A 1 386 ? -16.917 10.888 17.237 1.00 96.25 386 TYR A O 1
ATOM 3213 N N . LYS A 1 387 ? -16.722 12.100 19.134 1.00 95.31 387 LYS A N 1
ATOM 3214 C CA . LYS A 1 387 ? -17.920 12.956 18.968 1.00 95.31 387 LYS A CA 1
ATOM 3215 C C . LYS A 1 387 ? -19.198 12.242 18.472 1.00 95.31 387 LYS A C 1
ATOM 3217 O O . LYS A 1 387 ? -19.959 12.795 17.691 1.00 95.31 387 LYS A O 1
ATOM 3222 N N . CYS A 1 388 ? -19.433 11.008 18.912 1.00 95.81 388 CYS A N 1
ATOM 3223 C CA . CYS A 1 388 ? -20.607 10.223 18.502 1.00 95.81 388 CYS A CA 1
ATOM 3224 C C . CYS A 1 388 ? -21.263 9.455 19.657 1.00 95.81 388 CYS A C 1
ATOM 3226 O O . CYS A 1 388 ? -22.008 8.511 19.436 1.00 95.81 388 CYS A O 1
ATOM 3228 N N . SER A 1 389 ? -20.947 9.809 20.903 1.00 94.44 389 SER A N 1
ATOM 3229 C CA . SER A 1 389 ? -21.289 9.010 22.091 1.00 94.44 389 SER A CA 1
ATOM 3230 C C . SER A 1 389 ? -21.860 9.848 23.232 1.00 94.44 389 SER A C 1
ATOM 3232 O O . SER A 1 389 ? -21.673 9.516 24.402 1.00 94.44 389 SER A O 1
ATOM 3234 N N . GLU A 1 390 ? -22.542 10.946 22.908 1.00 91.88 390 GLU A N 1
ATOM 3235 C CA . GLU A 1 390 ? -23.115 11.880 23.887 1.00 91.88 390 GLU A CA 1
ATOM 3236 C C . GLU A 1 390 ? -24.029 11.149 24.879 1.00 91.88 390 GLU A C 1
ATOM 3238 O O . GLU A 1 390 ? -23.776 11.209 26.083 1.00 91.88 390 GLU A O 1
ATOM 3243 N N . ASN A 1 391 ? -24.929 10.305 24.366 1.00 91.88 391 ASN A N 1
ATOM 3244 C CA . ASN A 1 391 ? -25.924 9.550 25.141 1.00 91.88 391 ASN A CA 1
ATOM 3245 C C . ASN A 1 391 ? -25.368 8.344 25.923 1.00 91.88 391 ASN A C 1
ATOM 3247 O O . ASN A 1 391 ? -26.108 7.691 26.655 1.00 91.88 391 ASN A O 1
ATOM 3251 N N . LEU A 1 392 ? -24.082 8.007 25.776 1.00 96.62 392 LEU A N 1
ATOM 3252 C CA . LEU A 1 392 ? -23.485 6.882 26.502 1.00 96.62 392 LEU A CA 1
ATOM 3253 C C . LEU A 1 392 ? -23.038 7.311 27.902 1.00 96.62 392 LEU A C 1
ATOM 3255 O O . LEU A 1 392 ? -22.349 8.314 28.048 1.00 96.62 392 LEU A O 1
ATOM 3259 N N . LYS A 1 393 ? -23.352 6.529 28.931 1.00 96.69 393 LYS A N 1
ATOM 3260 C CA . LYS A 1 393 ? -22.913 6.758 30.319 1.00 96.69 393 LYS A CA 1
ATOM 3261 C C . LYS A 1 393 ? -21.685 5.912 30.664 1.00 96.69 393 LYS A C 1
ATOM 3263 O O . LYS A 1 393 ? -21.589 4.761 30.242 1.00 96.69 393 LYS A O 1
ATOM 3268 N N . LEU A 1 394 ? -20.753 6.481 31.434 1.00 96.31 394 LEU A N 1
ATOM 3269 C CA . LEU A 1 394 ? -19.576 5.768 31.950 1.00 96.31 394 LEU A CA 1
ATOM 3270 C C . LEU A 1 394 ? -20.011 4.579 32.824 1.00 96.31 394 LEU A C 1
ATOM 3272 O O . LEU A 1 394 ? -21.004 4.681 33.539 1.00 96.31 394 LEU A O 1
ATOM 3276 N N . ASN A 1 395 ? -19.272 3.469 32.777 1.00 95.75 395 ASN A N 1
ATOM 3277 C CA . ASN A 1 395 ? -19.544 2.247 33.542 1.00 95.75 395 ASN A CA 1
ATOM 3278 C C . ASN A 1 395 ? -20.920 1.604 33.266 1.00 95.75 395 ASN A C 1
ATOM 3280 O O . ASN A 1 395 ? -21.482 0.932 34.126 1.00 95.75 395 ASN A O 1
ATOM 3284 N N . HIS A 1 396 ? -21.477 1.810 32.073 1.00 97.19 396 HIS A N 1
ATOM 3285 C CA . HIS A 1 396 ? -22.710 1.156 31.627 1.00 97.19 396 HIS A CA 1
ATOM 3286 C C . HIS A 1 396 ? -22.436 0.254 30.420 1.00 97.19 396 HIS A C 1
ATOM 3288 O O . HIS A 1 396 ? -21.507 0.507 29.643 1.00 97.19 396 HIS A O 1
ATOM 3294 N N . ASN A 1 397 ? -23.265 -0.779 30.275 1.00 97.75 397 ASN A N 1
ATOM 3295 C CA . ASN A 1 397 ? -23.220 -1.751 29.190 1.00 97.75 397 ASN A CA 1
ATOM 3296 C C . ASN A 1 397 ? -24.277 -1.439 28.130 1.00 97.75 397 ASN A C 1
ATOM 3298 O O . ASN A 1 397 ? -25.404 -1.070 28.464 1.00 97.75 397 ASN A O 1
ATOM 3302 N N . TYR A 1 398 ? -23.930 -1.622 26.858 1.00 98.06 398 TYR A N 1
ATOM 3303 C CA . TYR A 1 398 ? -24.811 -1.339 25.727 1.00 98.06 398 TYR A CA 1
ATOM 3304 C C . TYR A 1 398 ? -24.758 -2.442 24.671 1.00 98.06 398 TYR A C 1
ATOM 3306 O O . TYR A 1 398 ? -23.736 -3.102 24.499 1.00 98.06 398 TYR A O 1
ATOM 3314 N N . ASN A 1 399 ? -25.832 -2.558 23.895 1.00 97.69 399 ASN A N 1
ATOM 3315 C CA . ASN A 1 399 ? -25.747 -3.033 22.517 1.00 97.69 399 ASN A CA 1
ATOM 3316 C C . ASN A 1 399 ? -25.789 -1.808 21.604 1.00 97.69 399 ASN A C 1
ATOM 3318 O O . ASN A 1 399 ? -26.572 -0.887 21.841 1.00 97.69 399 ASN A O 1
ATOM 3322 N N . LEU A 1 400 ? -24.949 -1.771 20.575 1.00 97.38 400 LEU A N 1
ATOM 3323 C CA . LEU A 1 400 ? -24.939 -0.672 19.614 1.00 97.38 400 LEU A CA 1
ATOM 3324 C C . LEU A 1 400 ? -24.507 -1.136 18.227 1.00 97.38 400 LEU A C 1
ATOM 3326 O O . LEU A 1 400 ? -23.916 -2.196 18.046 1.00 97.38 400 LEU A O 1
ATOM 3330 N N . THR A 1 401 ? -24.820 -0.328 17.222 1.00 97.00 401 THR A N 1
ATOM 3331 C CA . THR A 1 401 ? -24.410 -0.556 15.836 1.00 97.00 401 THR A CA 1
ATOM 3332 C C . THR A 1 401 ? -23.397 0.497 15.416 1.00 97.00 401 THR A C 1
ATOM 3334 O O . THR A 1 401 ? -23.655 1.695 15.534 1.00 97.00 401 THR A O 1
ATOM 3337 N N . ILE A 1 402 ? -22.256 0.054 14.900 1.00 97.06 402 ILE A N 1
ATOM 3338 C CA . ILE A 1 402 ? -21.209 0.888 14.317 1.00 97.06 402 ILE A CA 1
ATOM 3339 C C . ILE A 1 402 ? -21.534 1.136 12.850 1.00 97.06 402 ILE A C 1
ATOM 3341 O O . ILE A 1 402 ? -21.601 0.196 12.061 1.00 97.06 402 ILE A O 1
ATOM 3345 N N . ASN A 1 403 ? -21.697 2.406 12.487 1.00 94.31 403 ASN A N 1
ATOM 3346 C CA . ASN A 1 403 ? -22.010 2.815 11.119 1.00 94.31 403 ASN A CA 1
ATOM 3347 C C . ASN A 1 403 ? -20.781 3.316 10.363 1.00 94.31 403 ASN A C 1
ATOM 3349 O O . ASN A 1 403 ? -20.725 3.224 9.141 1.00 94.31 403 ASN A O 1
ATOM 3353 N N . THR A 1 404 ? -19.813 3.907 11.066 1.00 93.62 404 THR A N 1
ATOM 3354 C CA . THR A 1 404 ? -18.644 4.511 10.422 1.00 93.62 404 THR A CA 1
ATOM 3355 C C . THR A 1 404 ? -17.422 4.421 11.321 1.00 93.62 404 THR A C 1
ATOM 3357 O O . THR A 1 404 ? -17.483 4.747 12.510 1.00 93.62 404 THR A O 1
ATOM 3360 N N . ILE A 1 405 ? -16.308 4.010 10.717 1.00 94.25 405 ILE A N 1
ATOM 3361 C CA . ILE A 1 405 ? -14.967 4.085 11.293 1.00 94.25 405 ILE A CA 1
ATOM 3362 C C . ILE A 1 405 ? -14.108 5.032 10.463 1.00 94.25 405 ILE A C 1
ATOM 3364 O O . ILE A 1 405 ? -14.359 5.251 9.278 1.00 94.25 405 ILE A O 1
ATOM 3368 N N . LYS A 1 406 ? -13.066 5.565 11.087 1.00 91.31 406 LYS A N 1
ATOM 3369 C CA . LYS A 1 406 ? -12.059 6.406 10.458 1.00 91.31 406 LYS A CA 1
ATOM 3370 C C . LYS A 1 406 ? -10.685 6.027 10.994 1.00 91.31 406 LYS A C 1
ATOM 3372 O O . LYS A 1 406 ? -10.544 5.653 12.153 1.00 91.31 406 LYS A O 1
ATOM 3377 N N . ASP A 1 407 ? -9.666 6.133 10.149 1.00 88.56 407 ASP A N 1
ATOM 3378 C CA . ASP A 1 407 ? -8.280 6.143 10.613 1.00 88.56 407 ASP A CA 1
ATOM 3379 C C . ASP A 1 407 ? -7.813 7.594 10.750 1.00 88.56 407 ASP A C 1
ATOM 3381 O O . ASP A 1 407 ? -7.774 8.340 9.767 1.00 88.56 407 ASP A O 1
ATOM 3385 N N . TYR A 1 408 ? -7.494 7.997 11.976 1.00 87.81 408 TYR A N 1
ATOM 3386 C CA . TYR A 1 408 ? -6.980 9.316 12.310 1.00 87.81 408 TYR A CA 1
ATOM 3387 C C . TYR A 1 408 ? -5.520 9.199 12.756 1.00 87.81 408 TYR A C 1
ATOM 3389 O O . TYR A 1 408 ? -5.208 8.911 13.911 1.00 87.81 408 TYR A O 1
ATOM 3397 N N . TYR A 1 409 ? -4.600 9.401 11.810 1.00 81.94 409 TYR A N 1
ATOM 3398 C CA . TYR A 1 409 ? -3.148 9.300 12.015 1.00 81.94 409 TYR A CA 1
ATOM 3399 C C . TYR A 1 409 ? -2.674 7.969 12.622 1.00 81.94 409 TYR A C 1
ATOM 3401 O O . TYR A 1 409 ? -1.715 7.938 13.408 1.00 81.94 409 TYR A O 1
ATOM 3409 N N . GLY A 1 410 ? -3.323 6.870 12.244 1.00 84.56 410 GLY A N 1
ATOM 3410 C CA . GLY A 1 410 ? -3.053 5.527 12.743 1.00 84.56 410 GLY A CA 1
ATOM 3411 C C . GLY A 1 410 ? -3.859 5.127 13.979 1.00 84.56 410 GLY A C 1
ATOM 3412 O O . GLY A 1 410 ? -3.687 4.003 14.446 1.00 84.56 410 GLY A O 1
ATOM 3413 N N . LEU A 1 411 ? -4.707 6.007 14.525 1.00 90.81 411 LEU A N 1
ATOM 3414 C CA . LEU A 1 411 ? -5.739 5.628 15.491 1.00 90.81 411 LEU A CA 1
ATOM 3415 C C . LEU A 1 411 ? -7.005 5.242 14.725 1.00 90.81 411 LEU A C 1
ATOM 3417 O O . LEU A 1 411 ? -7.563 6.075 14.014 1.00 90.81 411 LEU A O 1
ATOM 3421 N N . THR A 1 412 ? -7.487 4.010 14.885 1.00 92.69 412 THR A N 1
ATOM 3422 C CA . THR A 1 412 ? -8.821 3.662 14.373 1.00 92.69 412 THR A CA 1
ATOM 3423 C C . THR A 1 412 ? -9.873 4.133 15.374 1.00 92.69 412 THR A C 1
ATOM 3425 O O . THR A 1 412 ? -9.852 3.737 16.539 1.00 92.69 412 THR A O 1
ATOM 3428 N N . GLU A 1 413 ? -10.778 4.993 14.916 1.00 95.25 413 GLU A N 1
ATOM 3429 C CA . GLU A 1 413 ? -11.847 5.592 15.711 1.00 95.25 413 GLU A CA 1
ATOM 3430 C C . GLU A 1 413 ? -13.219 5.359 15.074 1.00 95.25 413 GLU A C 1
ATOM 3432 O O . GLU A 1 413 ? -13.360 5.287 13.854 1.00 95.25 413 GLU A O 1
ATOM 3437 N N . ILE A 1 414 ? -14.246 5.255 15.910 1.00 97.12 414 ILE A N 1
ATOM 3438 C CA . ILE A 1 414 ? -15.648 5.233 15.496 1.00 97.12 414 ILE A CA 1
ATOM 3439 C C . ILE A 1 414 ? -16.168 6.669 15.493 1.00 97.12 414 ILE A C 1
ATOM 3441 O O . ILE A 1 414 ? -16.021 7.395 16.478 1.00 97.12 414 ILE A O 1
ATOM 3445 N N . THR A 1 415 ? -16.811 7.065 14.399 1.00 95.88 415 THR A N 1
ATOM 3446 C CA . THR A 1 415 ? -17.342 8.427 14.214 1.00 95.88 415 THR A CA 1
ATOM 3447 C C . THR A 1 415 ? -18.859 8.470 14.081 1.00 95.88 415 THR A C 1
ATOM 3449 O O . THR A 1 415 ? -19.443 9.547 14.162 1.00 95.88 415 THR A O 1
ATOM 3452 N N . LYS A 1 416 ? -19.523 7.320 13.900 1.00 96.56 416 LYS A N 1
ATOM 3453 C CA . LYS A 1 416 ? -20.987 7.234 13.855 1.00 96.56 416 LYS A CA 1
ATOM 3454 C C . LYS A 1 416 ? -21.475 5.897 14.403 1.00 96.56 416 LYS A C 1
ATOM 3456 O O . LYS A 1 416 ? -21.033 4.838 13.953 1.00 96.56 416 LYS A O 1
ATOM 3461 N N . ILE A 1 417 ? -22.433 5.961 15.325 1.00 97.44 417 ILE A N 1
ATOM 3462 C CA . ILE A 1 417 ? -23.136 4.808 15.901 1.00 97.44 417 ILE A CA 1
ATOM 3463 C C . ILE A 1 417 ? -24.653 4.974 15.754 1.00 97.44 417 ILE A C 1
ATOM 3465 O O . ILE A 1 417 ? -25.134 6.059 15.434 1.00 97.44 417 ILE A O 1
ATOM 3469 N N . SER A 1 418 ? -25.408 3.896 15.946 1.00 96.94 418 SER A N 1
ATOM 3470 C CA . SER A 1 418 ? -26.878 3.889 15.984 1.00 96.94 418 SER A CA 1
ATOM 3471 C C . SER A 1 418 ? -27.399 2.688 16.777 1.00 96.94 418 SER A C 1
ATOM 3473 O O . SER A 1 418 ? -26.598 1.891 17.270 1.00 96.94 418 SER A O 1
ATOM 3475 N N . LYS A 1 419 ? -28.731 2.552 16.883 1.00 96.25 419 LYS A N 1
ATOM 3476 C CA . LYS A 1 419 ? -29.415 1.423 17.544 1.00 96.25 419 LYS A CA 1
ATOM 3477 C C . LYS A 1 419 ? -28.843 1.140 18.939 1.00 96.25 419 LYS A C 1
ATOM 3479 O O . LYS A 1 419 ? -28.456 0.016 19.249 1.00 96.25 419 LYS A O 1
ATOM 3484 N N . ILE A 1 420 ? -28.718 2.197 19.738 1.00 97.44 420 ILE A N 1
ATOM 3485 C CA . ILE A 1 420 ? -28.131 2.145 21.077 1.00 97.44 420 ILE A CA 1
ATOM 3486 C C . ILE A 1 420 ? -29.186 1.596 22.040 1.00 97.44 420 ILE A C 1
ATOM 3488 O O . ILE A 1 420 ? -30.234 2.209 22.215 1.00 97.44 420 ILE A O 1
ATOM 3492 N N . LYS A 1 421 ? -28.898 0.464 22.681 1.00 97.81 421 LYS A N 1
ATOM 3493 C CA . LYS A 1 421 ? -29.729 -0.145 23.725 1.00 97.81 421 LYS A CA 1
ATOM 3494 C C . LYS A 1 421 ? -28.923 -0.238 25.014 1.00 97.81 421 LYS A C 1
ATOM 3496 O O . LYS A 1 421 ? -27.907 -0.929 25.042 1.00 97.81 421 LYS A O 1
ATOM 3501 N N . LEU A 1 422 ? -29.368 0.446 26.066 1.00 97.69 422 LEU A N 1
ATOM 3502 C CA . LEU A 1 422 ? -28.785 0.327 27.402 1.00 97.69 422 LEU A CA 1
ATOM 3503 C C . LEU A 1 422 ? -29.147 -1.037 28.008 1.00 97.69 422 LEU A C 1
ATOM 3505 O O . LEU A 1 422 ? -30.305 -1.441 27.965 1.00 97.69 422 LEU A O 1
ATOM 3509 N N . LEU A 1 423 ? -28.157 -1.732 28.569 1.00 97.00 423 LEU A N 1
ATOM 3510 C CA . LEU A 1 423 ? -28.343 -3.003 29.280 1.00 97.00 423 LEU A CA 1
ATOM 3511 C C . LEU A 1 423 ? -28.295 -2.846 30.805 1.00 97.00 423 LEU A C 1
ATOM 3513 O O . LEU A 1 423 ? -28.781 -3.713 31.519 1.00 97.00 423 LEU A O 1
ATOM 3517 N N . GLY A 1 424 ? -27.694 -1.762 31.300 1.00 96.12 424 GLY A N 1
ATOM 3518 C CA . GLY A 1 424 ? -27.563 -1.474 32.728 1.00 96.12 424 GLY A CA 1
ATOM 3519 C C . GLY A 1 424 ? -26.140 -1.096 33.133 1.00 96.12 424 GLY A C 1
ATOM 3520 O O . GLY A 1 424 ? -25.279 -0.835 32.288 1.00 96.12 424 GLY A O 1
ATOM 3521 N N . ILE A 1 425 ? -25.902 -1.047 34.442 1.00 94.88 425 ILE A N 1
ATOM 3522 C CA . ILE A 1 425 ? -24.597 -0.736 35.037 1.00 94.88 425 ILE A CA 1
ATOM 3523 C C . ILE A 1 425 ? -23.678 -1.963 34.932 1.00 94.88 425 ILE A C 1
ATOM 3525 O O . ILE A 1 425 ? -24.105 -3.103 35.117 1.00 94.88 425 ILE A O 1
ATOM 3529 N N . SER A 1 426 ? -22.400 -1.741 34.626 1.00 91.25 426 SER A N 1
ATOM 3530 C CA . SER A 1 426 ? -21.388 -2.800 34.603 1.00 91.25 426 SER A CA 1
ATOM 3531 C C . SER A 1 426 ? -21.099 -3.309 36.019 1.00 91.25 426 SER A C 1
ATOM 3533 O O . SER A 1 426 ? -20.763 -2.523 36.904 1.00 91.25 426 SER A O 1
ATOM 3535 N N . LYS A 1 427 ? -21.145 -4.636 36.206 1.00 87.19 427 LYS A N 1
ATOM 3536 C CA . LYS A 1 427 ? -20.836 -5.309 37.483 1.00 87.19 427 LYS A CA 1
ATOM 3537 C C . LYS A 1 427 ? -19.359 -5.201 37.889 1.00 87.19 427 LYS A C 1
ATOM 3539 O O . LYS A 1 427 ? -19.036 -5.202 39.068 1.00 87.19 427 LYS A O 1
ATOM 3544 N N . SER A 1 428 ? -18.449 -5.119 36.918 1.00 82.81 428 SER A N 1
ATOM 3545 C CA . SER A 1 428 ? -17.002 -5.027 37.160 1.00 82.81 428 SER A CA 1
ATOM 3546 C C . SER A 1 428 ? -16.559 -3.587 37.419 1.00 82.81 428 SER A C 1
ATOM 3548 O O . SER A 1 428 ? -17.025 -2.679 36.725 1.00 82.81 428 SER A O 1
ATOM 3550 N N . SER A 1 429 ? -15.580 -3.389 38.306 1.00 86.31 429 SER A N 1
ATOM 3551 C CA . SER A 1 429 ? -14.971 -2.074 38.536 1.00 86.31 429 SER A CA 1
ATOM 3552 C C . SER A 1 429 ? -14.208 -1.568 37.302 1.00 86.31 429 SER A C 1
ATOM 3554 O O . SER A 1 429 ? -13.569 -2.342 36.589 1.00 86.31 429 SER A O 1
ATOM 3556 N N . LEU A 1 430 ? -14.204 -0.252 37.065 1.00 86.62 430 LEU A N 1
ATOM 3557 C CA . LEU A 1 430 ? -13.451 0.350 35.952 1.00 86.62 430 LEU A CA 1
ATOM 3558 C C . LEU A 1 430 ? -11.944 0.070 36.041 1.00 86.62 430 LEU A C 1
ATOM 3560 O O . LEU A 1 430 ? -11.313 -0.206 35.024 1.00 86.62 430 LEU A O 1
ATOM 3564 N N . LYS A 1 431 ? -11.374 0.097 37.254 1.00 85.44 431 LYS A N 1
ATOM 3565 C CA . LYS A 1 431 ? -9.938 -0.135 37.475 1.00 85.44 431 LYS A CA 1
ATOM 3566 C C . LYS A 1 431 ? -9.489 -1.521 37.017 1.00 85.44 431 LYS A C 1
ATOM 3568 O O . LYS A 1 431 ? -8.406 -1.629 36.457 1.00 85.44 431 LYS A O 1
ATOM 3573 N N . SER A 1 432 ? -10.335 -2.546 37.165 1.00 85.00 432 SER A N 1
ATOM 3574 C CA . SER A 1 432 ? -10.031 -3.905 36.683 1.00 85.00 432 SER A CA 1
ATOM 3575 C C . SER A 1 432 ? -9.824 -3.988 35.162 1.00 85.00 432 SER A C 1
ATOM 3577 O O . SER A 1 432 ? -9.280 -4.964 34.659 1.00 85.00 432 SER A O 1
ATOM 3579 N N . ARG A 1 433 ? -10.238 -2.954 34.416 1.00 86.56 433 ARG A N 1
ATOM 3580 C CA . ARG A 1 433 ? -10.149 -2.890 32.952 1.00 86.56 433 ARG A CA 1
ATOM 3581 C C . ARG A 1 433 ? -8.938 -2.100 32.455 1.00 86.56 433 ARG A C 1
ATOM 3583 O O . ARG A 1 433 ? -8.684 -2.092 31.246 1.00 86.56 433 ARG A O 1
ATOM 3590 N N . TYR A 1 434 ? -8.217 -1.419 33.344 1.00 89.38 434 TYR A N 1
ATOM 3591 C CA . TYR A 1 434 ? -7.036 -0.628 33.001 1.00 89.38 434 TYR A CA 1
ATOM 3592 C C . TYR A 1 434 ? -5.824 -1.540 32.774 1.00 89.38 434 TYR A C 1
ATOM 3594 O O . TYR A 1 434 ? -5.783 -2.663 33.265 1.00 89.38 434 TYR A O 1
ATOM 3602 N N . ILE A 1 435 ? -4.863 -1.084 31.972 1.00 87.25 435 ILE A N 1
ATOM 3603 C CA . ILE A 1 435 ? -3.627 -1.833 31.712 1.00 87.25 435 ILE A CA 1
ATOM 3604 C C . ILE A 1 435 ? -2.585 -1.551 32.789 1.00 87.25 435 ILE A C 1
ATOM 3606 O O . ILE A 1 435 ? -2.401 -0.399 33.200 1.00 87.25 435 ILE A O 1
ATOM 3610 N N . ASP A 1 436 ? -1.888 -2.607 33.203 1.00 83.25 436 ASP A N 1
ATOM 3611 C CA . ASP A 1 436 ? -0.786 -2.521 34.153 1.00 83.25 436 ASP A CA 1
ATOM 3612 C C . ASP A 1 436 ? 0.513 -2.240 33.400 1.00 83.25 436 ASP A C 1
ATOM 3614 O O . ASP A 1 436 ? 1.069 -3.100 32.716 1.00 83.25 436 ASP A O 1
ATOM 3618 N N . THR A 1 437 ? 1.033 -1.025 33.556 1.00 80.06 437 THR A N 1
ATOM 3619 C CA . THR A 1 437 ? 2.246 -0.579 32.858 1.00 80.06 437 THR A CA 1
ATOM 3620 C C . THR A 1 437 ? 3.530 -1.284 33.303 1.00 80.06 437 THR A C 1
ATOM 3622 O O . THR A 1 437 ? 4.557 -1.123 32.647 1.00 80.06 437 THR A O 1
ATOM 3625 N N . LYS A 1 438 ? 3.501 -2.058 34.397 1.00 80.56 438 LYS A N 1
ATOM 3626 C CA . LYS A 1 438 ? 4.628 -2.909 34.806 1.00 80.56 438 LYS A CA 1
ATOM 3627 C C . LYS A 1 438 ? 4.697 -4.197 33.986 1.00 80.56 438 LYS A C 1
ATOM 3629 O O . LYS A 1 438 ? 5.787 -4.720 33.767 1.00 80.56 438 LYS A O 1
ATOM 3634 N N . ILE A 1 439 ? 3.547 -4.690 33.530 1.00 80.31 439 ILE A N 1
ATOM 3635 C CA . ILE A 1 439 ? 3.404 -5.965 32.819 1.00 80.31 439 ILE A CA 1
ATOM 3636 C C . ILE A 1 439 ? 3.323 -5.714 31.307 1.00 80.31 439 ILE A C 1
ATOM 3638 O O . ILE A 1 439 ? 4.058 -6.313 30.513 1.00 80.31 439 ILE A O 1
ATOM 3642 N N . ASP A 1 440 ? 2.473 -4.773 30.904 1.00 85.38 440 ASP A N 1
ATOM 3643 C CA . ASP A 1 440 ? 2.137 -4.490 29.515 1.00 85.38 440 ASP A CA 1
ATOM 3644 C C . ASP A 1 440 ? 3.099 -3.484 28.865 1.00 85.38 440 ASP A C 1
ATOM 3646 O O . ASP A 1 440 ? 3.286 -2.364 29.345 1.00 85.38 440 ASP A O 1
ATOM 3650 N N . ASP A 1 441 ? 3.652 -3.844 27.702 1.00 89.31 441 ASP A N 1
ATOM 3651 C CA . ASP A 1 441 ? 4.420 -2.910 26.874 1.00 89.31 441 ASP A CA 1
ATOM 3652 C C . ASP A 1 441 ? 3.487 -1.898 26.189 1.00 89.31 441 ASP A C 1
ATOM 3654 O O . ASP A 1 441 ? 2.936 -2.142 25.111 1.00 89.31 441 ASP A O 1
ATOM 3658 N N . ILE A 1 442 ? 3.344 -0.725 26.802 1.00 90.94 442 ILE A N 1
ATOM 3659 C CA . ILE A 1 442 ? 2.489 0.365 26.312 1.00 90.94 442 ILE A CA 1
ATOM 3660 C C . ILE A 1 442 ? 2.969 1.016 25.003 1.00 90.94 442 ILE A C 1
ATOM 3662 O O . ILE A 1 442 ? 2.250 1.843 24.436 1.00 90.94 442 ILE A O 1
ATOM 3666 N N . GLN A 1 443 ? 4.154 0.658 24.492 1.00 90.19 443 GLN A N 1
ATOM 3667 C CA . GLN A 1 443 ? 4.595 1.039 23.144 1.00 90.19 443 GLN A CA 1
ATOM 3668 C C . GLN A 1 443 ? 3.926 0.181 22.065 1.00 90.19 443 GLN A C 1
ATOM 3670 O O . GLN A 1 443 ? 3.869 0.574 20.893 1.00 90.19 443 GLN A O 1
ATOM 3675 N N . ASN A 1 444 ? 3.389 -0.982 22.441 1.00 89.12 444 ASN A N 1
ATOM 3676 C CA . ASN A 1 444 ? 2.713 -1.867 21.514 1.00 89.12 444 ASN A CA 1
ATOM 3677 C C . ASN A 1 444 ? 1.352 -1.288 21.099 1.00 89.12 444 ASN A C 1
ATOM 3679 O O . ASN A 1 444 ? 0.444 -1.091 21.908 1.00 89.12 444 ASN A O 1
ATOM 3683 N N . LYS A 1 445 ? 1.178 -1.091 19.787 1.00 88.06 445 LYS A N 1
ATOM 3684 C CA . LYS A 1 445 ? -0.043 -0.539 19.173 1.00 88.06 445 LYS A CA 1
ATOM 3685 C C . LYS A 1 445 ? -1.306 -1.355 19.447 1.00 88.06 445 LYS A C 1
ATOM 3687 O O . LYS A 1 445 ? -2.402 -0.827 19.274 1.00 88.06 445 LYS A O 1
ATOM 3692 N N . LYS A 1 446 ? -1.178 -2.618 19.874 1.00 87.44 446 LYS A N 1
ATOM 3693 C CA . LYS A 1 446 ? -2.326 -3.430 20.302 1.00 87.44 446 LYS A CA 1
ATOM 3694 C C . LYS A 1 446 ? -3.068 -2.810 21.492 1.00 87.44 446 LYS A C 1
ATOM 3696 O O . LYS A 1 446 ? -4.251 -3.069 21.643 1.00 87.44 446 LYS A O 1
ATOM 3701 N N . TYR A 1 447 ? -2.396 -1.980 22.296 1.00 90.38 447 TYR A N 1
ATOM 3702 C CA . TYR A 1 447 ? -2.994 -1.277 23.433 1.00 90.38 447 TYR A CA 1
ATOM 3703 C C . TYR A 1 447 ? -3.534 0.118 23.078 1.00 90.38 447 TYR A C 1
ATOM 3705 O O . TYR A 1 447 ? -3.784 0.933 23.970 1.00 90.38 447 TYR A O 1
ATOM 3713 N N . GLN A 1 448 ? -3.705 0.440 21.790 1.00 91.69 448 GLN A N 1
ATOM 3714 C CA . GLN A 1 448 ? -4.385 1.679 21.410 1.00 91.69 448 GLN A CA 1
ATOM 3715 C C . GLN A 1 448 ? -5.770 1.752 22.062 1.00 91.69 448 GLN A C 1
ATOM 3717 O O . GLN A 1 448 ? -6.422 0.731 22.265 1.00 91.69 448 GLN A O 1
ATOM 3722 N N . SER A 1 449 ? -6.212 2.960 22.413 1.00 94.19 449 SER A N 1
ATOM 3723 C CA . SER A 1 449 ? -7.512 3.162 23.059 1.00 94.19 449 SER A CA 1
ATOM 3724 C C . SER A 1 449 ? -7.673 2.391 24.379 1.00 94.19 449 SER A C 1
ATOM 3726 O O . SER A 1 449 ? -8.798 2.102 24.763 1.00 94.19 449 SER A O 1
ATOM 3728 N N . ARG A 1 450 ? -6.592 2.031 25.086 1.00 94.06 450 ARG A N 1
ATOM 3729 C CA . ARG A 1 450 ? -6.642 1.494 26.461 1.00 94.06 450 ARG A CA 1
ATOM 3730 C C . ARG A 1 450 ? -6.397 2.611 27.477 1.00 94.06 450 ARG A C 1
ATOM 3732 O O . ARG A 1 450 ? -5.877 3.675 27.131 1.00 94.06 450 ARG A O 1
ATOM 3739 N N . ILE A 1 451 ? -6.764 2.368 28.731 1.00 93.56 451 ILE A N 1
ATOM 3740 C CA . ILE A 1 451 ? -6.495 3.276 29.850 1.00 93.56 451 ILE A CA 1
ATOM 3741 C C . ILE A 1 451 ? -5.348 2.711 30.676 1.00 93.56 451 ILE A C 1
ATOM 3743 O O . ILE A 1 451 ? -5.455 1.592 31.166 1.00 93.56 451 ILE A O 1
ATOM 3747 N N . ILE A 1 452 ? -4.272 3.478 30.818 1.00 92.06 452 ILE A N 1
ATOM 3748 C CA . ILE A 1 452 ? -3.201 3.190 31.773 1.00 92.06 452 ILE A CA 1
ATOM 3749 C C . ILE A 1 452 ? -3.557 3.757 33.136 1.00 92.06 452 ILE A C 1
ATOM 3751 O O . ILE A 1 452 ? -4.160 4.835 33.234 1.00 92.06 452 ILE A O 1
ATOM 3755 N N . ASP A 1 453 ? -3.099 3.073 34.174 1.00 87.75 453 ASP A N 1
ATOM 3756 C CA . ASP A 1 453 ? -3.118 3.608 35.523 1.00 87.75 453 ASP A CA 1
ATOM 3757 C C . ASP A 1 453 ? -1.740 3.542 36.172 1.00 87.75 453 ASP A C 1
ATOM 3759 O O . ASP A 1 453 ? -0.928 2.671 35.872 1.00 87.75 453 ASP A O 1
ATOM 3763 N N . ASN A 1 454 ? -1.497 4.504 37.057 1.00 86.06 454 ASN A N 1
ATOM 3764 C CA . ASN A 1 454 ? -0.335 4.560 37.934 1.00 86.06 454 ASN A CA 1
ATOM 3765 C C . ASN A 1 454 ? 1.048 4.428 37.256 1.00 86.06 454 ASN A C 1
ATOM 3767 O O . ASN A 1 454 ? 1.951 3.796 37.805 1.00 86.06 454 ASN A O 1
ATOM 3771 N N . ILE A 1 455 ? 1.249 5.054 36.090 1.00 90.19 455 ILE A N 1
ATOM 3772 C CA . ILE A 1 455 ? 2.590 5.152 35.494 1.00 90.19 455 ILE A CA 1
ATOM 3773 C C . ILE A 1 455 ? 3.342 6.342 36.088 1.00 90.19 455 ILE A C 1
ATOM 3775 O O . ILE A 1 455 ? 2.838 7.467 36.091 1.00 90.19 455 ILE A O 1
ATOM 3779 N N . SER A 1 456 ? 4.568 6.116 36.548 1.00 92.38 456 SER A N 1
ATOM 3780 C CA . SER A 1 456 ? 5.441 7.165 37.079 1.00 92.38 456 SER A CA 1
ATOM 3781 C C . SER A 1 456 ? 6.714 7.283 36.257 1.00 92.38 456 SER A C 1
ATOM 3783 O O . SER A 1 456 ? 7.293 6.286 35.829 1.00 92.38 456 SER A O 1
ATOM 3785 N N . GLY A 1 457 ? 7.179 8.512 36.062 1.00 94.44 457 GLY A N 1
ATOM 3786 C CA . GLY A 1 457 ? 8.387 8.777 35.294 1.00 94.44 457 GLY A CA 1
ATOM 3787 C C . GLY A 1 457 ? 8.850 10.223 35.388 1.00 94.44 457 GLY A C 1
ATOM 3788 O O . GLY A 1 457 ? 8.222 11.045 36.055 1.00 94.44 457 GLY A O 1
ATOM 3789 N N . VAL A 1 458 ? 9.949 10.540 34.711 1.00 97.00 458 VAL A N 1
ATOM 3790 C CA . VAL A 1 458 ? 10.478 11.905 34.610 1.00 97.00 458 VAL A CA 1
ATOM 3791 C C . VAL A 1 458 ? 9.949 12.554 33.338 1.00 97.00 458 VAL A C 1
ATOM 3793 O O . VAL A 1 458 ? 10.077 12.003 32.243 1.00 97.00 458 VAL A O 1
ATOM 3796 N N . TYR A 1 459 ? 9.343 13.731 33.463 1.00 96.25 459 TYR A N 1
ATOM 3797 C CA . TYR A 1 459 ? 8.885 14.493 32.310 1.00 96.25 459 TYR A CA 1
ATOM 3798 C C . TYR A 1 459 ? 10.032 15.305 31.702 1.00 96.25 459 TYR A C 1
ATOM 3800 O O . TYR A 1 459 ? 10.624 16.153 32.364 1.00 96.25 459 TYR A O 1
ATOM 3808 N N . LYS A 1 460 ? 10.335 15.095 30.417 1.00 96.06 460 LYS A N 1
ATOM 3809 C CA . LYS A 1 460 ? 11.370 15.852 29.698 1.00 96.06 460 LYS A CA 1
ATOM 3810 C C . LYS A 1 460 ? 10.990 16.039 28.230 1.00 96.06 460 LYS A C 1
ATOM 3812 O O . LYS A 1 460 ? 10.730 15.078 27.512 1.00 96.06 460 LYS A O 1
ATOM 3817 N N . LYS A 1 461 ? 10.972 17.292 27.752 1.00 93.06 461 LYS A N 1
ATOM 3818 C CA . LYS A 1 461 ? 10.783 17.653 26.327 1.00 93.06 461 LYS A CA 1
ATOM 3819 C C . LYS A 1 461 ? 9.549 16.992 25.673 1.00 93.06 461 LYS A C 1
ATOM 3821 O O . LYS A 1 461 ? 9.630 16.525 24.539 1.00 93.06 461 LYS A O 1
ATOM 3826 N N . LYS A 1 462 ? 8.393 16.995 26.355 1.00 93.88 462 LYS A N 1
ATOM 3827 C CA . LYS A 1 462 ? 7.122 16.358 25.923 1.00 93.88 462 LYS A CA 1
ATOM 3828 C C . LYS A 1 462 ? 7.084 14.823 26.016 1.00 93.88 462 LYS A C 1
ATOM 3830 O O . LYS A 1 462 ? 6.163 14.217 25.472 1.00 93.88 462 LYS A O 1
ATOM 3835 N N . TYR A 1 463 ? 8.042 14.193 26.687 1.00 96.50 463 TYR A N 1
ATOM 3836 C CA . TYR A 1 463 ? 8.061 12.748 26.915 1.00 96.50 463 TYR A CA 1
ATOM 3837 C C . TYR A 1 463 ? 8.034 12.435 28.405 1.00 96.50 463 TYR A C 1
ATOM 3839 O O . TYR A 1 463 ? 8.574 13.194 29.208 1.00 96.50 463 TYR A O 1
ATOM 3847 N N . LEU A 1 464 ? 7.419 11.310 28.749 1.00 96.25 464 LEU A N 1
ATOM 3848 C CA . LEU A 1 464 ? 7.582 10.648 30.032 1.00 96.25 464 LEU A CA 1
ATOM 3849 C C . LEU A 1 464 ? 8.640 9.562 29.867 1.00 96.25 464 LEU A C 1
ATOM 3851 O O . LEU A 1 464 ? 8.469 8.673 29.032 1.00 96.25 464 LEU A O 1
ATOM 3855 N N . TYR A 1 465 ? 9.705 9.653 30.651 1.00 96.19 465 TYR A N 1
ATOM 3856 C CA . TYR A 1 465 ? 10.750 8.644 30.763 1.00 96.19 465 TYR A CA 1
ATOM 3857 C C . TYR A 1 465 ? 10.409 7.734 31.941 1.00 96.19 465 TYR A C 1
ATOM 3859 O O . TYR A 1 465 ? 10.278 8.218 33.064 1.00 96.19 465 TYR A O 1
ATOM 3867 N N . TYR A 1 466 ? 10.198 6.449 31.680 1.00 93.38 466 TYR A N 1
ATOM 3868 C CA . TYR A 1 466 ? 9.708 5.465 32.648 1.00 93.38 466 TYR A CA 1
ATOM 3869 C C . TYR A 1 466 ? 10.510 4.166 32.535 1.00 93.38 466 TYR A C 1
ATOM 3871 O O . TYR A 1 466 ? 11.188 3.941 31.535 1.00 93.38 466 TYR A O 1
ATOM 3879 N N . ARG A 1 467 ? 10.439 3.309 33.558 1.00 90.56 467 ARG A N 1
ATOM 3880 C CA . ARG A 1 467 ? 11.060 1.979 33.519 1.00 90.56 467 ARG A CA 1
ATOM 3881 C C . ARG A 1 467 ? 10.045 0.919 33.111 1.00 90.56 467 ARG A C 1
ATOM 3883 O O . ARG A 1 467 ? 8.941 0.893 33.651 1.00 90.56 467 ARG A O 1
ATOM 3890 N N . TYR A 1 468 ? 10.447 0.026 32.216 1.00 89.94 468 TYR A N 1
ATOM 3891 C CA . TYR A 1 468 ? 9.710 -1.183 31.852 1.00 89.94 468 TYR A CA 1
ATOM 3892 C C . TYR A 1 468 ? 10.700 -2.341 31.767 1.00 89.94 468 TYR A C 1
ATOM 3894 O O . TYR A 1 468 ? 11.691 -2.226 31.055 1.00 89.94 468 TYR A O 1
ATOM 3902 N N . LYS A 1 469 ? 10.468 -3.427 32.518 1.00 89.12 469 LYS A N 1
ATOM 3903 C CA . LYS A 1 469 ? 11.380 -4.589 32.590 1.00 89.12 469 LYS A CA 1
ATOM 3904 C C . LYS A 1 469 ? 12.857 -4.202 32.791 1.00 89.12 469 LYS A C 1
ATOM 3906 O O . LYS A 1 469 ? 13.738 -4.717 32.119 1.00 89.12 469 LYS A O 1
ATOM 3911 N N . ASN A 1 470 ? 13.108 -3.273 33.715 1.00 85.88 470 ASN A N 1
ATOM 3912 C CA . ASN A 1 470 ? 14.433 -2.719 34.039 1.00 85.88 470 ASN A CA 1
ATOM 3913 C C . ASN A 1 470 ? 15.120 -1.903 32.929 1.00 85.88 470 ASN A C 1
ATOM 3915 O O . ASN A 1 470 ? 16.221 -1.407 33.146 1.00 85.88 470 ASN A O 1
ATOM 3919 N N . GLU A 1 471 ? 14.454 -1.655 31.803 1.00 90.38 471 GLU A N 1
ATOM 3920 C CA . GLU A 1 471 ? 14.953 -0.782 30.743 1.00 90.38 471 GLU A CA 1
ATOM 3921 C C . GLU A 1 471 ? 14.321 0.611 30.817 1.00 90.38 471 GLU A C 1
ATOM 3923 O O . GLU A 1 471 ? 13.141 0.774 31.154 1.00 90.38 471 GLU A O 1
ATOM 3928 N N . GLU A 1 472 ? 15.104 1.636 30.475 1.00 92.38 472 GLU A N 1
ATOM 3929 C CA . GLU A 1 472 ? 14.588 2.991 30.300 1.00 92.38 472 GLU A CA 1
ATOM 3930 C C . GLU A 1 472 ? 13.821 3.094 28.979 1.00 92.38 472 GLU A C 1
ATOM 3932 O O . GLU A 1 472 ? 14.346 2.857 27.893 1.00 92.38 472 GLU A O 1
ATOM 3937 N N . GLN A 1 473 ? 12.561 3.498 29.077 1.00 94.00 473 GLN A N 1
ATOM 3938 C CA . GLN A 1 473 ? 11.672 3.711 27.948 1.00 94.00 473 GLN A CA 1
ATOM 3939 C C . GLN A 1 473 ? 11.143 5.143 27.969 1.00 94.00 473 GLN A C 1
ATOM 3941 O O . GLN A 1 473 ? 11.136 5.824 28.997 1.00 94.00 473 GLN A O 1
ATOM 3946 N N . LYS A 1 474 ? 10.657 5.622 26.819 1.00 94.75 474 LYS A N 1
ATOM 3947 C CA . LYS A 1 474 ? 10.008 6.936 26.739 1.00 94.75 474 LYS A CA 1
ATOM 3948 C C . LYS A 1 474 ? 8.753 6.917 25.892 1.00 94.75 474 LYS A C 1
ATOM 3950 O O . LYS A 1 474 ? 8.748 6.389 24.782 1.00 94.75 474 LYS A O 1
ATOM 3955 N N . ILE A 1 475 ? 7.705 7.577 26.366 1.00 94.88 475 ILE A N 1
ATOM 3956 C CA . ILE A 1 475 ? 6.448 7.737 25.630 1.00 94.88 475 ILE A CA 1
ATOM 3957 C C . ILE A 1 475 ? 6.054 9.209 25.572 1.00 94.88 475 ILE A C 1
ATOM 3959 O O . ILE A 1 475 ? 6.269 9.975 26.511 1.00 94.88 475 ILE A O 1
ATOM 3963 N N . ARG A 1 476 ? 5.525 9.643 24.427 1.00 95.56 476 ARG A N 1
ATOM 3964 C CA . ARG A 1 476 ? 5.127 11.039 24.232 1.00 95.56 476 ARG A CA 1
ATOM 3965 C C . ARG A 1 476 ? 3.904 11.358 25.090 1.00 95.56 476 ARG A C 1
ATOM 3967 O O . ARG A 1 476 ? 2.943 10.593 25.095 1.00 95.56 476 ARG A O 1
ATOM 3974 N N . LEU A 1 477 ? 3.913 12.523 25.731 1.00 95.44 477 LEU A N 1
ATOM 3975 C CA . LEU A 1 477 ? 2.743 13.111 26.374 1.00 95.44 477 LEU A CA 1
ATOM 3976 C C . LEU A 1 477 ? 2.120 14.152 25.442 1.00 95.44 477 LEU A C 1
ATOM 3978 O O . LEU A 1 477 ? 2.783 15.096 24.995 1.00 95.44 477 LEU A O 1
ATOM 3982 N N . TYR A 1 478 ? 0.841 13.974 25.130 1.00 94.25 478 TYR A N 1
ATOM 3983 C CA . TYR A 1 478 ? 0.038 14.961 24.423 1.00 94.25 478 TYR A CA 1
ATOM 3984 C C . TYR A 1 478 ? -0.903 15.644 25.410 1.00 94.25 478 TYR A C 1
ATOM 3986 O O . TYR A 1 478 ? -1.749 14.996 26.013 1.00 94.25 478 TYR A O 1
ATOM 3994 N N . PHE A 1 479 ? -0.746 16.953 25.554 1.00 91.25 479 PHE A N 1
ATOM 3995 C CA . PHE A 1 479 ? -1.558 17.782 26.433 1.00 91.25 479 PHE A CA 1
ATOM 3996 C C . PHE A 1 479 ? -2.622 18.474 25.589 1.00 91.25 479 PHE A C 1
ATOM 3998 O O . PHE A 1 479 ? -2.273 19.351 24.791 1.00 91.25 479 PHE A O 1
ATOM 4005 N N . ALA A 1 480 ? -3.883 18.060 25.732 1.00 85.31 480 ALA A N 1
ATOM 4006 C CA . ALA A 1 480 ? -4.998 18.766 25.103 1.00 85.31 480 ALA A CA 1
ATOM 4007 C C . ALA A 1 480 ? -5.136 20.168 25.716 1.00 85.31 480 ALA A C 1
ATOM 4009 O O . ALA A 1 480 ? -5.272 21.155 24.997 1.00 85.31 480 ALA A O 1
ATOM 4010 N N . ASP A 1 481 ? -4.977 20.241 27.037 1.00 85.94 481 ASP A N 1
ATOM 4011 C CA . ASP A 1 481 ? -4.850 21.472 27.804 1.00 85.94 481 ASP A CA 1
ATOM 4012 C C . ASP A 1 481 ? -3.377 21.727 28.160 1.00 85.94 481 ASP A C 1
ATOM 4014 O O . ASP A 1 481 ? -2.741 20.955 28.883 1.00 85.94 481 ASP A O 1
ATOM 4018 N N . LYS A 1 482 ? -2.816 22.825 27.638 1.00 86.50 482 LYS A N 1
ATOM 4019 C CA . LYS A 1 482 ? -1.402 23.177 27.829 1.00 86.50 482 LYS A CA 1
ATOM 4020 C C . LYS A 1 482 ? -1.062 23.529 29.282 1.00 86.50 482 LYS A C 1
ATOM 4022 O O . LYS A 1 482 ? 0.125 23.461 29.600 1.00 86.50 482 LYS A O 1
ATOM 4027 N N . THR A 1 483 ? -2.040 23.879 30.120 1.00 87.56 483 THR A N 1
ATOM 4028 C CA . THR A 1 483 ? -1.827 24.221 31.539 1.00 87.56 483 THR A CA 1
ATOM 4029 C C . THR A 1 483 ? -1.450 22.995 32.374 1.00 87.56 483 THR A C 1
ATOM 4031 O O . THR A 1 483 ? -0.698 23.102 33.335 1.00 87.56 483 THR A O 1
ATOM 4034 N N . LYS A 1 484 ? -1.854 21.793 31.942 1.00 86.88 484 LYS A N 1
ATOM 4035 C CA . LYS A 1 484 ? -1.584 20.516 32.628 1.00 86.88 484 LYS A CA 1
ATOM 4036 C C . LYS A 1 484 ? -0.164 19.977 32.425 1.00 86.88 484 LYS A C 1
ATOM 4038 O O . LYS A 1 484 ? 0.108 18.818 32.741 1.00 86.88 484 LYS A O 1
ATOM 4043 N N . LYS A 1 485 ? 0.739 20.764 31.834 1.00 90.56 485 LYS A N 1
ATOM 4044 C CA . LYS A 1 485 ? 2.125 20.348 31.591 1.00 90.56 485 LYS A CA 1
ATOM 4045 C C . LYS A 1 485 ? 2.908 20.320 32.907 1.00 90.56 485 LYS A C 1
ATOM 4047 O O . LYS A 1 485 ? 2.983 21.353 33.566 1.00 90.56 485 LYS A O 1
ATOM 4052 N N . PRO A 1 486 ? 3.553 19.194 33.261 1.00 90.69 486 PRO A N 1
ATOM 4053 C CA . PRO A 1 486 ? 4.467 19.158 34.392 1.00 90.69 486 PRO A CA 1
ATOM 4054 C C . PRO A 1 486 ? 5.667 20.081 34.167 1.00 90.69 486 PRO A C 1
ATOM 4056 O O . PRO A 1 486 ? 6.031 20.388 33.023 1.00 90.69 486 PRO A O 1
ATOM 4059 N N . LYS A 1 487 ? 6.320 20.471 35.265 1.00 92.81 487 LYS A N 1
ATOM 4060 C CA . LYS A 1 487 ? 7.601 21.179 35.209 1.00 92.81 487 LYS A CA 1
ATOM 4061 C C . LYS A 1 487 ? 8.645 20.301 34.516 1.00 92.81 487 LYS A C 1
ATOM 4063 O O . LYS A 1 487 ? 8.659 19.078 34.639 1.00 92.81 487 LYS A O 1
ATOM 4068 N N . GLN A 1 488 ? 9.522 20.927 33.743 1.00 94.94 488 GLN A N 1
ATOM 4069 C CA . GLN A 1 488 ? 10.573 20.208 33.036 1.00 94.94 488 GLN A CA 1
ATOM 4070 C C . GLN A 1 488 ? 11.496 19.490 34.038 1.00 94.94 488 GLN A C 1
ATOM 4072 O O . GLN A 1 488 ? 11.871 20.062 35.053 1.00 94.94 488 GLN A O 1
ATOM 4077 N N . ASN A 1 489 ? 11.855 18.241 33.733 1.00 94.62 489 ASN A N 1
ATOM 4078 C CA . ASN A 1 489 ? 12.631 17.331 34.582 1.00 94.62 489 ASN A CA 1
ATOM 4079 C C . ASN A 1 489 ? 11.953 16.941 35.912 1.00 94.62 489 ASN A C 1
ATOM 4081 O O . ASN A 1 489 ? 12.607 16.360 36.773 1.00 94.62 489 ASN A O 1
ATOM 4085 N N . SER A 1 490 ? 10.650 17.194 36.090 1.00 94.81 490 SER A N 1
ATOM 4086 C CA . SER A 1 490 ? 9.943 16.772 37.301 1.00 94.81 490 SER A CA 1
ATOM 4087 C C . SER A 1 490 ? 9.473 15.320 37.217 1.00 94.81 490 SER A C 1
ATOM 4089 O O . SER A 1 490 ? 9.057 14.826 36.158 1.00 94.81 490 SER A O 1
ATOM 4091 N N . ARG A 1 491 ? 9.465 14.634 38.364 1.00 95.12 491 ARG A N 1
ATOM 4092 C CA . ARG A 1 491 ? 8.778 13.348 38.498 1.00 95.12 491 ARG A CA 1
ATOM 4093 C C . ARG A 1 491 ? 7.271 13.573 38.390 1.00 95.12 491 ARG A C 1
ATOM 4095 O O . ARG A 1 491 ? 6.734 14.499 38.987 1.00 95.12 491 ARG A O 1
ATOM 4102 N N . THR A 1 492 ? 6.598 12.753 37.596 1.00 92.00 492 THR A N 1
ATOM 4103 C CA . THR A 1 492 ? 5.157 12.840 37.346 1.00 92.00 492 THR A CA 1
ATOM 4104 C C . THR A 1 492 ? 4.552 11.447 37.403 1.00 92.00 492 THR A C 1
ATOM 4106 O O . THR A 1 492 ? 5.084 10.521 36.790 1.00 92.00 492 THR A O 1
ATOM 4109 N N . THR A 1 493 ? 3.421 11.317 38.095 1.00 91.88 493 THR A N 1
ATOM 4110 C CA . THR A 1 493 ? 2.595 10.105 38.089 1.00 91.88 493 THR A CA 1
ATOM 4111 C C . THR A 1 493 ? 1.302 10.384 37.340 1.00 91.88 493 THR A C 1
ATOM 4113 O O . THR A 1 493 ? 0.588 11.337 37.649 1.00 91.88 493 THR A O 1
ATOM 4116 N N . LEU A 1 494 ? 0.993 9.561 36.344 1.00 90.62 494 LEU A N 1
ATOM 4117 C CA . LEU A 1 494 ? -0.217 9.669 35.544 1.00 90.62 494 LEU A CA 1
ATOM 4118 C C . LEU A 1 494 ? -1.195 8.571 35.958 1.00 90.62 494 LEU A C 1
ATOM 4120 O O . LEU A 1 494 ? -0.889 7.384 35.864 1.00 90.62 494 LEU A O 1
ATOM 4124 N N . LYS A 1 495 ? -2.386 8.991 36.390 1.00 88.75 495 LYS A N 1
ATOM 4125 C CA . LYS A 1 495 ? -3.501 8.111 36.756 1.00 88.75 495 LYS A CA 1
ATOM 4126 C C . LYS A 1 495 ? -4.615 8.199 35.719 1.00 88.75 495 LYS A C 1
ATOM 4128 O O . LYS A 1 495 ? -4.907 9.299 35.234 1.00 88.75 495 LYS A O 1
ATOM 4133 N N . ALA A 1 496 ? -5.209 7.051 35.397 1.00 88.50 496 ALA A N 1
ATOM 4134 C CA . ALA A 1 496 ? -6.324 6.895 34.459 1.00 88.50 496 ALA A CA 1
ATOM 4135 C C . ALA A 1 496 ? -6.193 7.748 33.174 1.00 88.50 496 ALA A C 1
ATOM 4137 O O . ALA A 1 496 ? -7.053 8.579 32.859 1.00 88.50 496 ALA A O 1
ATOM 4138 N N . LYS A 1 497 ? -5.087 7.587 32.435 1.00 91.94 497 LYS A N 1
ATOM 4139 C CA . LYS A 1 497 ? -4.854 8.298 31.163 1.00 91.94 497 LYS A CA 1
ATOM 4140 C C . LYS A 1 497 ? -5.048 7.368 29.977 1.00 91.94 497 LYS A C 1
ATOM 4142 O O . LYS A 1 497 ? -4.754 6.181 30.057 1.00 91.94 497 LYS A O 1
ATOM 4147 N N . ARG A 1 498 ? -5.537 7.901 28.856 1.00 93.06 498 ARG A N 1
ATOM 4148 C CA . ARG A 1 498 ? -5.751 7.091 27.652 1.00 93.06 498 ARG A CA 1
ATOM 4149 C C . ARG A 1 498 ? -4.492 7.009 26.801 1.00 93.06 498 ARG A C 1
ATOM 4151 O O . ARG A 1 498 ? -3.813 8.016 26.579 1.00 93.06 498 ARG A O 1
ATOM 4158 N N . LEU A 1 499 ? -4.237 5.823 26.264 1.00 94.50 499 LEU A N 1
ATOM 4159 C CA . LEU A 1 499 ? -3.306 5.626 25.165 1.00 94.50 499 LEU A CA 1
ATOM 4160 C C . LEU A 1 499 ? -3.971 5.986 23.838 1.00 94.50 499 LEU A C 1
ATOM 4162 O O . LEU A 1 499 ? -5.140 5.692 23.586 1.00 94.50 499 LEU A O 1
ATOM 4166 N N . SER A 1 500 ? -3.195 6.617 22.969 1.00 94.12 500 SER A N 1
ATOM 4167 C CA . SER A 1 500 ? -3.594 7.006 21.622 1.00 94.12 500 SER A CA 1
ATOM 4168 C C . SER A 1 500 ? -2.444 6.749 20.661 1.00 94.12 500 SER A C 1
ATOM 4170 O O . SER A 1 500 ? -1.288 6.630 21.067 1.00 94.12 500 SER A O 1
ATOM 4172 N N . ILE A 1 501 ? -2.757 6.726 19.371 1.00 91.06 501 ILE A N 1
ATOM 4173 C CA . ILE A 1 501 ? -1.760 6.746 18.307 1.00 91.06 501 ILE A CA 1
ATOM 4174 C C . ILE A 1 501 ? -1.794 8.124 17.651 1.00 91.06 501 ILE A C 1
ATOM 4176 O O . ILE A 1 501 ? -2.861 8.713 17.486 1.00 91.06 501 ILE A O 1
ATOM 4180 N N . TYR A 1 502 ? -0.621 8.654 17.315 1.00 87.31 502 TYR A N 1
ATOM 4181 C CA . TYR A 1 502 ? -0.490 9.851 16.495 1.00 87.31 502 TYR A CA 1
ATOM 4182 C C . TYR A 1 502 ? 0.729 9.721 15.581 1.00 87.31 502 TYR A C 1
ATOM 4184 O O . TYR A 1 502 ? 1.846 9.474 16.041 1.00 87.31 502 TYR A O 1
ATOM 4192 N N . TYR A 1 503 ? 0.500 9.831 14.273 1.00 78.94 503 TYR A N 1
ATOM 4193 C CA . TYR A 1 503 ? 1.470 9.516 13.215 1.00 78.94 503 TYR A CA 1
ATOM 4194 C C . TYR A 1 503 ? 2.112 8.137 13.393 1.00 78.94 503 TYR A C 1
ATOM 4196 O O . TYR A 1 503 ? 3.328 7.966 13.282 1.00 78.94 503 TYR A O 1
ATOM 4204 N N . GLY A 1 504 ? 1.284 7.147 13.732 1.00 78.12 504 GLY A N 1
ATOM 4205 C CA . GLY A 1 504 ? 1.734 5.773 13.917 1.00 78.12 504 GLY A CA 1
ATOM 4206 C C . GLY A 1 504 ? 2.638 5.543 15.133 1.00 78.12 504 GLY A C 1
ATOM 4207 O O . GLY A 1 504 ? 3.229 4.466 15.215 1.00 78.12 504 GLY A O 1
ATOM 4208 N N . LYS A 1 505 ? 2.757 6.502 16.062 1.00 86.31 505 LYS A N 1
ATOM 4209 C CA . LYS A 1 505 ? 3.480 6.351 17.335 1.00 86.31 505 LYS A CA 1
ATOM 4210 C C . LYS A 1 505 ? 2.513 6.383 18.514 1.00 86.31 505 LYS A C 1
ATOM 4212 O O . LYS A 1 505 ? 1.570 7.171 18.501 1.00 86.31 505 LYS A O 1
ATOM 4217 N N . MET A 1 506 ? 2.770 5.552 19.523 1.00 93.00 506 MET A N 1
ATOM 4218 C CA . MET A 1 506 ? 2.016 5.573 20.776 1.00 93.00 506 MET A CA 1
ATOM 4219 C C . MET A 1 506 ? 2.285 6.870 21.546 1.00 93.00 506 MET A C 1
ATOM 4221 O O . MET A 1 506 ? 3.407 7.385 21.573 1.00 93.00 506 MET A O 1
ATOM 4225 N N . GLN A 1 507 ? 1.240 7.405 22.165 1.00 95.56 507 GLN A N 1
ATOM 4226 C CA . GLN A 1 507 ? 1.309 8.552 23.060 1.00 95.56 507 GLN A CA 1
ATOM 4227 C C . GLN A 1 507 ? 0.262 8.429 24.168 1.00 95.56 507 GLN A C 1
ATOM 4229 O O . GLN A 1 507 ? -0.792 7.821 23.975 1.00 95.56 507 GLN A O 1
ATOM 4234 N N . ILE A 1 508 ? 0.529 9.060 25.306 1.00 94.94 508 ILE A N 1
ATOM 4235 C CA . ILE A 1 508 ? -0.444 9.225 26.386 1.00 94.94 508 ILE A CA 1
ATOM 4236 C C . ILE A 1 508 ? -1.128 10.571 26.191 1.00 94.94 508 ILE A C 1
ATOM 4238 O O . ILE A 1 508 ? -0.456 11.594 26.032 1.00 94.94 508 ILE A O 1
ATOM 4242 N N . VAL A 1 509 ? -2.457 10.578 26.211 1.00 93.38 509 VAL A N 1
ATOM 4243 C CA . VAL A 1 509 ? -3.227 11.816 26.137 1.00 93.38 509 VAL A CA 1
ATOM 4244 C C . VAL A 1 509 ? -3.625 12.283 27.534 1.00 93.38 509 VAL A C 1
ATOM 4246 O O . VAL A 1 509 ? -4.211 11.543 28.327 1.00 93.38 509 VAL A O 1
ATOM 4249 N N . ILE A 1 510 ? -3.293 13.539 27.808 1.00 89.56 510 ILE A N 1
ATOM 4250 C CA . ILE A 1 510 ? -3.615 14.276 29.020 1.00 89.56 510 I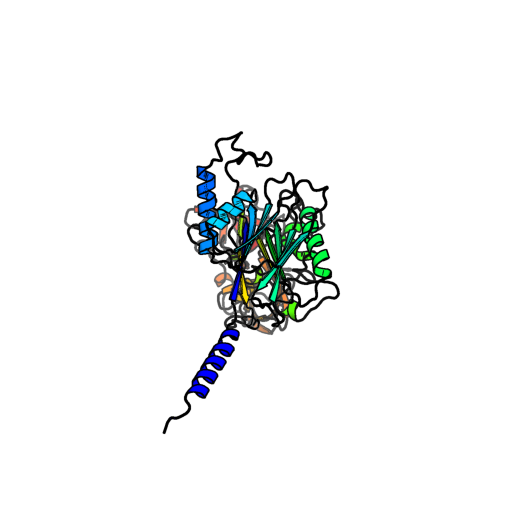LE A CA 1
ATOM 4251 C C . ILE A 1 510 ? -4.688 15.292 28.633 1.00 89.56 510 ILE A C 1
ATOM 4253 O O . ILE A 1 510 ? -4.391 16.402 28.184 1.00 89.56 510 ILE A O 1
ATOM 4257 N N . ASP A 1 511 ? -5.930 14.822 28.745 1.00 80.94 511 ASP A N 1
ATOM 4258 C CA . ASP A 1 511 ? -7.156 15.598 28.542 1.00 80.94 511 ASP A CA 1
ATOM 4259 C C . ASP A 1 511 ? -7.540 16.405 29.788 1.00 80.94 511 ASP A C 1
ATOM 4261 O O . ASP A 1 511 ? -7.275 15.966 30.942 1.00 80.94 511 ASP A O 1
#